Protein AF-A0A2E6QNY3-F1 (afdb_monomer_lite)

Structure (mmCIF, N/CA/C/O backbone):
data_AF-A0A2E6QNY3-F1
#
_entry.id   AF-A0A2E6QNY3-F1
#
loop_
_atom_site.group_PDB
_atom_site.id
_atom_site.type_symbol
_atom_site.label_atom_id
_atom_site.label_alt_id
_atom_site.label_comp_id
_atom_site.label_asym_id
_atom_site.label_entity_id
_atom_site.label_seq_id
_atom_site.pdbx_PDB_ins_code
_atom_site.Cartn_x
_atom_site.Cartn_y
_atom_site.Cartn_z
_atom_site.occupancy
_atom_site.B_iso_or_equiv
_atom_site.auth_seq_id
_atom_site.auth_comp_id
_atom_site.auth_asym_id
_atom_site.auth_atom_id
_atom_site.pdbx_PDB_model_num
ATOM 1 N N . MET A 1 1 ? 62.617 29.113 -78.674 1.00 38.72 1 MET A N 1
ATOM 2 C CA . MET A 1 1 ? 62.368 30.038 -77.538 1.00 38.72 1 MET A CA 1
ATOM 3 C C . MET A 1 1 ? 61.365 31.097 -77.997 1.00 38.72 1 MET A C 1
ATOM 5 O O . MET A 1 1 ? 61.523 31.484 -79.147 1.00 38.72 1 MET A O 1
ATOM 9 N N . PRO A 1 2 ? 60.441 31.641 -77.170 1.00 58.00 2 PRO A N 1
ATOM 10 C CA . PRO A 1 2 ? 60.001 31.232 -75.823 1.00 58.00 2 PRO A CA 1
ATOM 11 C C . PRO A 1 2 ? 58.452 31.257 -75.578 1.00 58.00 2 PRO A C 1
ATOM 13 O O . PRO A 1 2 ? 57.717 31.861 -76.340 1.00 58.00 2 PRO A O 1
ATOM 16 N N . ARG A 1 3 ? 58.026 30.598 -74.474 1.00 46.41 3 ARG A N 1
ATOM 17 C CA . ARG A 1 3 ? 57.072 30.992 -73.385 1.00 46.41 3 ARG A CA 1
ATOM 18 C C . ARG A 1 3 ? 55.691 31.590 -73.767 1.00 46.41 3 ARG A C 1
ATOM 20 O O . ARG A 1 3 ? 55.621 32.513 -74.551 1.00 46.41 3 ARG A O 1
ATOM 27 N N . SER A 1 4 ? 54.557 31.196 -73.175 1.00 45.84 4 SER A N 1
ATOM 28 C CA . SER A 1 4 ? 54.313 30.980 -71.737 1.00 45.84 4 SER A CA 1
ATOM 29 C C . SER A 1 4 ? 53.033 30.177 -71.436 1.00 45.84 4 SER A C 1
ATOM 31 O O . SER A 1 4 ? 51.942 30.558 -71.851 1.00 45.84 4 SER A O 1
ATOM 33 N N . LEU A 1 5 ? 53.191 29.145 -70.597 1.00 50.34 5 LEU A N 1
ATOM 34 C CA . LEU A 1 5 ? 52.204 28.628 -69.639 1.00 50.34 5 LEU A CA 1
ATOM 35 C C . LEU A 1 5 ? 51.708 29.751 -68.713 1.00 50.34 5 LEU A C 1
ATOM 37 O O . LEU A 1 5 ? 52.564 30.401 -68.113 1.00 50.34 5 LEU A O 1
ATOM 41 N N . ARG A 1 6 ? 50.388 29.866 -68.491 1.00 51.72 6 ARG A N 1
ATOM 42 C CA . ARG A 1 6 ? 49.738 30.215 -67.201 1.00 51.72 6 ARG A CA 1
ATOM 43 C C . ARG A 1 6 ? 48.320 29.611 -67.203 1.00 51.72 6 ARG A C 1
ATOM 45 O O . ARG A 1 6 ? 47.483 30.025 -67.988 1.00 51.72 6 ARG A O 1
ATOM 52 N N . LEU A 1 7 ? 48.125 28.461 -66.550 1.00 50.69 7 LEU A N 1
ATOM 53 C CA . LEU A 1 7 ? 47.461 28.343 -65.238 1.00 50.69 7 LEU A CA 1
ATOM 54 C C . LEU A 1 7 ? 46.007 28.856 -65.235 1.00 50.69 7 LEU A C 1
ATOM 56 O O . LEU A 1 7 ? 45.739 29.960 -64.781 1.00 50.69 7 LEU A O 1
ATOM 60 N N . PHE A 1 8 ? 45.072 28.018 -65.687 1.00 51.41 8 PHE A N 1
ATOM 61 C CA . PHE A 1 8 ? 43.640 28.142 -65.389 1.00 51.41 8 PHE A CA 1
ATOM 62 C C . PHE A 1 8 ? 43.050 26.734 -65.244 1.00 51.41 8 PHE A C 1
ATOM 64 O O . PHE A 1 8 ? 42.546 26.178 -66.210 1.00 51.41 8 PHE A O 1
ATOM 71 N N . ALA A 1 9 ? 43.218 26.129 -64.063 1.00 52.47 9 ALA A N 1
ATOM 72 C CA . ALA A 1 9 ? 42.340 25.093 -63.496 1.00 52.47 9 ALA A CA 1
ATOM 73 C C . ALA A 1 9 ? 42.966 24.482 -62.223 1.00 52.47 9 ALA A C 1
ATOM 75 O O . ALA A 1 9 ? 43.547 23.401 -62.274 1.00 52.47 9 ALA A O 1
ATOM 76 N N . PRO A 1 10 ? 42.809 25.131 -61.058 1.00 52.25 10 PRO A N 1
ATOM 77 C CA . PRO A 1 10 ? 42.606 24.351 -59.846 1.00 52.25 10 PRO A CA 1
ATOM 78 C C . PRO A 1 10 ? 41.433 24.949 -59.065 1.00 52.25 10 PRO A C 1
ATOM 80 O O . PRO A 1 10 ? 41.621 25.569 -58.028 1.00 52.25 10 PRO A O 1
ATOM 83 N N . LEU A 1 11 ? 40.213 24.840 -59.595 1.00 51.00 11 LEU A N 1
ATOM 84 C CA . LEU A 1 11 ? 39.012 25.226 -58.835 1.00 51.00 11 LEU A CA 1
ATOM 85 C C . LEU A 1 11 ? 37.813 24.283 -59.031 1.00 51.00 11 LEU A C 1
ATOM 87 O O . LEU A 1 11 ? 36.789 24.454 -58.388 1.00 51.00 11 LEU A O 1
ATOM 91 N N . LEU A 1 12 ? 37.941 23.255 -59.876 1.00 51.75 12 LEU A N 1
ATOM 92 C CA . LEU A 1 12 ? 36.881 22.267 -60.127 1.00 51.75 12 LEU A CA 1
ATOM 93 C C . LEU A 1 12 ? 37.183 20.872 -59.554 1.00 51.75 12 LEU A C 1
ATOM 95 O O . LEU A 1 12 ? 36.311 20.013 -59.586 1.00 51.75 12 LEU A O 1
ATOM 99 N N . LEU A 1 13 ? 38.374 20.649 -58.979 1.00 49.31 13 LEU A N 1
ATOM 100 C CA . LEU A 1 13 ? 38.751 19.367 -58.356 1.00 49.31 13 LEU A CA 1
ATOM 101 C C . LEU A 1 13 ? 38.698 19.380 -56.816 1.00 49.31 13 LEU A C 1
ATOM 103 O O . LEU A 1 13 ? 38.909 18.350 -56.188 1.00 49.31 13 LEU A O 1
ATOM 107 N N . THR A 1 14 ? 38.398 20.521 -56.191 1.00 54.66 14 THR A N 1
ATOM 108 C CA . THR A 1 14 ? 38.186 20.618 -54.734 1.00 54.66 14 THR A CA 1
ATOM 109 C C . THR A 1 14 ? 36.709 20.574 -54.337 1.00 54.66 14 THR A C 1
ATOM 111 O O . THR A 1 14 ? 36.410 20.419 -53.159 1.00 54.66 14 THR A O 1
ATOM 114 N N . LEU A 1 15 ? 35.776 20.652 -55.296 1.00 50.16 15 LEU A N 1
ATOM 115 C CA . LEU A 1 15 ? 34.330 20.695 -55.032 1.00 50.16 15 LEU A CA 1
ATOM 116 C C . LEU A 1 15 ? 33.626 19.322 -55.070 1.00 50.16 15 LEU A C 1
ATOM 118 O O . LEU A 1 15 ? 32.415 19.261 -54.900 1.00 50.16 15 LEU A O 1
ATOM 122 N N . ALA A 1 16 ? 34.359 18.226 -55.299 1.00 51.09 16 ALA A N 1
ATOM 123 C CA . ALA A 1 16 ? 33.794 16.877 -55.453 1.00 51.09 16 ALA A CA 1
ATOM 124 C C . ALA A 1 16 ? 34.062 15.930 -54.262 1.00 51.09 16 ALA A C 1
ATOM 126 O O . ALA A 1 16 ? 33.774 14.741 -54.357 1.00 51.09 16 ALA A O 1
ATOM 127 N N . LEU A 1 17 ? 34.606 16.432 -53.145 1.00 51.59 17 LEU A N 1
ATOM 128 C CA . LEU A 1 17 ? 34.873 15.627 -51.939 1.00 51.59 17 LEU A CA 1
ATOM 129 C C . LEU A 1 17 ? 33.959 15.943 -50.748 1.00 51.59 17 LEU A C 1
ATOM 131 O O . LEU A 1 17 ? 34.037 15.257 -49.736 1.00 51.59 17 LEU A O 1
ATOM 135 N N . THR A 1 18 ? 33.031 16.894 -50.864 1.00 58.38 18 THR A N 1
ATOM 136 C CA . THR A 1 18 ? 31.942 17.056 -49.885 1.00 58.38 18 THR A CA 1
ATOM 137 C C . THR A 1 18 ? 30.775 16.128 -50.223 1.00 58.38 18 THR A C 1
ATOM 139 O O . THR A 1 18 ? 29.629 16.560 -50.317 1.00 58.38 18 THR A O 1
ATOM 142 N N . GLY A 1 19 ? 31.058 14.844 -50.457 1.00 55.34 19 GLY A N 1
ATOM 143 C CA . GLY A 1 19 ? 30.026 13.833 -50.267 1.00 55.34 19 GLY A CA 1
ATOM 144 C C . GLY A 1 19 ? 29.684 13.840 -48.782 1.00 55.34 19 GLY A C 1
ATOM 145 O O . GLY A 1 19 ? 30.593 13.732 -47.960 1.00 55.34 19 GLY A O 1
ATOM 146 N N . CYS A 1 20 ? 28.413 14.035 -48.427 1.00 60.41 20 CYS A N 1
ATOM 147 C CA . CYS A 1 20 ? 27.937 13.841 -47.060 1.00 60.41 20 CYS A CA 1
ATOM 148 C C . CYS A 1 20 ? 28.188 12.378 -46.669 1.00 60.41 20 CYS A C 1
ATOM 150 O O . CYS A 1 20 ? 27.346 11.516 -46.907 1.00 60.41 20 CYS A O 1
ATOM 152 N N . PHE A 1 21 ? 29.370 12.073 -46.136 1.00 67.06 21 PHE A N 1
ATOM 153 C CA . PHE A 1 21 ? 29.623 10.798 -45.485 1.00 67.06 21 PHE A CA 1
ATOM 154 C C . PHE A 1 21 ? 28.926 10.852 -44.136 1.00 67.06 21 PHE A C 1
ATOM 156 O O . PHE A 1 21 ? 29.470 11.378 -43.170 1.00 67.06 21 PHE A O 1
ATOM 163 N N . GLU A 1 22 ? 27.692 10.358 -44.112 1.00 80.81 22 GLU A N 1
ATOM 164 C CA . GLU A 1 22 ? 26.923 10.221 -42.885 1.00 80.81 22 GLU A CA 1
ATOM 165 C C . GLU A 1 22 ? 27.635 9.222 -41.965 1.00 80.81 22 GLU A C 1
ATOM 167 O O . GLU A 1 22 ? 27.866 8.059 -42.318 1.00 80.81 22 GLU A O 1
ATOM 172 N N . SER A 1 23 ? 28.032 9.690 -40.787 1.00 91.25 23 SER A N 1
ATOM 173 C CA . SER A 1 23 ? 28.687 8.849 -39.787 1.00 91.25 23 SER A CA 1
ATOM 174 C C . SER A 1 23 ? 27.724 7.791 -39.231 1.00 91.25 23 SER A C 1
ATOM 176 O O . SER A 1 23 ? 26.501 7.936 -39.284 1.00 91.25 23 SER A O 1
ATOM 178 N N . LYS A 1 24 ? 28.259 6.711 -38.639 1.00 93.50 24 LYS A N 1
ATOM 179 C CA . LYS A 1 24 ? 27.432 5.704 -37.942 1.00 93.50 24 LYS A CA 1
ATOM 180 C C . LYS A 1 24 ? 26.577 6.354 -36.839 1.00 93.50 24 LYS A C 1
ATOM 182 O O . LYS A 1 24 ? 25.432 5.957 -36.643 1.00 93.50 24 LYS A O 1
ATOM 187 N N . GLU A 1 25 ? 27.109 7.379 -36.170 1.00 94.81 25 GLU A N 1
ATOM 188 C CA . GLU A 1 25 ? 26.388 8.162 -35.160 1.00 94.81 25 GLU A CA 1
ATOM 189 C C . GLU A 1 25 ? 25.221 8.961 -35.746 1.00 94.81 25 GLU A C 1
ATOM 191 O O . GLU A 1 25 ? 24.119 8.920 -35.200 1.00 94.81 25 GLU A O 1
ATOM 196 N N . GLU A 1 26 ? 25.434 9.664 -36.859 1.00 94.69 26 GLU A N 1
ATOM 197 C CA . GLU A 1 26 ? 24.375 10.414 -37.543 1.00 94.69 26 GLU A CA 1
ATOM 198 C C . GLU A 1 26 ? 23.261 9.488 -38.027 1.00 94.69 26 GLU A C 1
ATOM 200 O O . GLU A 1 26 ? 22.095 9.773 -37.757 1.00 94.69 26 GLU A O 1
ATOM 205 N N . ARG A 1 27 ? 23.618 8.327 -38.592 1.00 96.12 27 ARG A N 1
ATOM 206 C CA . ARG A 1 27 ? 22.656 7.295 -39.006 1.00 96.12 27 ARG A CA 1
ATOM 207 C C . ARG A 1 27 ? 21.838 6.764 -37.834 1.00 96.12 27 ARG A C 1
ATOM 209 O O . ARG A 1 27 ? 20.622 6.635 -37.941 1.00 96.12 27 ARG A O 1
ATOM 216 N N . ALA A 1 28 ? 22.485 6.472 -36.704 1.00 95.88 28 ALA A N 1
ATOM 217 C CA . ALA A 1 28 ? 21.798 5.991 -35.504 1.00 95.88 28 ALA A CA 1
ATOM 218 C C . ALA A 1 28 ? 20.821 7.043 -34.954 1.00 95.88 28 ALA A C 1
ATOM 220 O O . ALA A 1 28 ? 19.687 6.726 -34.590 1.00 95.88 28 ALA A O 1
ATOM 221 N N . LEU A 1 29 ? 21.236 8.313 -34.936 1.00 95.06 29 LEU A N 1
ATOM 222 C CA . LEU A 1 29 ? 20.393 9.434 -34.524 1.00 95.06 29 LEU A CA 1
ATOM 223 C C . LEU A 1 29 ? 19.248 9.711 -35.502 1.00 95.06 29 LEU A C 1
ATOM 225 O O . LEU A 1 29 ? 18.170 10.105 -35.056 1.00 95.06 29 LEU A O 1
ATOM 229 N N . GLY A 1 30 ? 19.492 9.570 -36.805 1.00 96.00 30 GLY A N 1
ATOM 230 C CA . GLY A 1 30 ? 18.484 9.680 -37.856 1.00 96.00 30 GLY A CA 1
ATOM 231 C C . GLY A 1 30 ? 17.415 8.612 -37.675 1.00 96.00 30 GLY A C 1
ATOM 232 O O . GLY A 1 30 ? 16.257 8.948 -37.444 1.00 96.00 30 GLY A O 1
ATOM 233 N N . ALA A 1 31 ? 17.829 7.344 -37.597 1.00 95.94 31 ALA A N 1
ATOM 234 C CA . ALA A 1 31 ? 16.936 6.217 -37.336 1.00 95.94 31 ALA A CA 1
ATOM 235 C C . ALA A 1 31 ? 16.102 6.416 -36.056 1.00 95.94 31 ALA A C 1
ATOM 237 O O . ALA A 1 31 ? 14.890 6.208 -36.064 1.00 95.94 31 ALA A O 1
ATOM 238 N N . TYR A 1 32 ? 16.709 6.908 -34.966 1.00 94.38 32 TYR A N 1
ATOM 239 C CA . TYR A 1 32 ? 15.975 7.189 -33.728 1.00 94.38 32 TYR A CA 1
ATOM 240 C C . TYR A 1 32 ? 14.906 8.279 -33.909 1.00 94.38 32 TYR A C 1
ATOM 242 O O . TYR A 1 32 ? 13.788 8.145 -33.405 1.00 94.38 32 TYR A O 1
ATOM 250 N N . ARG A 1 33 ? 15.232 9.371 -34.617 1.00 94.75 33 ARG A N 1
ATOM 251 C CA . ARG A 1 33 ? 14.296 10.477 -34.896 1.00 94.75 33 ARG A CA 1
ATOM 252 C C . ARG A 1 33 ? 13.152 10.043 -35.805 1.00 94.75 33 ARG A C 1
ATOM 254 O O . ARG A 1 33 ? 12.007 10.418 -35.553 1.00 94.75 33 ARG A O 1
ATOM 261 N N . ASP A 1 34 ? 13.462 9.204 -36.783 1.00 96.06 34 ASP A N 1
ATOM 262 C CA . ASP A 1 34 ? 12.508 8.660 -37.747 1.00 96.06 34 ASP A CA 1
ATOM 263 C C . ASP A 1 34 ? 11.685 7.496 -37.168 1.00 96.06 34 ASP A C 1
ATOM 265 O O . ASP A 1 34 ? 10.814 6.949 -37.841 1.00 96.06 34 ASP A O 1
ATOM 269 N N . ARG A 1 35 ? 11.904 7.163 -35.885 1.00 94.12 35 ARG A N 1
ATOM 270 C CA . ARG A 1 35 ? 11.259 6.066 -35.145 1.00 94.12 35 ARG A CA 1
ATOM 271 C C . ARG A 1 35 ? 11.558 4.674 -35.705 1.00 94.12 35 ARG A C 1
ATOM 273 O O . ARG A 1 35 ? 10.865 3.718 -35.359 1.00 94.12 35 ARG A O 1
ATOM 280 N N . ASP A 1 36 ? 12.614 4.541 -36.503 1.00 96.69 36 ASP A N 1
ATOM 281 C CA . ASP A 1 36 ? 13.201 3.254 -36.869 1.00 96.69 36 ASP A CA 1
ATOM 282 C C . ASP A 1 36 ? 14.082 2.759 -35.714 1.00 96.69 36 ASP A C 1
ATOM 284 O O . ASP A 1 36 ? 15.317 2.802 -35.724 1.00 96.69 36 ASP A O 1
ATOM 288 N N . TYR A 1 37 ? 13.407 2.363 -34.639 1.00 95.56 37 TYR A N 1
ATOM 289 C CA . TYR A 1 37 ? 14.063 2.017 -33.391 1.00 95.56 37 TYR A CA 1
ATOM 290 C C . TYR A 1 37 ? 14.874 0.725 -33.466 1.00 95.56 37 TYR A C 1
ATOM 292 O O . TYR A 1 37 ? 15.846 0.589 -32.726 1.00 95.56 37 TYR A O 1
ATOM 300 N N . GLU A 1 38 ? 14.512 -0.207 -34.350 1.00 95.94 38 GLU A N 1
ATOM 301 C CA . GLU A 1 38 ? 15.287 -1.431 -34.556 1.00 95.94 38 GLU A CA 1
ATOM 302 C C . GLU A 1 38 ? 16.664 -1.093 -35.124 1.00 95.94 38 GLU A C 1
ATOM 304 O O . GLU A 1 38 ? 17.682 -1.472 -34.535 1.00 95.94 38 GLU A O 1
ATOM 309 N N . THR A 1 39 ? 16.705 -0.291 -36.193 1.00 96.56 39 THR A N 1
ATOM 310 C CA . THR A 1 39 ? 17.965 0.181 -36.774 1.00 96.56 39 THR A CA 1
ATOM 311 C C . THR A 1 39 ? 18.734 1.060 -35.789 1.00 96.56 39 THR A C 1
ATOM 313 O O . THR A 1 39 ? 19.944 0.886 -35.620 1.00 96.56 39 THR A O 1
ATOM 316 N N . ALA A 1 40 ? 18.054 1.971 -35.085 1.00 96.75 40 ALA A N 1
ATOM 317 C CA . ALA A 1 40 ? 18.695 2.851 -34.111 1.00 96.75 40 ALA A CA 1
ATOM 318 C C . ALA A 1 40 ? 19.366 2.065 -32.976 1.00 96.75 40 ALA A C 1
ATOM 320 O O . ALA A 1 40 ? 20.508 2.354 -32.624 1.00 96.75 40 ALA A O 1
ATOM 321 N N . ILE A 1 41 ? 18.686 1.055 -32.421 1.00 97.00 41 ILE A N 1
ATOM 322 C CA . ILE A 1 41 ? 19.225 0.218 -31.342 1.00 97.00 41 ILE A CA 1
ATOM 323 C C . ILE A 1 41 ? 20.367 -0.659 -31.853 1.00 97.00 41 ILE A C 1
ATOM 325 O O . ILE A 1 41 ? 21.366 -0.803 -31.149 1.00 97.00 41 ILE A O 1
ATOM 329 N N . ALA A 1 42 ? 20.255 -1.231 -33.055 1.00 97.25 42 ALA A N 1
ATOM 330 C CA . ALA A 1 42 ? 21.329 -2.027 -33.644 1.00 97.25 42 ALA A CA 1
ATOM 331 C C . ALA A 1 42 ? 22.611 -1.193 -33.808 1.00 97.25 42 ALA A C 1
ATOM 333 O O . ALA A 1 42 ? 23.660 -1.566 -33.284 1.00 97.25 42 ALA A O 1
ATOM 334 N N . LEU A 1 43 ? 22.505 -0.011 -34.421 1.00 97.62 43 LEU A N 1
ATOM 335 C CA . LEU A 1 43 ? 23.640 0.898 -34.591 1.00 97.62 43 LEU A CA 1
ATOM 336 C C . LEU A 1 43 ? 24.163 1.431 -33.252 1.00 97.62 43 LEU A C 1
ATOM 338 O O . LEU A 1 43 ? 25.372 1.556 -33.074 1.00 97.62 43 LEU A O 1
ATOM 342 N N . ALA A 1 44 ? 23.281 1.716 -32.289 1.00 97.25 44 ALA A N 1
ATOM 343 C CA . ALA A 1 44 ? 23.682 2.147 -30.952 1.00 97.25 44 ALA A CA 1
ATOM 344 C C . ALA A 1 44 ? 24.478 1.070 -30.202 1.00 97.25 44 ALA A C 1
ATOM 346 O O . ALA A 1 44 ? 25.413 1.413 -29.482 1.00 97.25 44 ALA A O 1
ATOM 347 N N . ARG A 1 45 ? 24.146 -0.219 -30.383 1.00 97.69 45 ARG A N 1
ATOM 348 C CA . ARG A 1 45 ? 24.930 -1.337 -29.829 1.00 97.69 45 ARG A CA 1
ATOM 349 C C . ARG A 1 45 ? 26.327 -1.383 -30.430 1.00 97.69 45 ARG A C 1
ATOM 351 O O . ARG A 1 45 ? 27.282 -1.413 -29.666 1.00 97.69 45 ARG A O 1
ATOM 358 N N . GLU A 1 46 ? 26.449 -1.297 -31.752 1.00 97.69 46 GLU A N 1
ATOM 359 C CA . GLU A 1 46 ? 27.764 -1.251 -32.406 1.00 97.69 46 GLU A CA 1
ATOM 360 C C . GLU A 1 46 ? 28.596 -0.050 -31.931 1.00 97.69 46 GLU A C 1
ATOM 362 O O . GLU A 1 46 ? 29.766 -0.184 -31.596 1.00 97.69 46 GLU A O 1
ATOM 367 N N . LEU A 1 47 ? 27.985 1.136 -31.848 1.00 97.62 47 LEU A N 1
ATOM 368 C CA . LEU A 1 47 ? 28.651 2.336 -31.335 1.00 97.62 47 LEU A CA 1
ATOM 369 C C . LEU A 1 47 ? 29.101 2.165 -29.878 1.00 97.62 47 LEU A C 1
ATOM 371 O O . LEU A 1 47 ? 30.180 2.617 -29.503 1.00 97.62 47 LEU A O 1
ATOM 375 N N . ALA A 1 48 ? 28.278 1.526 -29.047 1.00 97.06 48 ALA A N 1
ATOM 376 C CA . ALA A 1 48 ? 28.607 1.243 -27.657 1.00 97.06 48 ALA A CA 1
ATOM 377 C C . ALA A 1 48 ? 29.743 0.212 -27.522 1.00 97.06 48 ALA A C 1
ATOM 379 O O . ALA A 1 48 ? 30.545 0.327 -26.597 1.00 97.06 48 ALA A O 1
ATOM 380 N N . GLU A 1 49 ? 29.836 -0.765 -28.429 1.00 97.06 49 GLU A N 1
ATOM 381 C CA . GLU A 1 49 ? 30.971 -1.699 -28.517 1.00 97.06 49 GLU A CA 1
ATOM 382 C C . GLU A 1 49 ? 32.275 -0.968 -28.861 1.00 97.06 49 GLU A C 1
ATOM 384 O O . GLU A 1 49 ? 33.311 -1.255 -28.261 1.00 97.06 49 GLU A O 1
ATOM 389 N N . ASP A 1 50 ? 32.197 0.049 -29.723 1.00 95.00 50 ASP A N 1
ATOM 390 C CA . ASP A 1 50 ? 33.308 0.952 -30.052 1.00 95.00 50 ASP A CA 1
ATOM 391 C C . ASP A 1 50 ? 33.612 1.977 -28.929 1.00 95.00 50 ASP A C 1
ATOM 393 O O . ASP A 1 50 ? 34.529 2.791 -29.045 1.00 95.00 50 ASP A O 1
ATOM 397 N N . GLY A 1 51 ? 32.851 1.967 -27.827 1.00 95.25 51 GLY A N 1
ATOM 398 C CA . GLY A 1 51 ? 33.019 2.882 -26.694 1.00 95.25 51 GLY A CA 1
ATOM 399 C C . GLY A 1 51 ? 32.479 4.299 -26.918 1.00 95.25 51 GLY A C 1
ATOM 400 O O . GLY A 1 51 ? 32.776 5.187 -26.117 1.00 95.25 51 GLY A O 1
ATOM 401 N N . SER A 1 52 ? 31.681 4.531 -27.967 1.00 97.31 52 SER A N 1
ATOM 402 C CA . SER A 1 52 ? 31.083 5.842 -28.247 1.00 97.31 52 SER A CA 1
ATOM 403 C C . SER A 1 52 ? 30.080 6.241 -27.160 1.00 97.31 52 SER A C 1
ATOM 405 O O . SER A 1 52 ? 29.101 5.537 -26.881 1.00 97.31 52 SER A O 1
ATOM 407 N N . ALA A 1 53 ? 30.278 7.441 -26.603 1.00 97.44 53 ALA A N 1
ATOM 408 C CA . ALA A 1 53 ? 29.352 8.063 -25.661 1.00 97.44 53 ALA A CA 1
ATOM 409 C C . ALA A 1 53 ? 27.939 8.213 -26.252 1.00 97.44 53 ALA A C 1
ATOM 411 O O . ALA A 1 53 ? 26.946 8.046 -25.540 1.00 97.44 53 ALA A O 1
ATOM 412 N N . ARG A 1 54 ? 27.832 8.441 -27.570 1.00 96.50 54 ARG A N 1
ATOM 413 C CA . ARG A 1 54 ? 26.546 8.552 -28.263 1.00 96.50 54 ARG A CA 1
ATOM 414 C C . ARG A 1 54 ? 25.817 7.214 -28.354 1.00 96.50 54 ARG A C 1
ATOM 416 O O . ARG A 1 54 ? 24.602 7.175 -28.163 1.00 96.50 54 ARG A O 1
ATOM 423 N N . GLY A 1 55 ? 26.543 6.123 -28.601 1.00 97.75 55 GLY A N 1
ATOM 424 C CA . GLY A 1 55 ? 25.976 4.772 -28.554 1.00 97.75 55 GLY A CA 1
ATOM 425 C C . GLY A 1 55 ? 25.382 4.463 -27.180 1.00 97.75 55 GLY A C 1
ATOM 426 O O . GLY A 1 55 ? 24.226 4.053 -27.070 1.00 97.75 55 GLY A O 1
ATOM 427 N N . TYR A 1 56 ? 26.136 4.760 -26.116 1.00 98.44 56 TYR A N 1
ATOM 428 C CA . TYR A 1 56 ? 25.656 4.612 -24.742 1.00 98.44 56 TYR A CA 1
ATOM 429 C C . TYR A 1 56 ? 24.422 5.479 -24.435 1.00 98.44 56 TYR A C 1
ATOM 431 O O . TYR A 1 56 ? 23.472 4.978 -23.834 1.00 98.44 56 TYR A O 1
ATOM 439 N N . GLU A 1 57 ? 24.385 6.745 -24.868 1.00 98.00 57 GLU A N 1
ATOM 440 C CA . GLU A 1 57 ? 23.211 7.615 -24.690 1.00 98.00 57 GLU A CA 1
ATOM 441 C C . GLU A 1 57 ? 21.956 7.034 -25.362 1.00 98.00 57 GLU A C 1
ATOM 443 O O . GLU A 1 57 ? 20.893 6.975 -24.741 1.00 98.00 57 GLU A O 1
ATOM 448 N N . LEU A 1 58 ? 22.062 6.565 -26.608 1.00 97.25 58 LEU A N 1
ATOM 449 C CA . LEU A 1 58 ? 20.925 6.003 -27.343 1.00 97.25 58 LEU A CA 1
ATOM 450 C C . LEU A 1 58 ? 20.365 4.744 -26.669 1.00 97.25 58 LEU A C 1
ATOM 452 O O . LEU A 1 58 ? 19.147 4.595 -26.556 1.00 97.25 58 LEU A O 1
ATOM 456 N N . LEU A 1 59 ? 21.235 3.870 -26.156 1.00 98.00 59 LEU A N 1
ATOM 457 C CA . LEU A 1 59 ? 20.811 2.703 -25.378 1.00 98.00 59 LEU A CA 1
ATOM 458 C C . LEU A 1 59 ? 20.154 3.101 -24.052 1.00 98.00 59 LEU A C 1
ATOM 460 O O . LEU A 1 59 ? 19.190 2.456 -23.626 1.00 98.00 59 LEU A O 1
ATOM 464 N N . ALA A 1 60 ? 20.638 4.170 -23.412 1.00 97.94 60 ALA A N 1
ATOM 465 C CA . ALA A 1 60 ? 20.023 4.706 -22.205 1.00 97.94 60 ALA A CA 1
ATOM 466 C C . ALA A 1 60 ? 18.596 5.201 -22.473 1.00 97.94 60 ALA A C 1
ATOM 468 O O . ALA A 1 60 ? 17.668 4.835 -21.751 1.00 97.94 60 ALA A O 1
ATOM 469 N N . LEU A 1 61 ? 18.410 5.984 -23.540 1.00 96.56 61 LEU A N 1
ATOM 470 C CA . LEU A 1 61 ? 17.105 6.506 -23.946 1.00 96.56 61 LEU A CA 1
ATOM 471 C C . LEU A 1 61 ? 16.137 5.387 -24.333 1.00 96.56 61 LEU A C 1
ATOM 473 O O . LEU A 1 61 ? 15.003 5.378 -23.852 1.00 96.56 61 LEU A O 1
ATOM 477 N N . ALA A 1 62 ? 16.592 4.418 -25.132 1.00 96.38 62 ALA A N 1
ATOM 478 C CA . ALA A 1 62 ? 15.776 3.271 -25.516 1.00 96.38 62 ALA A CA 1
ATOM 479 C C . ALA A 1 62 ? 15.294 2.486 -24.285 1.00 96.38 62 ALA A C 1
ATOM 481 O O . ALA A 1 62 ? 14.103 2.203 -24.158 1.00 96.38 62 ALA A O 1
ATOM 482 N N . SER A 1 63 ? 16.192 2.227 -23.327 1.00 97.31 63 SER A N 1
ATOM 483 C CA . SER A 1 63 ? 15.858 1.517 -22.083 1.00 97.31 63 SER A CA 1
ATOM 484 C C . SER A 1 63 ? 14.863 2.303 -21.219 1.00 97.31 63 SER A C 1
ATOM 486 O O . SER A 1 63 ? 13.904 1.734 -20.704 1.00 97.31 63 SER A O 1
ATOM 488 N N . ALA A 1 64 ? 15.041 3.622 -21.087 1.00 96.69 64 ALA A N 1
ATOM 489 C CA . ALA A 1 64 ? 14.149 4.475 -20.297 1.00 96.69 64 ALA A CA 1
ATOM 490 C C . ALA A 1 64 ? 12.738 4.577 -20.893 1.00 96.69 64 ALA A C 1
ATOM 492 O O . ALA A 1 64 ? 11.752 4.663 -20.164 1.00 96.69 64 ALA A O 1
ATOM 493 N N . GLN A 1 65 ? 12.639 4.571 -22.223 1.00 93.56 65 GLN A N 1
ATOM 494 C CA . GLN A 1 65 ? 11.371 4.693 -22.939 1.00 93.56 65 GLN A CA 1
ATOM 495 C C . GLN A 1 65 ? 10.665 3.344 -23.140 1.00 93.56 65 GLN A C 1
ATOM 497 O O . GLN A 1 65 ? 9.476 3.338 -23.459 1.00 93.56 65 GLN A O 1
ATOM 502 N N . GLY A 1 66 ? 11.350 2.221 -22.896 1.00 94.12 66 GLY A N 1
ATOM 503 C CA . GLY A 1 66 ? 10.822 0.882 -23.174 1.00 94.12 66 GLY A CA 1
ATOM 504 C C . GLY A 1 66 ? 10.768 0.609 -24.676 1.00 94.12 66 GLY A C 1
ATOM 505 O O . GLY A 1 66 ? 9.799 0.067 -25.195 1.00 94.12 66 GLY A O 1
ATOM 506 N N . ILE A 1 67 ? 11.780 1.074 -25.406 1.00 93.81 67 ILE A N 1
ATOM 507 C CA . ILE A 1 67 ? 11.917 0.846 -26.840 1.00 93.81 67 ILE A CA 1
ATOM 508 C C . ILE A 1 67 ? 12.759 -0.415 -27.035 1.00 93.81 67 ILE A C 1
ATOM 510 O O . ILE A 1 67 ? 13.884 -0.502 -26.545 1.00 93.81 67 ILE A O 1
ATOM 514 N N . GLY A 1 68 ? 12.215 -1.393 -27.764 1.00 84.31 68 GLY A N 1
ATOM 515 C CA . GLY A 1 68 ? 12.860 -2.695 -27.967 1.00 84.31 68 GLY A CA 1
ATOM 516 C C . GLY A 1 68 ? 12.787 -3.631 -26.751 1.00 84.31 68 GLY A C 1
ATOM 517 O O . GLY A 1 68 ? 13.529 -4.610 -26.701 1.00 84.31 68 GLY A O 1
ATOM 518 N N . GLY A 1 69 ? 11.919 -3.334 -25.777 1.00 89.62 69 GLY A N 1
ATOM 519 C CA . GLY A 1 69 ? 11.714 -4.111 -24.553 1.00 89.62 69 GLY A CA 1
ATOM 520 C C . GLY A 1 69 ? 10.791 -3.393 -23.564 1.00 89.62 69 GLY A C 1
ATOM 521 O O . GLY A 1 69 ? 10.087 -2.458 -23.931 1.00 89.62 69 GLY A O 1
ATOM 522 N N . GLU A 1 70 ? 10.796 -3.810 -22.301 1.00 91.31 70 GLU A N 1
ATOM 523 C CA . GLU A 1 70 ? 10.120 -3.077 -21.222 1.00 91.31 70 GLU A CA 1
ATOM 524 C C . GLU A 1 70 ? 10.978 -1.902 -20.728 1.00 91.31 70 GLU A C 1
ATOM 526 O O . GLU A 1 70 ? 12.188 -1.857 -20.966 1.00 91.31 70 GLU A O 1
ATOM 531 N N . ARG A 1 71 ? 10.365 -0.926 -20.041 1.00 95.31 71 ARG A N 1
ATOM 532 C CA . ARG A 1 71 ? 11.129 0.172 -19.429 1.00 95.31 71 ARG A CA 1
ATOM 533 C C . ARG A 1 71 ? 12.068 -0.383 -18.364 1.00 95.31 71 ARG A C 1
ATOM 535 O O . ARG A 1 71 ? 11.617 -1.023 -17.420 1.00 95.31 71 ARG A O 1
ATOM 542 N N . ASP A 1 72 ? 13.345 -0.042 -18.463 1.00 97.44 72 ASP A N 1
ATOM 543 C CA . ASP A 1 72 ? 14.356 -0.400 -17.473 1.00 97.44 72 ASP A CA 1
ATOM 544 C C . ASP A 1 72 ? 15.217 0.823 -17.146 1.00 97.44 72 ASP A C 1
ATOM 546 O O . ASP A 1 72 ? 16.205 1.134 -17.818 1.00 97.44 72 ASP A O 1
ATOM 550 N N . TYR A 1 73 ? 14.835 1.540 -16.086 1.00 98.12 73 TYR A N 1
ATOM 551 C CA . TYR A 1 73 ? 15.589 2.709 -15.638 1.00 98.12 73 TYR A CA 1
ATOM 552 C C . TYR A 1 73 ? 16.938 2.339 -15.011 1.00 98.12 73 TYR A C 1
ATOM 554 O O . TYR A 1 73 ? 17.851 3.164 -15.021 1.00 98.12 73 TYR A O 1
ATOM 562 N N . THR A 1 74 ? 17.107 1.110 -14.510 1.00 98.00 74 THR A N 1
ATOM 563 C CA . THR A 1 74 ? 18.399 0.633 -13.996 1.00 98.00 74 THR A CA 1
ATOM 564 C C . THR A 1 74 ? 19.384 0.481 -15.147 1.00 98.00 74 THR A C 1
ATOM 566 O O . THR A 1 74 ? 20.499 1.005 -15.086 1.00 98.00 74 THR A O 1
ATOM 569 N N . ALA A 1 75 ? 18.964 -0.172 -16.234 1.00 97.62 75 ALA A N 1
ATOM 570 C CA . ALA A 1 75 ? 19.749 -0.247 -17.458 1.00 97.62 75 ALA A CA 1
ATOM 571 C C . ALA A 1 75 ? 19.980 1.143 -18.060 1.00 97.62 75 ALA A C 1
ATOM 573 O O . ALA A 1 75 ? 21.111 1.449 -18.438 1.00 97.62 75 ALA A O 1
ATOM 574 N N . ALA A 1 76 ? 18.955 2.001 -18.092 1.00 98.25 76 ALA A N 1
ATOM 575 C CA . ALA A 1 76 ? 19.073 3.355 -18.622 1.00 98.25 76 ALA A CA 1
ATOM 576 C C . ALA A 1 76 ? 20.133 4.183 -17.880 1.00 98.25 76 ALA A C 1
ATOM 578 O O . ALA A 1 76 ? 21.026 4.753 -18.506 1.00 98.25 76 ALA A O 1
ATOM 579 N N . MET A 1 77 ? 20.080 4.198 -16.543 1.00 98.44 77 MET A N 1
ATOM 580 C CA . MET A 1 77 ? 21.060 4.909 -15.721 1.00 98.44 77 MET A CA 1
ATOM 581 C C . MET A 1 77 ? 22.464 4.317 -15.876 1.00 98.44 77 MET A C 1
ATOM 583 O O . MET A 1 77 ? 23.430 5.060 -16.022 1.00 98.44 77 MET A O 1
ATOM 587 N N . ARG A 1 78 ? 22.586 2.987 -15.957 1.00 98.38 78 ARG A N 1
ATOM 588 C CA . ARG A 1 78 ? 23.875 2.329 -16.210 1.00 98.38 78 ARG A CA 1
ATOM 589 C C . ARG A 1 78 ? 24.480 2.741 -17.554 1.00 98.38 78 ARG A C 1
ATOM 591 O O . ARG A 1 78 ? 25.689 2.944 -17.641 1.00 98.38 78 ARG A O 1
ATOM 598 N N . TRP A 1 79 ? 23.670 2.833 -18.606 1.00 98.38 79 TRP A N 1
ATOM 599 C CA . TRP A 1 79 ? 24.142 3.253 -19.923 1.00 98.38 79 TRP A CA 1
ATOM 600 C C . TRP A 1 79 ? 24.519 4.733 -19.947 1.00 98.38 79 TRP A C 1
ATOM 602 O O . TRP A 1 79 ? 25.591 5.064 -20.447 1.00 98.38 79 TRP A O 1
ATOM 612 N N . ILE A 1 80 ? 23.719 5.620 -19.347 1.00 98.44 80 ILE A N 1
ATOM 613 C CA . ILE A 1 80 ? 24.058 7.048 -19.343 1.00 98.44 80 ILE A CA 1
ATOM 614 C C . ILE A 1 80 ? 25.290 7.350 -18.481 1.00 98.44 80 ILE A C 1
ATOM 616 O O . ILE A 1 80 ? 26.076 8.223 -18.832 1.00 98.44 80 ILE A O 1
ATOM 620 N N . ASP A 1 81 ? 25.511 6.600 -17.396 1.00 98.44 81 ASP A N 1
ATOM 621 C CA . ASP A 1 81 ? 26.730 6.719 -16.591 1.00 98.44 81 ASP A CA 1
ATOM 622 C C . ASP A 1 81 ? 27.975 6.323 -17.411 1.00 98.44 81 ASP A C 1
ATOM 624 O O . ASP A 1 81 ? 29.013 6.977 -17.308 1.00 98.44 81 ASP A O 1
ATOM 628 N N . LYS A 1 82 ? 27.871 5.312 -18.290 1.00 98.50 82 LYS A N 1
ATOM 629 C CA . LYS A 1 82 ? 28.942 4.983 -19.251 1.00 98.50 82 LYS A CA 1
ATOM 630 C C . LYS A 1 82 ? 29.157 6.088 -20.286 1.00 98.50 82 LYS A C 1
ATOM 632 O O . LYS A 1 82 ? 30.305 6.368 -20.619 1.00 98.50 82 LYS A O 1
ATOM 637 N N . ALA A 1 83 ? 28.086 6.722 -20.769 1.00 98.44 83 ALA A N 1
ATOM 638 C CA . ALA A 1 83 ? 28.191 7.859 -21.685 1.00 98.44 83 ALA A CA 1
ATOM 639 C C . ALA A 1 83 ? 28.977 9.015 -21.047 1.00 98.44 83 ALA A C 1
ATOM 641 O O . ALA A 1 83 ? 29.926 9.503 -21.649 1.00 98.44 83 ALA A O 1
ATOM 642 N N . VAL A 1 84 ? 28.647 9.381 -19.802 1.00 98.50 84 VAL A N 1
ATOM 643 C CA . VAL A 1 84 ? 29.352 10.430 -19.040 1.00 98.50 84 VAL A CA 1
ATOM 644 C C . VAL A 1 84 ? 30.817 10.072 -18.782 1.00 98.50 84 VAL A C 1
ATOM 646 O O . VAL A 1 84 ? 31.681 10.943 -18.834 1.00 98.50 84 VAL A O 1
ATOM 649 N N . ALA A 1 85 ? 31.113 8.797 -18.514 1.00 98.25 85 ALA A N 1
ATOM 650 C CA . ALA A 1 85 ? 32.487 8.339 -18.322 1.00 98.25 85 ALA A CA 1
ATOM 651 C C . ALA A 1 85 ? 33.332 8.430 -19.607 1.00 98.25 85 ALA A C 1
ATOM 653 O O . ALA A 1 85 ? 34.535 8.670 -19.520 1.00 98.25 85 ALA A O 1
ATOM 654 N N . ALA A 1 86 ? 32.717 8.235 -20.777 1.00 97.44 86 ALA A N 1
ATOM 655 C CA . ALA A 1 86 ? 33.373 8.375 -22.077 1.00 97.44 86 ALA A CA 1
ATOM 656 C C . ALA A 1 86 ? 33.501 9.847 -22.511 1.00 97.44 86 ALA A C 1
ATOM 658 O O . ALA A 1 86 ? 34.528 10.236 -23.063 1.00 97.44 86 ALA A O 1
ATOM 659 N N . ASP A 1 87 ? 32.483 10.665 -22.235 1.00 97.38 87 ASP A N 1
ATOM 660 C CA . ASP A 1 87 ? 32.469 12.101 -22.507 1.00 97.38 87 ASP A CA 1
ATOM 661 C C . ASP A 1 87 ? 31.628 12.853 -21.446 1.00 97.38 87 ASP A C 1
ATOM 663 O O . ASP A 1 87 ? 30.395 12.732 -21.420 1.00 97.38 87 ASP A O 1
ATOM 667 N N . PRO A 1 88 ? 32.257 13.689 -20.593 1.00 96.25 88 PRO A N 1
ATOM 668 C CA . PRO A 1 88 ? 31.560 14.493 -19.586 1.00 96.25 88 PRO A CA 1
ATOM 669 C C . PRO A 1 88 ? 30.470 15.427 -20.141 1.00 96.25 88 PRO A C 1
ATOM 671 O O . PRO A 1 88 ? 29.590 15.854 -19.388 1.00 96.25 88 PRO A O 1
ATOM 674 N N . GLY A 1 89 ? 30.473 15.730 -21.446 1.00 96.69 89 GLY A N 1
ATOM 675 C CA . GLY A 1 89 ? 29.423 16.506 -22.113 1.00 96.69 89 GLY A CA 1
ATOM 676 C C . GLY A 1 89 ? 28.018 15.899 -21.982 1.00 96.69 89 GLY A C 1
ATOM 677 O O . GLY A 1 89 ? 27.017 16.621 -22.045 1.00 96.69 89 GLY A O 1
ATOM 678 N N . PHE A 1 90 ? 27.918 14.595 -21.708 1.00 97.81 90 PHE A N 1
ATOM 679 C CA . PHE A 1 90 ? 26.648 13.883 -21.545 1.00 97.81 90 PHE A CA 1
ATOM 680 C C . PHE A 1 90 ? 26.018 14.023 -20.146 1.00 97.81 90 PHE A C 1
ATOM 682 O O . PHE A 1 90 ? 24.927 13.496 -19.914 1.00 97.81 90 PHE A O 1
ATOM 689 N N . GLU A 1 91 ? 26.604 14.793 -19.218 1.00 97.94 91 GLU A N 1
ATOM 690 C CA . GLU A 1 91 ? 25.989 15.015 -17.894 1.00 97.94 91 GLU A CA 1
ATOM 691 C C . GLU A 1 91 ? 24.623 15.724 -18.005 1.00 97.94 91 GLU A C 1
ATOM 693 O O . GLU A 1 91 ? 23.701 15.479 -17.219 1.00 97.94 91 GLU A O 1
ATOM 698 N N . THR A 1 92 ? 24.434 16.545 -19.045 1.00 96.88 92 THR A N 1
ATOM 699 C CA . THR A 1 92 ? 23.125 17.150 -19.343 1.00 96.88 92 THR A CA 1
ATOM 700 C C . THR A 1 92 ? 22.093 16.083 -19.724 1.00 96.88 92 THR A C 1
ATOM 702 O O . THR A 1 92 ? 20.945 16.151 -19.283 1.00 96.88 92 THR A O 1
ATOM 705 N N . ALA A 1 93 ? 22.482 15.070 -20.505 1.00 96.44 93 ALA A N 1
ATOM 706 C CA . ALA A 1 93 ? 21.603 13.963 -20.884 1.00 96.44 93 ALA A CA 1
ATOM 707 C C . ALA A 1 93 ? 21.244 13.096 -19.667 1.00 96.44 93 ALA A C 1
ATOM 709 O O . ALA A 1 93 ? 20.076 12.766 -19.461 1.00 96.44 93 ALA A O 1
ATOM 710 N N . ARG A 1 94 ? 22.214 12.833 -18.787 1.00 98.25 94 ARG A N 1
ATOM 711 C CA . ARG A 1 94 ? 21.988 12.166 -17.498 1.00 98.25 94 ARG A CA 1
ATOM 712 C C . ARG A 1 94 ? 21.025 12.925 -16.593 1.00 98.25 94 ARG A C 1
ATOM 714 O O . ARG A 1 94 ? 20.116 12.329 -16.014 1.00 98.25 94 ARG A O 1
ATOM 721 N N . THR A 1 95 ? 21.181 14.243 -16.497 1.00 98.31 95 THR A N 1
ATOM 722 C CA . THR A 1 95 ? 20.267 15.105 -15.735 1.00 98.31 95 THR A CA 1
ATOM 723 C C . THR A 1 95 ? 18.851 15.053 -16.308 1.00 98.31 95 THR A C 1
ATOM 725 O O . THR A 1 95 ? 17.886 14.913 -15.556 1.00 98.31 95 THR A O 1
ATOM 728 N N . ARG A 1 96 ? 18.712 15.082 -17.639 1.00 97.56 96 ARG A N 1
ATOM 729 C CA . ARG A 1 96 ? 17.414 14.929 -18.314 1.00 97.56 96 ARG A CA 1
ATOM 730 C C . ARG A 1 96 ? 16.780 13.565 -18.056 1.00 97.56 96 ARG A C 1
ATOM 732 O O . ARG A 1 96 ? 15.587 13.514 -17.781 1.00 97.56 96 ARG A O 1
ATOM 739 N N . LEU A 1 97 ? 17.555 12.480 -18.082 1.00 97.69 97 LEU A N 1
ATOM 740 C CA . LEU A 1 97 ? 17.041 11.143 -17.780 1.00 97.69 97 LEU A CA 1
ATOM 741 C C . LEU A 1 97 ? 16.511 11.054 -16.342 1.00 97.69 97 LEU A C 1
ATOM 743 O O . LEU A 1 97 ? 15.424 10.531 -16.116 1.00 97.69 97 LEU A O 1
ATOM 747 N N . ARG A 1 98 ? 17.223 11.632 -15.367 1.00 97.25 98 ARG A N 1
ATOM 748 C CA . ARG A 1 98 ? 16.720 11.719 -13.987 1.00 97.25 98 ARG A CA 1
ATOM 749 C C . ARG A 1 98 ? 15.421 12.511 -13.888 1.00 97.25 98 ARG A C 1
ATOM 751 O O . ARG A 1 98 ? 14.500 12.073 -13.205 1.00 97.25 98 ARG A O 1
ATOM 758 N N . ALA A 1 99 ? 15.337 13.649 -14.575 1.00 96.94 99 ALA A N 1
ATOM 759 C CA . ALA A 1 99 ? 14.113 14.443 -14.616 1.00 96.94 99 ALA A CA 1
ATOM 760 C C . ALA A 1 99 ? 12.945 13.656 -15.237 1.00 96.94 99 ALA A C 1
ATOM 762 O O . ALA A 1 99 ? 11.834 13.715 -14.716 1.00 96.94 99 ALA A O 1
ATOM 763 N N . GLN A 1 100 ? 13.205 12.865 -16.285 1.00 96.19 100 GLN A N 1
ATOM 764 C CA . GLN A 1 100 ? 12.209 11.979 -16.890 1.00 96.19 100 GLN A CA 1
ATOM 765 C C . GLN A 1 100 ? 11.703 10.927 -15.896 1.00 96.19 100 GLN A C 1
ATOM 767 O O . GLN A 1 100 ? 10.497 10.753 -15.775 1.00 96.19 100 GLN A O 1
ATOM 772 N N . ILE A 1 101 ? 12.594 10.274 -15.139 1.00 97.06 101 ILE A N 1
ATOM 773 C CA . ILE A 1 101 ? 12.210 9.285 -14.114 1.00 97.06 101 ILE A CA 1
ATOM 774 C C . ILE A 1 101 ? 11.272 9.912 -13.070 1.00 97.06 101 ILE A C 1
ATOM 776 O O . ILE A 1 101 ? 10.268 9.309 -12.686 1.00 97.06 101 ILE A O 1
ATOM 780 N N . THR A 1 102 ? 11.568 11.136 -12.623 1.00 96.38 102 THR A N 1
ATOM 781 C CA . THR A 1 102 ? 10.698 11.875 -11.695 1.00 96.38 102 THR A CA 1
ATOM 782 C C . THR A 1 102 ? 9.345 12.206 -12.332 1.00 96.38 102 THR A C 1
ATOM 784 O O . THR A 1 102 ? 8.303 11.965 -11.720 1.00 96.38 102 THR A O 1
ATOM 787 N N . ALA A 1 103 ? 9.338 12.691 -13.575 1.00 96.81 103 ALA A N 1
ATOM 788 C CA . ALA A 1 103 ? 8.114 13.010 -14.311 1.00 96.81 103 ALA A CA 1
ATOM 789 C C . ALA A 1 103 ? 7.240 11.770 -14.580 1.00 96.81 103 ALA A C 1
ATOM 791 O O . ALA A 1 103 ? 6.009 11.841 -14.522 1.00 96.81 103 ALA A O 1
ATOM 792 N N . ASP A 1 104 ? 7.854 10.613 -14.826 1.00 96.69 104 ASP A N 1
ATOM 793 C CA . ASP A 1 104 ? 7.149 9.343 -14.995 1.00 96.69 104 ASP A CA 1
ATOM 794 C C . ASP A 1 104 ? 6.482 8.908 -13.683 1.00 96.69 104 ASP A C 1
ATOM 796 O O . ASP A 1 104 ? 5.342 8.439 -13.700 1.00 96.69 104 ASP A O 1
ATOM 800 N N . ALA A 1 105 ? 7.123 9.146 -12.532 1.00 96.38 105 ALA A N 1
ATOM 801 C CA . ALA A 1 105 ? 6.522 8.885 -11.223 1.00 96.38 105 ALA A CA 1
ATOM 802 C C . ALA A 1 105 ? 5.306 9.782 -10.945 1.00 96.38 105 ALA A C 1
ATOM 804 O O . ALA A 1 105 ? 4.280 9.306 -10.452 1.00 96.38 105 ALA A O 1
ATOM 805 N N . GLU A 1 106 ? 5.376 11.063 -11.312 1.00 97.38 106 GLU A N 1
ATOM 806 C CA . GLU A 1 106 ? 4.221 11.964 -11.250 1.00 97.38 106 GLU A CA 1
ATOM 807 C C . GLU A 1 106 ? 3.108 11.538 -12.209 1.00 97.38 106 GLU A C 1
ATOM 809 O O . GLU A 1 106 ? 1.926 11.619 -11.876 1.00 97.38 106 GLU A O 1
ATOM 814 N N . THR A 1 107 ? 3.464 11.057 -13.398 1.00 98.00 107 THR A N 1
ATOM 815 C CA . THR A 1 107 ? 2.497 10.546 -14.375 1.00 98.00 107 THR A CA 1
ATOM 816 C C . THR A 1 107 ? 1.792 9.298 -13.847 1.00 98.00 107 THR A C 1
ATOM 818 O O . THR A 1 107 ? 0.572 9.185 -13.980 1.00 98.00 107 THR A O 1
ATOM 821 N N . ALA A 1 108 ? 2.528 8.398 -13.190 1.00 97.75 108 ALA A N 1
ATOM 822 C CA . ALA A 1 108 ? 1.971 7.229 -12.517 1.00 97.75 108 ALA A CA 1
ATOM 823 C C . ALA A 1 108 ? 0.993 7.640 -11.403 1.00 97.75 108 ALA A C 1
ATOM 825 O O . ALA A 1 108 ? -0.117 7.115 -11.325 1.00 97.75 108 ALA A O 1
ATOM 826 N N . ARG A 1 109 ? 1.368 8.634 -10.583 1.00 97.44 109 ARG A N 1
ATOM 827 C CA . ARG A 1 109 ? 0.497 9.201 -9.541 1.00 97.44 109 ARG A CA 1
ATOM 828 C C . ARG A 1 109 ? -0.782 9.791 -10.137 1.00 97.44 109 ARG A C 1
ATOM 830 O O . ARG A 1 109 ? -1.866 9.439 -9.697 1.00 97.44 109 ARG A O 1
ATOM 837 N N . LYS A 1 110 ? -0.677 10.609 -11.186 1.00 98.00 110 LYS A N 1
ATOM 838 C CA . LYS A 1 110 ? -1.844 11.198 -11.863 1.00 98.00 110 LYS A CA 1
ATOM 839 C C . LYS A 1 110 ? -2.777 10.140 -12.455 1.00 98.00 110 LYS A C 1
ATOM 841 O O . LYS A 1 110 ? -3.984 10.358 -12.479 1.00 98.00 110 LYS A O 1
ATOM 846 N N . ALA A 1 111 ? -2.242 9.026 -12.960 1.00 97.94 111 ALA A N 1
ATOM 847 C CA . ALA A 1 111 ? -3.062 7.904 -13.420 1.00 97.94 111 ALA A CA 1
ATOM 848 C C . ALA A 1 111 ? -3.831 7.269 -12.251 1.00 97.94 111 ALA A C 1
ATOM 850 O O . ALA A 1 111 ? -5.041 7.082 -12.348 1.00 97.94 111 ALA A O 1
ATOM 851 N N . PHE A 1 112 ? -3.156 7.047 -11.119 1.00 96.12 112 PHE A N 1
ATOM 852 C CA . PHE A 1 112 ? -3.781 6.538 -9.897 1.00 96.12 112 PHE A CA 1
ATOM 853 C C . PHE A 1 112 ? -4.894 7.456 -9.384 1.00 96.12 112 PHE A C 1
ATOM 855 O O . PHE A 1 112 ? -5.993 6.984 -9.110 1.00 96.12 112 PHE A O 1
ATOM 862 N N . ASP A 1 113 ? -4.642 8.764 -9.306 1.00 95.06 113 ASP A N 1
ATOM 863 C CA . ASP A 1 113 ? -5.616 9.742 -8.803 1.00 95.06 113 ASP A CA 1
ATOM 864 C C . ASP A 1 113 ? -6.867 9.827 -9.696 1.00 95.06 113 ASP A C 1
ATOM 866 O O . ASP A 1 113 ? -7.958 10.137 -9.222 1.00 95.06 113 ASP A O 1
ATOM 870 N N . LYS A 1 114 ? -6.727 9.509 -10.989 1.00 96.25 114 LYS A N 1
ATOM 871 C CA . LYS A 1 114 ? -7.837 9.406 -11.950 1.00 96.25 114 LYS A CA 1
ATOM 872 C C . LYS A 1 114 ? -8.572 8.061 -11.907 1.00 96.25 114 LYS A C 1
ATOM 874 O O . LYS A 1 114 ? -9.546 7.898 -12.634 1.00 96.25 114 LYS A O 1
ATOM 879 N N . GLY A 1 115 ? -8.108 7.105 -11.104 1.00 91.88 115 GLY A N 1
ATOM 880 C CA . GLY A 1 115 ? -8.647 5.745 -11.048 1.00 91.88 115 GLY A CA 1
ATOM 881 C C . GLY A 1 115 ? -8.177 4.819 -12.177 1.00 91.88 115 GLY A C 1
ATOM 882 O O . GLY A 1 115 ? -8.675 3.703 -12.281 1.00 91.88 115 GLY A O 1
ATOM 883 N N . ASP A 1 116 ? -7.214 5.240 -13.005 1.00 95.00 116 ASP A N 1
ATOM 884 C CA . ASP A 1 116 ? -6.598 4.396 -14.040 1.00 95.00 116 ASP A CA 1
ATOM 885 C C . ASP A 1 116 ? -5.475 3.551 -13.414 1.00 95.00 116 ASP A C 1
ATOM 887 O O . ASP A 1 116 ? -4.275 3.820 -13.558 1.00 95.00 116 ASP A O 1
ATOM 891 N N . PHE A 1 117 ? -5.888 2.566 -12.613 1.00 93.88 117 PHE A N 1
ATOM 892 C CA . PHE A 1 117 ? -4.992 1.782 -11.766 1.00 93.88 117 PHE A CA 1
ATOM 893 C C . PHE A 1 117 ? -4.062 0.859 -12.559 1.00 93.88 117 PHE A C 1
ATOM 895 O O . PHE A 1 117 ? -2.896 0.729 -12.187 1.00 93.88 117 PHE A O 1
ATOM 902 N N . ASP A 1 118 ? -4.517 0.289 -13.678 1.00 92.12 118 ASP A N 1
ATOM 903 C CA . ASP A 1 118 ? -3.674 -0.553 -14.538 1.00 92.12 118 ASP A CA 1
ATOM 904 C C . ASP A 1 118 ? -2.561 0.261 -15.199 1.00 92.12 118 ASP A C 1
ATOM 906 O O . ASP A 1 118 ? -1.398 -0.154 -15.231 1.00 92.12 118 ASP A O 1
ATOM 910 N N . ARG A 1 119 ? -2.881 1.464 -15.698 1.00 95.38 119 ARG A N 1
ATOM 911 C CA . ARG A 1 119 ? -1.862 2.380 -16.217 1.00 95.38 119 ARG A CA 1
ATOM 912 C C . ARG A 1 119 ? -0.912 2.825 -15.114 1.00 95.38 119 ARG A C 1
ATOM 914 O O . ARG A 1 119 ? 0.294 2.905 -15.357 1.00 95.38 119 ARG A O 1
ATOM 921 N N . ALA A 1 120 ? -1.434 3.120 -13.924 1.00 97.31 120 ALA A N 1
ATOM 922 C CA . ALA A 1 120 ? -0.616 3.491 -12.778 1.00 97.31 120 ALA A CA 1
ATOM 923 C C . ALA A 1 120 ? 0.368 2.373 -12.407 1.00 97.31 120 ALA A C 1
ATOM 925 O O . ALA A 1 120 ? 1.547 2.666 -12.224 1.00 97.31 120 ALA A O 1
ATOM 926 N N . ALA A 1 121 ? -0.074 1.110 -12.376 1.00 95.19 121 ALA A N 1
ATOM 927 C CA . ALA A 1 121 ? 0.781 -0.048 -12.113 1.00 95.19 121 ALA A CA 1
ATOM 928 C C . ALA A 1 121 ? 1.872 -0.210 -13.176 1.00 95.19 121 ALA A C 1
ATOM 930 O O . ALA A 1 121 ? 3.050 -0.215 -12.827 1.00 95.19 121 ALA A O 1
ATOM 931 N N . LYS A 1 122 ? 1.513 -0.197 -14.468 1.00 94.44 122 LYS A N 1
ATOM 932 C CA . LYS A 1 122 ? 2.481 -0.294 -15.582 1.00 94.44 122 LYS A CA 1
ATOM 933 C C . LYS A 1 122 ? 3.568 0.785 -15.550 1.00 94.44 122 LYS A C 1
ATOM 935 O O . LYS A 1 122 ? 4.668 0.583 -16.058 1.00 94.44 122 LYS A O 1
ATOM 940 N N . LEU A 1 123 ? 3.259 1.968 -15.015 1.00 96.19 123 LEU A N 1
ATOM 941 C CA . LEU A 1 123 ? 4.238 3.041 -14.822 1.00 96.19 123 LEU A CA 1
ATOM 942 C C . LEU A 1 123 ? 5.029 2.865 -13.516 1.00 96.19 123 LEU A C 1
ATOM 944 O O . LEU A 1 123 ? 6.232 3.113 -13.495 1.00 96.19 123 LEU A O 1
ATOM 948 N N . ALA A 1 124 ? 4.373 2.437 -12.436 1.00 96.88 124 ALA A N 1
ATOM 949 C CA . ALA A 1 124 ? 4.967 2.283 -11.111 1.00 96.88 124 ALA A CA 1
ATOM 950 C C . ALA A 1 124 ? 5.932 1.093 -11.002 1.00 96.88 124 ALA A C 1
ATOM 952 O O . ALA A 1 124 ? 6.922 1.199 -10.282 1.00 96.88 124 ALA A O 1
ATOM 953 N N . GLU A 1 125 ? 5.686 -0.008 -11.713 1.00 95.19 125 GLU A N 1
ATOM 954 C CA . GLU A 1 125 ? 6.515 -1.223 -11.693 1.00 95.19 125 GLU A CA 1
ATOM 955 C C . GLU A 1 125 ? 7.992 -0.970 -12.043 1.00 95.19 125 GLU A C 1
ATOM 957 O O . GLU A 1 125 ? 8.848 -1.225 -11.187 1.00 95.19 125 GLU A O 1
ATOM 962 N N . PRO A 1 126 ? 8.341 -0.401 -13.216 1.00 97.06 126 PRO A N 1
ATOM 963 C CA . PRO A 1 126 ? 9.740 -0.137 -13.554 1.00 97.06 126 PRO A CA 1
ATOM 964 C C . PRO A 1 126 ? 10.378 0.906 -12.624 1.00 97.06 126 PRO A C 1
ATOM 966 O O . PRO A 1 126 ? 11.565 0.818 -12.304 1.00 97.06 126 PRO A O 1
ATOM 969 N N . LEU A 1 127 ? 9.598 1.871 -12.122 1.00 97.69 127 LEU A N 1
ATOM 970 C CA . LEU A 1 127 ? 10.065 2.845 -11.131 1.00 97.69 127 LEU A CA 1
ATOM 971 C C . LEU A 1 127 ? 10.413 2.169 -9.798 1.00 97.69 127 LEU A C 1
ATOM 973 O O . LEU A 1 127 ? 11.441 2.479 -9.192 1.00 97.69 127 LEU A O 1
ATOM 977 N N . ALA A 1 128 ? 9.568 1.246 -9.335 1.00 95.56 128 ALA A N 1
ATOM 978 C CA . ALA A 1 128 ? 9.778 0.499 -8.104 1.00 95.56 128 ALA A CA 1
ATOM 979 C C . ALA A 1 128 ? 10.987 -0.441 -8.211 1.00 95.56 128 ALA A C 1
ATOM 981 O O . ALA A 1 128 ? 11.792 -0.497 -7.272 1.00 95.56 128 ALA A O 1
ATOM 982 N N . ALA A 1 129 ? 11.142 -1.105 -9.364 1.00 95.88 129 ALA A N 1
ATOM 983 C CA . ALA A 1 129 ? 12.277 -1.966 -9.692 1.00 95.88 129 ALA A CA 1
ATOM 984 C C . ALA A 1 129 ? 13.605 -1.190 -9.707 1.00 95.88 129 ALA A C 1
ATOM 986 O O . ALA A 1 129 ? 14.587 -1.645 -9.125 1.00 95.88 129 ALA A O 1
ATOM 987 N N . TYR A 1 130 ? 13.613 0.018 -10.279 1.00 95.88 130 TYR A N 1
ATOM 988 C CA . TYR A 1 130 ? 14.753 0.942 -10.214 1.00 95.88 130 TYR A CA 1
ATOM 989 C C . TYR A 1 130 ? 15.062 1.431 -8.793 1.00 95.88 130 TYR A C 1
ATOM 991 O O . TYR A 1 130 ? 16.201 1.746 -8.454 1.00 95.88 130 TYR A O 1
ATOM 999 N N . GLY A 1 131 ? 14.045 1.472 -7.933 1.00 95.00 131 GLY A N 1
ATOM 1000 C CA . GLY A 1 131 ? 14.169 1.888 -6.543 1.00 95.00 131 GLY A CA 1
ATOM 1001 C C . GLY A 1 131 ? 13.692 3.303 -6.246 1.00 95.00 131 GLY A C 1
ATOM 1002 O O . GLY A 1 131 ? 13.995 3.827 -5.176 1.00 95.00 131 GLY A O 1
ATOM 1003 N N . SER A 1 132 ? 12.906 3.899 -7.146 1.00 95.06 132 SER A N 1
ATOM 1004 C CA . SER A 1 132 ? 12.211 5.162 -6.893 1.00 95.06 132 SER A CA 1
ATOM 1005 C C . SER A 1 132 ? 11.280 5.024 -5.678 1.00 95.06 132 SER A C 1
ATOM 1007 O O . SER A 1 132 ? 10.380 4.177 -5.713 1.00 95.06 132 SER A O 1
ATOM 1009 N N . PRO A 1 133 ? 11.430 5.855 -4.623 1.00 93.44 133 PRO A N 1
ATOM 1010 C CA . PRO A 1 133 ? 10.521 5.840 -3.476 1.00 93.44 133 PRO A CA 1
ATOM 1011 C C . PRO A 1 133 ? 9.065 6.055 -3.897 1.00 93.44 133 PRO A C 1
ATOM 1013 O O . PRO A 1 133 ? 8.186 5.303 -3.495 1.00 93.44 133 PRO A O 1
ATOM 1016 N N . ALA A 1 134 ? 8.822 7.008 -4.802 1.00 92.81 134 ALA A N 1
ATOM 1017 C CA . ALA A 1 134 ? 7.483 7.307 -5.299 1.00 92.81 134 ALA A CA 1
ATOM 1018 C C . ALA A 1 134 ? 6.856 6.135 -6.074 1.00 92.81 134 ALA A C 1
ATOM 1020 O O . ALA A 1 134 ? 5.647 5.924 -5.962 1.00 92.81 134 ALA A O 1
ATOM 1021 N N . GLY A 1 135 ? 7.668 5.391 -6.838 1.00 95.31 135 GLY A N 1
ATOM 1022 C CA . GLY A 1 135 ? 7.241 4.188 -7.556 1.00 95.31 135 GLY A CA 1
ATOM 1023 C C . GLY A 1 135 ? 6.900 3.044 -6.606 1.00 95.31 135 GLY A C 1
ATOM 1024 O O . GLY A 1 135 ? 5.817 2.476 -6.706 1.00 95.31 135 GLY A O 1
ATOM 1025 N N . ARG A 1 136 ? 7.782 2.762 -5.636 1.00 92.94 136 ARG A N 1
ATOM 1026 C CA . ARG A 1 136 ? 7.552 1.738 -4.601 1.00 92.94 136 ARG A CA 1
ATOM 1027 C C . ARG A 1 136 ? 6.300 2.033 -3.782 1.00 92.94 136 ARG A C 1
ATOM 1029 O O . ARG A 1 136 ? 5.438 1.173 -3.673 1.00 92.94 136 ARG A O 1
ATOM 1036 N N . ASP A 1 137 ? 6.164 3.260 -3.286 1.00 91.50 137 ASP A N 1
ATOM 1037 C CA . ASP A 1 137 ? 5.004 3.668 -2.491 1.00 91.50 137 ASP A CA 1
ATOM 1038 C C . ASP A 1 137 ? 3.701 3.567 -3.292 1.00 91.50 137 ASP A C 1
ATOM 1040 O O . ASP A 1 137 ? 2.664 3.195 -2.747 1.00 91.50 137 ASP A O 1
ATOM 1044 N N . LEU A 1 138 ? 3.730 3.905 -4.587 1.00 94.75 138 LEU A N 1
ATOM 1045 C CA . LEU A 1 138 ? 2.554 3.774 -5.445 1.00 94.75 138 LEU A CA 1
ATOM 1046 C C . LEU A 1 138 ? 2.173 2.312 -5.667 1.00 94.75 138 LEU A C 1
ATOM 1048 O O . LEU A 1 138 ? 0.996 1.969 -5.583 1.00 94.75 138 LEU A O 1
ATOM 1052 N N . LEU A 1 139 ? 3.164 1.465 -5.940 1.00 92.31 139 LEU A N 1
ATOM 1053 C CA . LEU A 1 139 ? 2.953 0.045 -6.176 1.00 92.31 139 LEU A CA 1
ATOM 1054 C C . LEU A 1 139 ? 2.410 -0.649 -4.917 1.00 92.31 139 LEU A C 1
ATOM 1056 O O . LEU A 1 139 ? 1.433 -1.391 -5.003 1.00 92.31 139 LEU A O 1
ATOM 1060 N N . ASP A 1 140 ? 2.953 -0.313 -3.741 1.00 89.62 140 ASP A N 1
ATOM 1061 C CA . ASP A 1 140 ? 2.439 -0.769 -2.445 1.00 89.62 140 ASP A CA 1
ATOM 1062 C C . ASP A 1 140 ? 0.968 -0.359 -2.254 1.00 89.62 140 ASP A C 1
ATOM 1064 O O . ASP A 1 140 ? 0.151 -1.183 -1.847 1.00 89.62 140 ASP A O 1
ATOM 1068 N N . ARG A 1 141 ? 0.587 0.886 -2.589 1.00 90.00 141 ARG A N 1
ATOM 1069 C CA . ARG A 1 141 ? -0.817 1.350 -2.510 1.00 90.00 141 ARG A CA 1
ATOM 1070 C C . ARG A 1 141 ? -1.739 0.589 -3.456 1.00 90.00 141 ARG A C 1
ATOM 1072 O O . ARG A 1 141 ? -2.849 0.237 -3.059 1.00 90.00 141 ARG A O 1
ATOM 1079 N N . LEU A 1 142 ? -1.298 0.367 -4.693 1.00 91.94 142 LEU A N 1
ATOM 1080 C CA . LEU A 1 142 ? -2.063 -0.337 -5.723 1.00 91.94 142 LEU A CA 1
ATOM 1081 C C . LEU A 1 142 ? -2.391 -1.767 -5.286 1.00 91.94 142 LEU A C 1
ATOM 1083 O O . LEU A 1 142 ? -3.557 -2.163 -5.326 1.00 91.94 142 LEU A O 1
ATOM 1087 N N . TYR A 1 143 ? -1.392 -2.510 -4.805 1.00 87.38 143 TYR A N 1
ATOM 1088 C CA . TYR A 1 143 ? -1.578 -3.899 -4.390 1.00 87.38 143 TYR A CA 1
ATOM 1089 C C . TYR A 1 143 ? -2.241 -4.036 -3.014 1.00 87.38 143 TYR A C 1
ATOM 1091 O O . TYR A 1 143 ? -3.185 -4.812 -2.890 1.00 87.38 143 TYR A O 1
ATOM 1099 N N . ALA A 1 144 ? -1.848 -3.249 -2.004 1.00 83.56 144 ALA A N 1
ATOM 1100 C CA . ALA A 1 144 ? -2.477 -3.300 -0.675 1.00 83.56 144 ALA A CA 1
ATOM 1101 C C . ALA A 1 144 ? -3.939 -2.819 -0.692 1.00 83.56 144 ALA A C 1
ATOM 1103 O O . ALA A 1 144 ? -4.763 -3.248 0.112 1.00 83.56 144 ALA A O 1
ATOM 1104 N N . GLY A 1 145 ? -4.282 -1.918 -1.616 1.00 85.38 145 GLY A N 1
ATOM 1105 C CA . GLY A 1 145 ? -5.663 -1.512 -1.867 1.00 85.38 145 GLY A CA 1
ATOM 1106 C C . GLY A 1 145 ? -6.441 -2.468 -2.774 1.00 85.38 145 GLY A C 1
ATOM 1107 O O . GLY A 1 145 ? -7.637 -2.254 -2.981 1.00 85.38 145 GLY A O 1
ATOM 1108 N N . HIS A 1 146 ? -5.778 -3.500 -3.308 1.00 88.81 146 HIS A N 1
ATOM 1109 C CA . HIS A 1 146 ? -6.297 -4.427 -4.310 1.00 88.81 146 HIS A CA 1
ATOM 1110 C C . HIS A 1 146 ? -6.891 -3.749 -5.547 1.00 88.81 146 HIS A C 1
ATOM 1112 O O . HIS A 1 146 ? -7.878 -4.227 -6.102 1.00 88.81 146 HIS A O 1
ATOM 1118 N N . PHE A 1 147 ? -6.322 -2.620 -5.964 1.00 91.44 147 PHE A N 1
ATOM 1119 C CA . PHE A 1 147 ? -6.805 -1.857 -7.111 1.00 91.44 147 PHE A CA 1
ATOM 1120 C C . PHE A 1 147 ? -6.523 -2.561 -8.441 1.00 91.44 147 PHE A C 1
ATOM 1122 O O . PHE A 1 147 ? -7.316 -2.440 -9.368 1.00 91.44 147 PHE A O 1
ATOM 1129 N N . VAL A 1 148 ? -5.441 -3.339 -8.503 1.00 92.75 148 VAL A N 1
ATOM 1130 C CA . VAL A 1 148 ? -5.017 -4.106 -9.682 1.00 92.75 148 VAL A CA 1
ATOM 1131 C C . VAL A 1 148 ? -5.047 -5.604 -9.410 1.00 92.75 148 VAL A C 1
ATOM 1133 O O . VAL A 1 148 ? -4.956 -6.048 -8.260 1.00 92.75 148 VAL A O 1
ATOM 1136 N N . ALA A 1 149 ? -5.232 -6.389 -10.469 1.00 92.25 149 ALA A N 1
ATOM 1137 C CA . ALA A 1 149 ? -5.254 -7.841 -10.380 1.00 92.25 149 ALA A CA 1
ATOM 1138 C C . ALA A 1 149 ? -3.852 -8.376 -10.054 1.00 92.25 149 ALA A C 1
ATOM 1140 O O . ALA A 1 149 ? -2.856 -7.931 -10.623 1.00 92.25 149 ALA A O 1
ATOM 1141 N N . LEU A 1 150 ? -3.769 -9.344 -9.139 1.00 90.94 150 LEU A N 1
ATOM 1142 C CA . LEU A 1 150 ? -2.520 -10.072 -8.916 1.00 90.94 150 LEU A CA 1
ATOM 1143 C C . LEU A 1 150 ? -2.234 -11.007 -10.101 1.00 90.94 150 LEU A 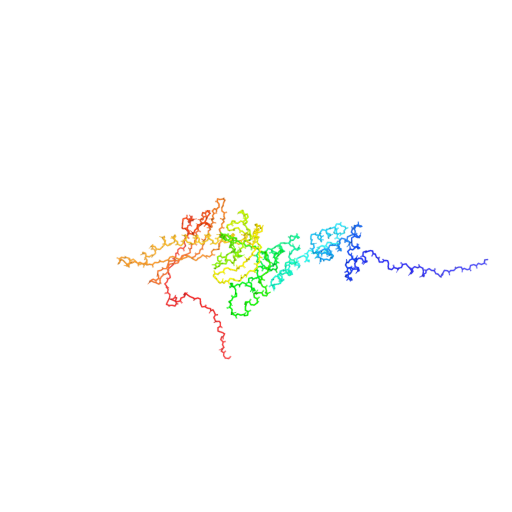C 1
ATOM 1145 O O . LEU A 1 150 ? -3.176 -11.440 -10.774 1.00 90.94 150 LEU A O 1
ATOM 1149 N N . PRO A 1 151 ? -0.964 -11.383 -10.338 1.00 88.88 151 PRO A N 1
ATOM 1150 C CA . PRO A 1 151 ? -0.618 -12.352 -11.370 1.00 88.88 151 PRO A CA 1
ATOM 1151 C C . PRO A 1 151 ? -1.458 -13.634 -11.275 1.00 88.88 151 PRO A C 1
ATOM 1153 O O . PRO A 1 151 ? -1.542 -14.266 -10.221 1.00 88.88 151 PRO A O 1
ATOM 1156 N N . GLY A 1 152 ? -2.082 -14.018 -12.390 1.00 90.88 152 GLY A N 1
ATOM 1157 C CA . GLY A 1 152 ? -2.955 -15.194 -12.472 1.00 90.88 152 GLY A CA 1
ATOM 1158 C C . GLY A 1 152 ? -4.395 -14.982 -11.987 1.00 90.88 152 GLY A C 1
ATOM 1159 O O . GLY A 1 152 ? -5.168 -15.939 -12.016 1.00 90.88 152 GLY A O 1
ATOM 1160 N N . SER A 1 153 ? -4.756 -13.767 -11.566 1.00 94.81 153 SER A N 1
ATOM 1161 C CA . SER A 1 153 ? -6.134 -13.365 -11.270 1.00 94.81 153 SER A CA 1
ATOM 1162 C C . SER A 1 153 ? -6.789 -12.734 -12.498 1.00 94.81 153 SER A C 1
ATOM 1164 O O . SER A 1 153 ? -6.188 -11.872 -13.134 1.00 94.81 153 SER A O 1
ATOM 1166 N N . GLU A 1 154 ? -8.032 -13.103 -12.806 1.00 95.00 154 GLU A N 1
ATOM 1167 C CA . GLU A 1 154 ? -8.819 -12.460 -13.871 1.00 95.00 154 GLU A CA 1
ATOM 1168 C C . GLU A 1 154 ? -9.363 -11.081 -13.468 1.00 95.00 154 GLU A C 1
ATOM 1170 O O . GLU A 1 154 ? -9.745 -10.298 -14.331 1.00 95.00 154 GLU A O 1
ATOM 1175 N N . MET A 1 155 ? -9.404 -10.774 -12.168 1.00 92.50 155 MET A N 1
ATOM 1176 C CA . MET A 1 155 ? -9.885 -9.489 -11.649 1.00 92.50 155 MET A CA 1
ATOM 1177 C C . MET A 1 155 ? -9.237 -9.124 -10.313 1.00 92.50 155 MET A C 1
ATOM 1179 O O . MET A 1 155 ? -8.762 -9.986 -9.562 1.00 92.50 155 MET A O 1
ATOM 1183 N N . SER A 1 156 ? -9.232 -7.834 -9.989 1.00 93.12 156 SER A N 1
ATOM 1184 C CA . SER A 1 156 ? -8.799 -7.350 -8.679 1.00 93.12 156 SER A CA 1
ATOM 1185 C C . SER A 1 156 ? -9.919 -7.490 -7.645 1.00 93.12 156 SER A C 1
ATOM 1187 O O . SER A 1 156 ? -11.103 -7.480 -7.986 1.00 93.12 156 SER A O 1
ATOM 1189 N N . TRP A 1 157 ? -9.565 -7.597 -6.360 1.00 91.62 157 TRP A N 1
ATOM 1190 C CA . TRP A 1 157 ? -10.587 -7.599 -5.308 1.00 91.62 157 TRP A CA 1
ATOM 1191 C C . TRP A 1 157 ? -11.369 -6.282 -5.300 1.00 91.62 157 TRP A C 1
ATOM 1193 O O . TRP A 1 157 ? -12.570 -6.293 -5.054 1.00 91.62 157 TRP A O 1
ATOM 1203 N N . ARG A 1 158 ? -10.735 -5.142 -5.612 1.00 89.56 158 ARG A N 1
ATOM 1204 C CA . ARG A 1 158 ? -11.447 -3.861 -5.672 1.00 89.56 158 ARG A CA 1
ATOM 1205 C C . ARG A 1 158 ? -12.488 -3.836 -6.785 1.00 89.56 158 ARG A C 1
ATOM 1207 O O . ARG A 1 158 ? -13.575 -3.310 -6.561 1.00 89.56 158 ARG A O 1
ATOM 1214 N N . GLN A 1 159 ? -12.157 -4.395 -7.946 1.00 88.81 159 GLN A N 1
ATOM 1215 C CA . GLN A 1 159 ? -13.092 -4.525 -9.055 1.00 88.81 159 GLN A CA 1
ATOM 1216 C C . GLN A 1 159 ? -14.276 -5.408 -8.652 1.00 88.81 159 GLN A C 1
ATOM 1218 O O . GLN A 1 159 ? -15.415 -4.947 -8.691 1.00 88.81 159 GLN A O 1
ATOM 1223 N N . PHE A 1 160 ? -14.006 -6.616 -8.142 1.00 90.50 160 PHE A N 1
ATOM 1224 C CA . PHE A 1 160 ? -15.047 -7.511 -7.634 1.00 90.50 160 PHE A CA 1
ATOM 1225 C C . PHE A 1 160 ? -15.918 -6.832 -6.569 1.00 90.50 160 PHE A C 1
ATOM 1227 O O . PHE A 1 160 ? -17.142 -6.899 -6.613 1.00 90.50 160 PHE A O 1
ATOM 1234 N N . TRP A 1 161 ? -15.306 -6.140 -5.611 1.00 86.81 161 TRP A N 1
ATOM 1235 C CA . TRP A 1 161 ? -16.035 -5.486 -4.531 1.00 86.81 161 TRP A CA 1
ATOM 1236 C C . TRP A 1 161 ? -16.990 -4.397 -5.039 1.00 86.81 161 TRP A C 1
ATOM 1238 O O . TRP A 1 161 ? -18.091 -4.261 -4.513 1.00 86.81 161 TRP A O 1
ATOM 1248 N N . ASN A 1 162 ? -16.596 -3.647 -6.069 1.00 83.44 162 ASN A N 1
ATOM 1249 C CA . ASN A 1 162 ? -17.433 -2.604 -6.659 1.00 83.44 162 ASN A CA 1
ATOM 1250 C C . ASN A 1 162 ? -18.545 -3.169 -7.562 1.00 83.44 162 ASN A C 1
ATOM 1252 O O . ASN A 1 162 ? -19.654 -2.641 -7.559 1.00 83.44 162 ASN A O 1
ATOM 1256 N N . GLU A 1 163 ? -18.240 -4.197 -8.356 1.00 84.12 163 GLU A N 1
ATOM 1257 C CA . GLU A 1 163 ? -19.102 -4.667 -9.454 1.00 84.12 163 GLU A CA 1
ATOM 1258 C C . GLU A 1 163 ? -19.957 -5.887 -9.069 1.00 84.12 163 GLU A C 1
ATOM 1260 O O . GLU A 1 163 ? -21.056 -6.088 -9.592 1.00 84.12 163 GLU A O 1
ATOM 1265 N N . CYS A 1 164 ? -19.472 -6.698 -8.128 1.00 84.75 164 CYS A N 1
ATOM 1266 C CA . CYS A 1 164 ? -19.981 -8.043 -7.869 1.00 84.75 164 CYS A CA 1
ATOM 1267 C C . CYS A 1 164 ? -20.431 -8.268 -6.421 1.00 84.75 164 CYS A C 1
ATOM 1269 O O . CYS A 1 164 ? -21.371 -9.026 -6.200 1.00 84.75 164 CYS A O 1
ATOM 1271 N N . SER A 1 165 ? -19.766 -7.658 -5.434 1.00 83.62 165 SER A N 1
ATOM 1272 C CA . SER A 1 165 ? -20.021 -7.967 -4.019 1.00 83.62 165 SER A CA 1
ATOM 1273 C C . SER A 1 165 ? -21.425 -7.554 -3.577 1.00 83.62 165 SER A C 1
ATOM 1275 O O . SER A 1 165 ? -21.847 -6.401 -3.735 1.00 83.62 165 SER A O 1
ATOM 1277 N N . GLY A 1 166 ? -22.119 -8.479 -2.912 1.00 73.69 166 GLY A N 1
ATOM 1278 C CA . GLY A 1 166 ? -23.450 -8.225 -2.350 1.00 73.69 166 GLY A CA 1
ATOM 1279 C C . GLY A 1 166 ? -23.432 -7.326 -1.108 1.00 73.69 166 GLY A C 1
ATOM 1280 O O . GLY A 1 166 ? -24.468 -6.877 -0.627 1.00 73.69 166 GLY A O 1
ATOM 1281 N N . THR A 1 167 ? -22.245 -6.988 -0.594 1.00 69.00 167 THR A N 1
ATOM 1282 C CA . THR A 1 167 ? -22.103 -5.967 0.458 1.00 69.00 167 THR A CA 1
ATOM 1283 C C . THR A 1 167 ? -22.329 -4.544 -0.063 1.00 69.00 167 THR A C 1
ATOM 1285 O O . THR A 1 167 ? -22.670 -3.653 0.720 1.00 69.00 167 THR A O 1
ATOM 1288 N N . VAL A 1 168 ? -22.145 -4.324 -1.371 1.00 68.69 168 VAL A N 1
ATOM 1289 C CA . VAL A 1 168 ? -22.318 -3.027 -2.047 1.00 68.69 168 VAL A CA 1
ATOM 1290 C C . VAL A 1 168 ? -23.611 -2.997 -2.858 1.00 68.69 168 VAL A C 1
ATOM 1292 O O . VAL A 1 168 ? -24.311 -1.982 -2.850 1.00 68.69 168 VAL A O 1
ATOM 1295 N N . ARG A 1 169 ? -23.963 -4.103 -3.524 1.00 63.00 169 ARG A N 1
ATOM 1296 C CA . ARG A 1 169 ? -25.201 -4.204 -4.305 1.00 63.00 169 ARG A CA 1
ATOM 1297 C C . ARG A 1 169 ? -26.389 -4.480 -3.381 1.00 63.00 169 ARG A C 1
ATOM 1299 O O . ARG A 1 169 ? -26.415 -5.477 -2.672 1.00 63.00 169 ARG A O 1
ATOM 1306 N N . ARG A 1 170 ? -27.394 -3.597 -3.395 1.00 55.31 170 ARG A N 1
ATOM 1307 C CA . ARG A 1 170 ? -28.742 -3.952 -2.927 1.00 55.31 170 ARG A CA 1
ATOM 1308 C C . ARG A 1 170 ? -29.387 -4.709 -4.074 1.00 55.31 170 ARG A C 1
ATOM 1310 O O . ARG A 1 170 ? -29.661 -4.083 -5.089 1.00 55.31 170 ARG A O 1
ATOM 1317 N N . GLU A 1 171 ? -29.572 -6.015 -3.936 1.00 54.38 171 GLU A N 1
ATOM 1318 C CA . GLU A 1 171 ? -30.282 -6.810 -4.938 1.00 54.38 171 GLU A CA 1
ATOM 1319 C C . GLU A 1 171 ? -31.642 -6.155 -5.240 1.00 54.38 171 GLU A C 1
ATOM 1321 O O . GLU A 1 171 ? -32.520 -6.091 -4.378 1.00 54.38 171 GLU A O 1
ATOM 1326 N N . THR A 1 172 ? -31.808 -5.632 -6.455 1.00 46.84 172 THR A N 1
ATOM 1327 C CA . THR A 1 172 ? -33.127 -5.417 -7.050 1.00 46.84 172 THR A CA 1
ATOM 1328 C C . THR A 1 172 ? -33.371 -6.557 -8.035 1.00 46.84 172 THR A C 1
ATOM 1330 O O . THR A 1 172 ? -32.530 -6.853 -8.882 1.00 46.84 172 THR A O 1
ATOM 1333 N N . GLU A 1 173 ? -34.477 -7.284 -7.860 1.00 51.38 173 GLU A N 1
ATOM 1334 C CA . GLU A 1 173 ? -34.708 -8.582 -8.510 1.00 51.38 173 GLU A CA 1
ATOM 1335 C C . GLU A 1 173 ? -34.562 -8.547 -10.050 1.00 51.38 173 GLU A C 1
ATOM 1337 O O . GLU A 1 173 ? -35.046 -7.643 -10.733 1.00 51.38 173 GLU A O 1
ATOM 1342 N N . GLY A 1 174 ? -33.919 -9.585 -10.606 1.00 54.66 174 GLY A N 1
ATOM 1343 C CA . GLY A 1 174 ? -33.901 -9.916 -12.039 1.00 54.66 174 GLY A CA 1
ATOM 1344 C C . GLY A 1 174 ? -32.697 -9.394 -12.830 1.00 54.66 174 GLY A C 1
ATOM 1345 O O . GLY A 1 174 ? -31.923 -10.191 -13.358 1.00 54.66 174 GLY A O 1
ATOM 1346 N N . ALA A 1 175 ? -32.517 -8.075 -12.920 1.00 55.56 175 ALA A N 1
ATOM 1347 C CA . ALA A 1 175 ? -31.441 -7.480 -13.727 1.00 55.56 175 ALA A CA 1
ATOM 1348 C C . ALA A 1 175 ? -30.058 -7.627 -13.068 1.00 55.56 175 ALA A C 1
ATOM 1350 O O . ALA A 1 175 ? -29.049 -7.820 -13.749 1.00 55.56 175 ALA A O 1
ATOM 1351 N N . ASP A 1 176 ? -30.016 -7.583 -11.734 1.00 63.09 176 ASP A N 1
ATOM 1352 C CA . ASP A 1 176 ? -28.761 -7.614 -10.993 1.00 63.09 176 ASP A CA 1
ATOM 1353 C C . ASP A 1 176 ? -28.088 -8.995 -10.995 1.00 63.09 176 ASP A C 1
ATOM 1355 O O . ASP A 1 176 ? -26.859 -9.078 -11.082 1.00 63.09 176 ASP A O 1
ATOM 1359 N N . ALA A 1 177 ? -28.889 -10.064 -10.967 1.00 66.06 177 ALA A N 1
ATOM 1360 C CA . ALA A 1 177 ? -28.411 -11.444 -10.984 1.00 66.06 177 ALA A CA 1
ATOM 1361 C C . ALA A 1 177 ? -27.773 -11.817 -12.333 1.00 66.06 177 ALA A C 1
ATOM 1363 O O . ALA A 1 177 ? -26.687 -12.388 -12.355 1.00 66.06 177 ALA A O 1
ATOM 1364 N N . ALA A 1 178 ? -28.388 -11.426 -13.456 1.00 67.50 178 ALA A N 1
ATOM 1365 C CA . ALA A 1 178 ? -27.811 -11.651 -14.785 1.00 67.50 178 ALA A CA 1
ATOM 1366 C C . ALA A 1 178 ? -26.463 -10.926 -14.951 1.00 67.50 178 ALA A C 1
ATOM 1368 O O . ALA A 1 178 ? -25.498 -11.507 -15.438 1.00 67.50 178 ALA A O 1
ATOM 1369 N N . ALA A 1 179 ? -26.356 -9.688 -14.454 1.00 72.19 179 ALA A N 1
ATOM 1370 C CA . ALA A 1 179 ? -25.100 -8.941 -14.487 1.00 72.19 179 ALA A CA 1
ATOM 1371 C C . ALA A 1 179 ? -23.981 -9.599 -13.653 1.00 72.19 179 ALA A C 1
ATOM 1373 O O . ALA A 1 179 ? -22.810 -9.508 -14.027 1.00 72.19 179 ALA A O 1
ATOM 1374 N N . PHE A 1 180 ? -24.321 -10.252 -12.532 1.00 80.50 180 PHE A N 1
ATOM 1375 C CA . PHE A 1 180 ? -23.358 -11.025 -11.741 1.00 80.50 180 PHE A CA 1
ATOM 1376 C C . PHE A 1 180 ? -22.874 -12.268 -12.497 1.00 80.50 180 PHE A C 1
ATOM 1378 O O . PHE A 1 180 ? -21.668 -12.509 -12.547 1.00 80.50 180 PHE A O 1
ATOM 1385 N N . GLU A 1 181 ? -23.784 -13.026 -13.107 1.00 81.50 181 GLU A N 1
ATOM 1386 C CA . GLU A 1 181 ? -23.431 -14.216 -13.891 1.00 81.50 181 GLU A CA 1
ATOM 1387 C C . GLU A 1 181 ? -22.503 -13.870 -15.064 1.00 81.50 181 GLU A C 1
ATOM 1389 O O . GLU A 1 181 ? -21.466 -14.505 -15.242 1.00 81.50 181 GLU A O 1
ATOM 1394 N N . ASP A 1 182 ? -22.807 -12.803 -15.807 1.00 81.06 182 ASP A N 1
ATOM 1395 C CA . ASP A 1 182 ? -22.027 -12.415 -16.987 1.00 81.06 182 ASP A CA 1
ATOM 1396 C C . ASP A 1 182 ? -20.628 -11.872 -16.640 1.00 81.06 182 ASP A C 1
ATOM 1398 O O . ASP A 1 182 ? -19.653 -12.090 -17.369 1.00 81.06 182 ASP A O 1
ATOM 1402 N N . SER A 1 183 ? -20.514 -11.127 -15.536 1.00 82.19 183 SER A N 1
ATOM 1403 C CA . SER A 1 183 ? -19.298 -10.359 -15.227 1.00 82.19 183 SER A CA 1
ATOM 1404 C C . SER A 1 183 ? -18.413 -11.019 -14.170 1.00 82.19 183 SER A C 1
ATOM 1406 O O . SER A 1 183 ? -17.191 -10.853 -14.199 1.00 82.19 183 SER A O 1
ATOM 1408 N N . CYS A 1 184 ? -19.006 -11.782 -13.250 1.00 88.44 184 CYS A N 1
ATOM 1409 C CA . CYS A 1 184 ? -18.369 -12.170 -11.995 1.00 88.44 184 CYS A CA 1
ATOM 1410 C C . CYS A 1 184 ? -18.307 -13.683 -11.797 1.00 88.44 184 CYS A C 1
ATOM 1412 O O . CYS A 1 184 ? -17.249 -14.191 -11.426 1.00 88.44 184 CYS A O 1
ATOM 1414 N N . ALA A 1 185 ? -19.408 -14.403 -12.018 1.00 91.25 185 ALA A N 1
ATOM 1415 C CA . ALA A 1 185 ? -19.468 -15.839 -11.769 1.00 91.25 185 ALA A CA 1
ATOM 1416 C C . ALA A 1 185 ? -18.441 -16.610 -12.618 1.00 91.25 185 ALA A C 1
ATOM 1418 O O . ALA A 1 185 ? -18.148 -16.265 -13.762 1.00 91.25 185 ALA A O 1
ATOM 1419 N N . GLY A 1 186 ? -17.837 -17.649 -12.039 1.00 94.00 186 GLY A N 1
ATOM 1420 C CA . GLY A 1 186 ? -16.871 -18.508 -12.731 1.00 94.00 186 GLY A CA 1
ATOM 1421 C C . GLY A 1 186 ? -15.472 -17.908 -12.919 1.00 94.00 186 GLY A C 1
ATOM 1422 O O . GLY A 1 186 ? -14.565 -18.617 -13.356 1.00 94.00 186 GLY A O 1
ATOM 1423 N N . ARG A 1 187 ? -15.256 -16.641 -12.552 1.00 95.12 187 ARG A N 1
ATOM 1424 C CA . ARG A 1 187 ? -13.954 -15.974 -12.677 1.00 95.12 187 ARG A CA 1
ATOM 1425 C C . ARG A 1 187 ? -12.942 -16.567 -11.712 1.00 95.12 187 ARG A C 1
ATOM 1427 O O . ARG A 1 187 ? -13.201 -16.684 -10.511 1.00 95.12 187 ARG A O 1
ATOM 1434 N N . LYS A 1 188 ? -11.765 -16.904 -12.230 1.00 96.62 188 LYS A N 1
ATOM 1435 C CA . LYS A 1 188 ? -10.622 -17.345 -11.442 1.00 96.62 188 LYS A CA 1
ATOM 1436 C C . LYS A 1 188 ? -9.917 -16.139 -10.845 1.00 96.62 188 LYS A C 1
ATOM 1438 O O . LYS A 1 188 ? -9.444 -15.252 -11.554 1.00 96.62 188 LYS A O 1
ATOM 1443 N N . VAL A 1 189 ? -9.792 -16.137 -9.527 1.00 96.62 189 VAL A N 1
ATOM 1444 C CA . VAL A 1 189 ? -9.214 -15.021 -8.784 1.00 96.62 189 VAL A CA 1
ATOM 1445 C C . VAL A 1 189 ? -8.021 -15.464 -7.957 1.00 96.62 189 VAL A C 1
ATOM 1447 O O . VAL A 1 189 ? -7.969 -16.596 -7.475 1.00 96.62 189 VAL A O 1
ATOM 1450 N N . VAL A 1 190 ? -7.063 -14.555 -7.796 1.00 96.19 190 VAL A N 1
ATOM 1451 C CA . VAL A 1 190 ? -5.944 -14.656 -6.860 1.00 96.19 190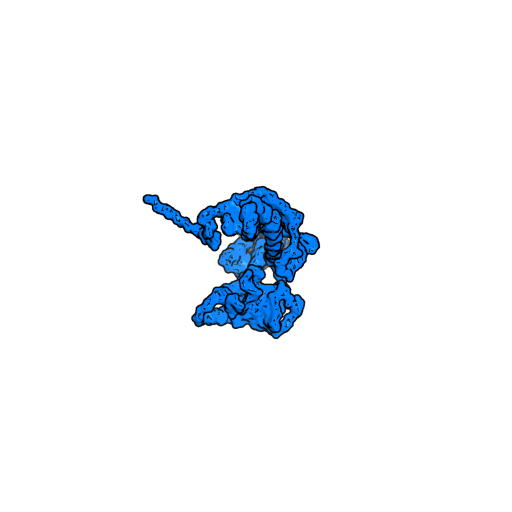 VAL A CA 1
ATOM 1452 C C . VAL A 1 190 ? -5.897 -13.359 -6.076 1.00 96.19 190 VAL A C 1
ATOM 1454 O O . VAL A 1 190 ? -5.638 -12.302 -6.649 1.00 96.19 190 VAL A O 1
ATOM 1457 N N . TRP A 1 191 ? -6.136 -13.431 -4.771 1.00 95.31 191 TRP A N 1
ATOM 1458 C CA . TRP A 1 191 ? -6.167 -12.266 -3.894 1.00 95.31 191 TRP A CA 1
ATOM 1459 C C . TRP A 1 191 ? -5.376 -12.516 -2.609 1.00 95.31 191 TRP A C 1
ATOM 1461 O O . TRP A 1 191 ? -4.948 -13.634 -2.318 1.00 95.31 191 TRP A O 1
ATOM 1471 N N . GLU A 1 192 ? -5.167 -11.453 -1.839 1.00 93.44 192 GLU A N 1
ATOM 1472 C CA . GLU A 1 192 ? -4.545 -11.519 -0.519 1.00 93.44 192 GLU A CA 1
ATOM 1473 C C . GLU A 1 192 ? -5.519 -10.998 0.534 1.00 93.44 192 GLU A C 1
ATOM 1475 O O . GLU A 1 192 ? -6.249 -10.046 0.291 1.00 93.44 192 GLU A O 1
ATOM 1480 N N . GLY A 1 193 ? -5.546 -11.623 1.702 1.00 91.81 193 GLY A N 1
ATOM 1481 C CA . GLY A 1 193 ? -6.428 -11.217 2.790 1.00 91.81 193 GLY A CA 1
ATOM 1482 C C . GLY A 1 193 ? -6.028 -11.875 4.099 1.00 91.81 193 GLY A C 1
ATOM 1483 O O . GLY A 1 193 ? -5.134 -12.714 4.140 1.00 91.81 193 GLY A O 1
ATOM 1484 N N . PHE A 1 194 ? -6.677 -11.490 5.185 1.00 90.81 194 PHE A N 1
ATOM 1485 C CA . PHE A 1 194 ? -6.400 -11.988 6.525 1.00 90.81 194 PHE A CA 1
ATOM 1486 C C . PHE A 1 194 ? -7.318 -13.161 6.834 1.00 90.81 194 PHE A C 1
ATOM 1488 O O . PHE A 1 194 ? -8.543 -13.029 6.801 1.00 90.81 194 PHE A O 1
ATOM 1495 N N . LEU A 1 195 ? -6.735 -14.314 7.144 1.00 92.19 195 LEU A N 1
ATOM 1496 C CA . LEU A 1 195 ? -7.495 -15.484 7.551 1.00 92.19 195 LEU A CA 1
ATOM 1497 C C . LEU A 1 195 ? -8.100 -15.238 8.935 1.00 92.19 195 LEU A C 1
ATOM 1499 O O . LEU A 1 195 ? -7.385 -15.116 9.921 1.00 92.19 195 LEU A O 1
ATOM 1503 N N . VAL A 1 196 ? -9.422 -15.181 9.036 1.00 90.88 196 VAL A N 1
ATOM 1504 C CA . VAL A 1 196 ? -10.125 -14.939 10.304 1.00 90.88 196 VAL A CA 1
ATOM 1505 C C . VAL A 1 196 ? -10.306 -16.243 11.070 1.00 90.88 196 VAL A C 1
ATOM 1507 O O . VAL A 1 196 ? -10.075 -16.310 12.276 1.00 90.88 196 VAL A O 1
ATOM 1510 N N . ALA A 1 197 ? -10.754 -17.282 10.369 1.00 91.44 197 ALA A N 1
ATOM 1511 C CA . ALA A 1 197 ? -10.972 -18.613 10.916 1.00 91.44 197 ALA A CA 1
ATOM 1512 C C . ALA A 1 197 ? -11.077 -19.641 9.785 1.00 91.44 197 ALA A C 1
ATOM 1514 O O . ALA A 1 197 ? -11.451 -19.305 8.663 1.00 91.44 197 ALA A O 1
ATOM 1515 N N . LYS A 1 198 ? -10.853 -20.914 10.113 1.00 92.75 198 LYS A N 1
ATOM 1516 C CA . LYS A 1 198 ? -11.193 -22.056 9.258 1.00 92.75 198 LYS A CA 1
ATOM 1517 C C . LYS A 1 198 ? -12.204 -22.941 9.981 1.00 92.75 198 LYS A C 1
ATOM 1519 O O . LYS A 1 198 ? -12.013 -23.262 11.152 1.00 92.75 198 LYS A O 1
ATOM 1524 N N . ARG A 1 199 ? -13.293 -23.317 9.307 1.00 92.50 199 ARG A N 1
ATOM 1525 C CA . ARG A 1 199 ? -14.319 -24.232 9.836 1.00 92.50 199 ARG A CA 1
ATOM 1526 C C . ARG A 1 199 ? -14.623 -25.292 8.787 1.00 92.50 199 ARG A C 1
ATOM 1528 O O . ARG A 1 199 ? -15.168 -24.973 7.734 1.00 92.50 199 ARG A O 1
ATOM 1535 N N . GLY A 1 200 ? -14.264 -26.543 9.069 1.00 92.44 200 GLY A N 1
ATOM 1536 C CA . GLY A 1 200 ? -14.320 -27.601 8.057 1.00 92.44 200 GLY A CA 1
ATOM 1537 C C . GLY A 1 200 ? -13.506 -27.200 6.814 1.00 92.44 200 GLY A C 1
ATOM 1538 O O . GLY A 1 200 ? -12.393 -26.696 6.990 1.00 92.44 200 GLY A O 1
ATOM 1539 N N . PRO A 1 201 ? -14.042 -27.352 5.589 1.00 95.06 201 PRO A N 1
ATOM 1540 C CA . PRO A 1 201 ? -13.345 -26.974 4.360 1.00 95.06 201 PRO A CA 1
ATOM 1541 C C . PRO A 1 201 ? -13.389 -25.465 4.070 1.00 95.06 201 PRO A C 1
ATOM 1543 O O . PRO A 1 201 ? -12.779 -25.019 3.107 1.00 95.06 201 PRO A O 1
ATOM 1546 N N . THR A 1 202 ? -14.105 -24.656 4.856 1.00 95.94 202 THR A N 1
ATOM 1547 C CA . THR A 1 202 ? -14.281 -23.227 4.564 1.00 95.94 202 THR A CA 1
ATOM 1548 C C . THR A 1 202 ? -13.285 -22.373 5.342 1.00 95.94 202 THR A C 1
ATOM 1550 O O . THR A 1 202 ? -13.246 -22.405 6.576 1.00 95.94 202 THR A O 1
ATOM 1553 N N . ALA A 1 203 ? -12.510 -21.565 4.621 1.00 95.75 203 ALA A N 1
ATOM 1554 C CA . ALA A 1 203 ? -11.696 -20.486 5.166 1.00 95.75 203 ALA A CA 1
ATOM 1555 C C . ALA A 1 203 ? -12.460 -19.156 5.083 1.00 95.75 203 ALA A C 1
ATOM 1557 O O . ALA A 1 203 ? -12.956 -18.779 4.023 1.00 95.75 203 ALA A O 1
ATOM 1558 N N . PHE A 1 204 ? -12.548 -18.438 6.199 1.00 94.19 204 PHE A N 1
ATOM 1559 C CA . PHE A 1 204 ? -13.157 -17.112 6.269 1.00 94.19 204 PHE A CA 1
ATOM 1560 C C . PHE A 1 204 ? -12.074 -16.047 6.202 1.00 94.19 204 PHE A C 1
ATOM 1562 O O . PHE A 1 204 ? -11.153 -16.057 7.021 1.00 94.19 204 PHE A O 1
ATOM 1569 N N . ILE A 1 205 ? -12.182 -15.139 5.237 1.00 93.19 205 ILE A N 1
ATOM 1570 C CA . ILE A 1 205 ? -11.128 -14.180 4.907 1.00 93.19 205 ILE A CA 1
ATOM 1571 C C . ILE A 1 205 ? -11.667 -12.757 5.038 1.00 93.19 205 ILE A C 1
ATOM 1573 O O . ILE A 1 205 ? -12.771 -12.446 4.592 1.00 93.19 205 ILE A O 1
ATOM 1577 N N . GLN A 1 206 ? -10.874 -11.894 5.663 1.00 89.25 206 GLN A N 1
ATOM 1578 C CA . GLN A 1 206 ? -11.091 -10.455 5.722 1.00 89.25 206 GLN A CA 1
ATOM 1579 C C . GLN A 1 206 ? -10.118 -9.762 4.765 1.00 89.25 206 GLN A C 1
ATOM 1581 O O . GLN A 1 206 ? -8.905 -9.879 4.909 1.00 89.25 206 GLN A O 1
ATOM 1586 N N . MET A 1 207 ? -10.640 -9.025 3.793 1.00 86.44 207 MET A N 1
ATOM 1587 C CA . MET A 1 207 ? -9.853 -8.414 2.719 1.00 86.44 207 MET A CA 1
ATOM 1588 C C . MET A 1 207 ? -9.253 -7.069 3.124 1.00 86.44 207 MET A C 1
ATOM 1590 O O . MET A 1 207 ? -8.186 -6.693 2.654 1.00 86.44 207 MET A O 1
ATOM 1594 N N . ASN A 1 208 ? -9.919 -6.328 4.014 1.00 74.94 208 ASN A N 1
ATOM 1595 C CA . ASN A 1 208 ? -9.408 -5.058 4.523 1.00 74.94 208 ASN A CA 1
ATOM 1596 C C . ASN A 1 208 ? -9.514 -5.008 6.057 1.00 74.94 208 ASN A C 1
ATOM 1598 O O . ASN A 1 208 ? -10.600 -4.737 6.587 1.00 74.94 208 ASN A O 1
ATOM 1602 N N . PRO A 1 209 ? -8.412 -5.244 6.790 1.00 53.34 209 PRO A N 1
ATOM 1603 C CA . PRO A 1 209 ? -8.434 -5.270 8.246 1.00 53.34 209 PRO A CA 1
ATOM 1604 C C . PRO A 1 209 ? -8.802 -3.880 8.784 1.00 53.34 209 PRO A C 1
ATOM 1606 O O . PRO A 1 209 ? -8.113 -2.889 8.541 1.00 53.34 209 PRO A O 1
ATOM 1609 N N . GLY A 1 210 ? -9.919 -3.785 9.507 1.00 47.44 210 GLY A N 1
ATOM 1610 C CA . GLY A 1 210 ? -10.373 -2.543 10.147 1.00 47.44 210 GLY A CA 1
ATOM 1611 C C . GLY A 1 210 ? -11.600 -1.873 9.525 1.00 47.44 210 GLY A C 1
ATOM 1612 O O . GLY A 1 210 ? -12.004 -0.814 10.001 1.00 47.44 210 GLY A O 1
ATOM 1613 N N . ARG A 1 211 ? -12.256 -2.471 8.519 1.00 56.88 211 ARG A N 1
ATOM 1614 C CA . ARG A 1 211 ? -13.664 -2.129 8.252 1.00 56.88 211 ARG A CA 1
ATOM 1615 C C . ARG A 1 211 ? -14.520 -2.694 9.386 1.00 56.88 211 ARG A C 1
ATOM 1617 O O . ARG A 1 211 ? -14.898 -3.858 9.369 1.00 56.88 211 ARG A O 1
ATOM 1624 N N . GLY A 1 212 ? -14.807 -1.861 10.385 1.00 47.09 212 GLY A N 1
ATOM 1625 C CA . GLY A 1 212 ? -15.405 -2.245 11.673 1.00 47.09 212 GLY A CA 1
ATOM 1626 C C . GLY A 1 212 ? -16.820 -2.841 11.656 1.00 47.09 212 GLY A C 1
ATOM 1627 O O . GLY A 1 212 ? -17.420 -2.948 12.717 1.00 47.09 212 GLY A O 1
ATOM 1628 N N . ARG A 1 213 ? -17.375 -3.219 10.496 1.00 51.91 213 ARG A N 1
ATOM 1629 C CA . ARG A 1 213 ? -18.726 -3.800 10.395 1.00 51.91 213 ARG A CA 1
ATOM 1630 C C . ARG A 1 213 ? -18.769 -5.234 9.871 1.00 51.91 213 ARG A C 1
ATOM 1632 O O . ARG A 1 213 ? -19.687 -5.955 10.239 1.00 51.91 213 ARG A O 1
ATOM 1639 N N . VAL A 1 214 ? -17.794 -5.673 9.072 1.00 59.97 214 VAL A N 1
ATOM 1640 C CA . VAL A 1 214 ? -17.823 -7.010 8.459 1.00 59.97 214 VAL A CA 1
ATOM 1641 C C . VAL A 1 214 ? -16.712 -7.863 9.061 1.00 59.97 214 VAL A C 1
ATOM 1643 O O . VAL A 1 214 ? -15.524 -7.586 8.897 1.00 59.97 214 VAL A O 1
ATOM 1646 N N . ARG A 1 215 ? -17.109 -8.896 9.814 1.00 68.62 215 ARG A N 1
ATOM 1647 C CA . ARG A 1 215 ? -16.173 -9.814 10.484 1.00 68.62 215 ARG A CA 1
ATOM 1648 C C . ARG A 1 215 ? -15.416 -10.702 9.489 1.00 68.62 215 ARG A C 1
ATOM 1650 O O . ARG A 1 215 ? -14.323 -11.151 9.808 1.00 68.62 215 ARG A O 1
ATOM 1657 N N . GLN A 1 216 ? -16.005 -10.964 8.324 1.00 81.62 216 GLN A N 1
ATOM 1658 C CA . GLN A 1 216 ? -15.464 -11.799 7.249 1.00 81.62 216 GLN A CA 1
ATOM 1659 C C . GLN A 1 216 ? -16.070 -11.342 5.916 1.00 81.62 216 GLN A C 1
ATOM 1661 O O . GLN A 1 216 ? -17.292 -11.315 5.792 1.00 81.62 216 GLN A O 1
ATOM 1666 N N . ASP A 1 217 ? -15.235 -10.953 4.956 1.00 85.50 217 ASP A N 1
ATOM 1667 C CA . ASP A 1 217 ? -15.687 -10.477 3.641 1.00 85.50 217 ASP A CA 1
ATOM 1668 C C . ASP A 1 217 ? -15.965 -11.660 2.700 1.00 85.50 217 ASP A C 1
ATOM 1670 O O . ASP A 1 217 ? -16.901 -11.624 1.905 1.00 85.50 217 ASP A O 1
ATOM 1674 N N . LEU A 1 218 ? -15.172 -12.732 2.827 1.00 92.00 218 LEU A N 1
ATOM 1675 C CA . LEU A 1 218 ? -15.204 -13.889 1.938 1.00 92.00 218 LEU A CA 1
ATOM 1676 C C . LEU A 1 218 ? -15.303 -15.212 2.703 1.00 92.00 218 LEU A C 1
ATOM 1678 O O . LEU A 1 218 ? -14.663 -15.404 3.742 1.00 92.00 218 LEU A O 1
ATOM 1682 N N . ALA A 1 219 ? -16.054 -16.150 2.133 1.00 95.12 219 ALA A N 1
ATOM 1683 C CA . ALA A 1 219 ? -16.033 -17.568 2.461 1.00 95.12 219 ALA A CA 1
ATOM 1684 C C . ALA A 1 219 ? -15.427 -18.343 1.282 1.00 95.12 219 ALA A C 1
ATOM 1686 O O . ALA A 1 219 ? -16.030 -18.459 0.216 1.00 95.12 219 ALA A O 1
ATOM 1687 N N . LEU A 1 220 ? -14.224 -18.873 1.487 1.00 97.12 220 LEU A N 1
ATOM 1688 C CA . LEU A 1 220 ? -13.477 -19.663 0.515 1.00 97.12 220 LEU A CA 1
ATOM 1689 C C . LEU A 1 220 ? -13.625 -21.152 0.850 1.00 97.12 220 LEU A C 1
ATOM 1691 O O . LEU A 1 220 ? -13.039 -21.623 1.826 1.00 97.12 220 LEU A O 1
ATOM 1695 N N . THR A 1 221 ? -14.384 -21.902 0.054 1.00 97.69 221 THR A N 1
ATOM 1696 C CA . THR A 1 221 ? -14.461 -23.364 0.179 1.00 97.69 221 THR A CA 1
ATOM 1697 C C . THR A 1 221 ? -13.223 -23.981 -0.459 1.00 97.69 221 THR A C 1
ATOM 1699 O O . THR A 1 221 ? -13.041 -23.905 -1.674 1.00 97.69 221 THR A O 1
ATOM 1702 N N . LEU A 1 222 ? -12.3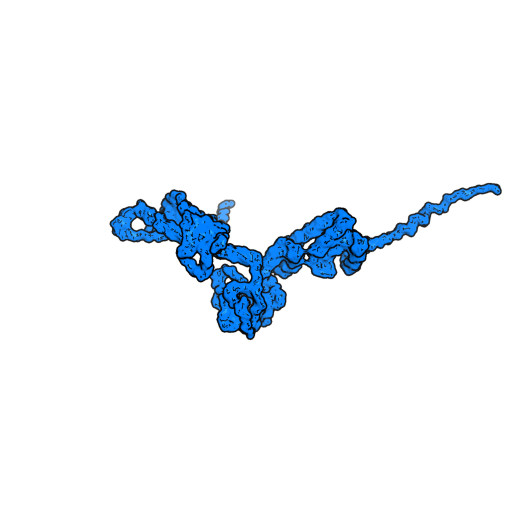63 -24.578 0.363 1.00 97.25 222 LEU A N 1
ATOM 1703 C CA . LEU A 1 222 ? -11.091 -25.154 -0.052 1.00 97.25 222 LEU A C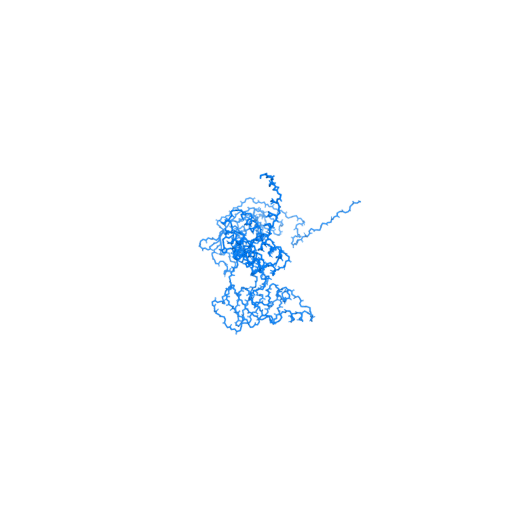A 1
ATOM 1704 C C . LEU A 1 222 ? -11.289 -26.506 -0.745 1.00 97.25 222 LEU A C 1
ATOM 1706 O O . LEU A 1 222 ? -12.049 -27.349 -0.271 1.00 97.25 222 LEU A O 1
ATOM 1710 N N . ALA A 1 223 ? -10.579 -26.714 -1.855 1.00 95.75 223 ALA A N 1
ATOM 1711 C CA . ALA A 1 223 ? -10.556 -27.993 -2.563 1.00 95.75 223 ALA A CA 1
ATOM 1712 C C . ALA A 1 223 ? -9.739 -29.059 -1.812 1.00 95.75 223 ALA A C 1
ATOM 1714 O O . ALA A 1 223 ? -10.042 -30.246 -1.897 1.00 95.75 223 ALA A O 1
ATOM 1715 N N . GLU A 1 224 ? -8.718 -28.629 -1.070 1.00 92.94 224 GLU A N 1
ATOM 1716 C CA . GLU A 1 224 ? -7.808 -29.479 -0.303 1.00 92.94 224 GLU A CA 1
ATOM 1717 C C . GLU A 1 224 ? -7.509 -28.835 1.056 1.00 92.94 224 GLU A C 1
ATOM 1719 O O . GLU A 1 224 ? -7.587 -27.612 1.214 1.00 92.94 224 GLU A O 1
ATOM 1724 N N . GLU A 1 225 ? -7.152 -29.657 2.044 1.00 92.44 225 GLU A N 1
ATOM 1725 C CA . GLU A 1 225 ? -6.696 -29.158 3.342 1.00 92.44 225 GLU A CA 1
ATOM 1726 C C . GLU A 1 225 ? -5.350 -28.422 3.185 1.00 92.44 225 GLU A C 1
ATOM 1728 O O . GLU A 1 225 ? -4.398 -28.997 2.651 1.00 92.44 225 GLU A O 1
ATOM 1733 N N . PRO A 1 226 ? -5.246 -27.153 3.621 1.00 90.94 226 PRO A N 1
ATOM 1734 C CA . PRO A 1 226 ? -4.021 -26.382 3.510 1.00 90.94 226 PRO A CA 1
ATOM 1735 C C . PRO A 1 226 ? -3.019 -26.827 4.577 1.00 90.94 226 PRO A C 1
ATOM 1737 O O . PRO A 1 226 ? -3.394 -27.346 5.630 1.00 90.94 226 PRO A O 1
ATOM 1740 N N . ASP A 1 227 ? -1.740 -26.546 4.339 1.00 88.75 227 ASP A N 1
ATOM 1741 C CA . ASP A 1 227 ? -0.715 -26.681 5.373 1.00 88.75 227 ASP A CA 1
ATOM 1742 C C . ASP A 1 227 ? -1.146 -25.890 6.632 1.00 88.75 227 ASP A C 1
ATOM 1744 O O . ASP A 1 227 ? -1.433 -24.689 6.523 1.00 88.75 227 ASP A O 1
ATOM 1748 N N . PRO A 1 228 ? -1.201 -26.519 7.824 1.00 85.56 228 PRO A N 1
ATOM 1749 C CA . PRO A 1 228 ? -1.536 -25.838 9.071 1.00 85.56 228 PRO A CA 1
ATOM 1750 C C . PRO A 1 228 ? -0.703 -24.576 9.325 1.00 85.56 228 PRO A C 1
ATOM 1752 O O . PRO A 1 228 ? -1.230 -23.599 9.856 1.00 85.56 228 PRO A O 1
ATOM 1755 N N . ALA A 1 229 ? 0.561 -24.550 8.889 1.00 85.44 229 ALA A N 1
ATOM 1756 C CA . ALA A 1 229 ? 1.433 -23.386 9.014 1.00 85.44 229 ALA A CA 1
ATOM 1757 C C . ALA A 1 229 ? 0.991 -22.196 8.140 1.00 85.44 229 ALA A C 1
ATOM 1759 O O . ALA A 1 229 ? 1.392 -21.059 8.396 1.00 85.44 229 ALA A O 1
ATOM 1760 N N . LEU A 1 230 ? 0.167 -22.415 7.112 1.00 84.12 230 LEU A N 1
ATOM 1761 C CA . LEU A 1 230 ? -0.431 -21.358 6.289 1.00 84.12 230 LEU A CA 1
ATOM 1762 C C . LEU A 1 230 ? -1.794 -20.899 6.821 1.00 84.12 230 LEU A C 1
ATOM 1764 O O . LEU A 1 230 ? -2.213 -19.783 6.527 1.00 84.12 230 LEU A O 1
ATOM 1768 N N . ALA A 1 231 ? -2.480 -21.740 7.598 1.00 81.44 231 ALA A N 1
ATOM 1769 C CA . ALA A 1 231 ? -3.870 -21.545 8.003 1.00 81.44 231 ALA A CA 1
ATOM 1770 C C . ALA A 1 231 ? -4.043 -21.043 9.451 1.00 81.44 231 ALA A C 1
ATOM 1772 O O . ALA A 1 231 ? -5.054 -21.324 10.101 1.00 81.44 231 ALA A O 1
ATOM 1773 N N . GLU A 1 232 ? -3.077 -20.278 9.962 1.00 86.00 232 GLU A N 1
ATOM 1774 C CA . GLU A 1 232 ? -3.180 -19.653 11.282 1.00 86.00 232 GLU A CA 1
ATOM 1775 C C . GLU A 1 232 ? -4.134 -18.443 11.264 1.00 86.00 232 GLU A C 1
ATOM 1777 O O . GLU A 1 232 ? -3.974 -17.543 10.433 1.00 86.00 232 GLU A O 1
ATOM 1782 N N . PRO A 1 233 ? -5.107 -18.361 12.191 1.00 87.44 233 PRO A N 1
ATOM 1783 C CA . PRO A 1 233 ? -5.941 -17.174 12.345 1.00 87.44 233 PRO A CA 1
ATOM 1784 C C . PRO A 1 233 ? -5.109 -15.901 12.560 1.00 87.44 233 PRO A C 1
ATOM 1786 O O . PRO A 1 233 ? -4.185 -15.870 13.369 1.00 87.44 233 PRO A O 1
ATOM 1789 N N . GLY A 1 234 ? -5.463 -14.838 11.846 1.00 84.25 234 GLY A N 1
ATOM 1790 C CA . GLY A 1 234 ? -4.756 -13.562 11.805 1.00 84.25 234 GLY A CA 1
ATOM 1791 C C . GLY A 1 234 ? -3.647 -13.490 10.753 1.00 84.25 234 GLY A C 1
ATOM 1792 O O . GLY A 1 234 ? -3.187 -12.390 10.456 1.00 84.25 234 GLY A O 1
ATOM 1793 N N . ALA A 1 235 ? -3.228 -14.609 10.152 1.00 88.00 235 ALA A N 1
ATOM 1794 C CA . ALA A 1 235 ? -2.215 -14.582 9.104 1.00 88.00 235 ALA A CA 1
ATOM 1795 C C . ALA A 1 235 ? -2.760 -13.932 7.825 1.00 88.00 235 ALA A C 1
ATOM 1797 O O . ALA A 1 235 ? -3.859 -14.256 7.365 1.00 88.00 235 ALA A O 1
ATOM 1798 N N . LYS A 1 236 ? -1.960 -13.052 7.210 1.00 91.50 236 LYS A N 1
ATOM 1799 C CA . LYS A 1 236 ? -2.210 -12.604 5.841 1.00 91.50 236 LYS A CA 1
ATOM 1800 C C . LYS A 1 236 ? -1.817 -13.727 4.879 1.00 91.50 236 LYS A C 1
ATOM 1802 O O . LYS A 1 236 ? -0.683 -14.209 4.887 1.00 91.50 236 LYS A O 1
ATOM 1807 N N . VAL A 1 237 ? -2.761 -14.154 4.058 1.00 93.94 237 VAL A N 1
ATOM 1808 C CA . VAL A 1 237 ? -2.623 -15.275 3.131 1.00 93.94 237 VAL A CA 1
ATOM 1809 C C . VAL A 1 237 ? -2.898 -14.818 1.712 1.00 93.94 237 VAL A C 1
ATOM 1811 O O . VAL A 1 237 ? -3.790 -14.003 1.474 1.00 93.94 237 VAL A O 1
ATOM 1814 N N . ARG A 1 238 ? -2.149 -15.376 0.763 1.00 94.75 238 ARG A N 1
ATOM 1815 C CA . ARG A 1 238 ? -2.524 -15.354 -0.645 1.00 94.75 238 ARG A CA 1
ATOM 1816 C C . ARG A 1 238 ? -3.364 -16.580 -0.929 1.00 94.75 238 ARG A C 1
ATOM 1818 O O . ARG A 1 238 ? -2.996 -17.692 -0.554 1.00 94.75 238 ARG A O 1
ATOM 1825 N N . PHE A 1 239 ? -4.478 -16.394 -1.611 1.00 95.75 239 PHE A N 1
ATOM 1826 C CA . PHE A 1 239 ? -5.384 -17.477 -1.946 1.00 95.75 239 PHE A CA 1
ATOM 1827 C C . PHE A 1 239 ? -5.888 -17.337 -3.373 1.00 95.75 239 PHE A C 1
ATOM 1829 O O . PHE A 1 239 ? -5.871 -16.258 -3.961 1.00 95.75 239 PHE A O 1
ATOM 1836 N N . SER A 1 240 ? -6.339 -18.457 -3.918 1.00 97.19 240 SER A N 1
ATOM 1837 C CA . SER A 1 240 ? -7.006 -18.522 -5.210 1.00 97.19 240 SER A CA 1
ATOM 1838 C C . SER A 1 240 ? -8.348 -19.220 -5.077 1.00 97.19 240 SER A C 1
ATOM 1840 O O . SER A 1 240 ? -8.518 -20.030 -4.166 1.00 97.19 240 SER A O 1
ATOM 1842 N N . GLY A 1 241 ? -9.275 -18.923 -5.977 1.00 97.19 241 GLY A N 1
ATOM 1843 C CA . GLY A 1 241 ? -10.582 -19.566 -6.030 1.00 97.19 241 GLY A CA 1
ATOM 1844 C C . GLY A 1 241 ? -11.349 -19.175 -7.285 1.00 97.19 241 GLY A C 1
ATOM 1845 O O . GLY A 1 241 ? -10.851 -18.420 -8.122 1.00 97.19 241 GLY A O 1
ATOM 1846 N N . ILE A 1 242 ? -12.559 -19.704 -7.401 1.00 97.19 242 ILE A N 1
ATOM 1847 C CA . ILE A 1 242 ? -13.513 -19.383 -8.458 1.00 97.19 242 ILE A CA 1
ATOM 1848 C C . ILE A 1 242 ? -14.690 -18.660 -7.816 1.00 97.19 242 ILE A C 1
ATOM 1850 O O . ILE A 1 242 ? -15.231 -19.142 -6.822 1.00 97.19 242 ILE A O 1
ATOM 1854 N N . VAL A 1 243 ? -15.082 -17.512 -8.363 1.00 95.19 243 VAL A N 1
ATOM 1855 C CA . VAL A 1 243 ? -16.250 -16.764 -7.884 1.00 95.19 243 VAL A CA 1
ATOM 1856 C C . VAL A 1 243 ? -17.515 -17.602 -8.062 1.00 95.19 243 VAL A C 1
ATOM 1858 O O . VAL A 1 243 ? -17.878 -17.946 -9.184 1.00 95.19 243 VAL A O 1
ATOM 1861 N N . GLU A 1 244 ? -18.173 -17.939 -6.950 1.00 93.25 244 GLU A N 1
ATOM 1862 C CA . GLU A 1 244 ? -19.365 -18.800 -6.933 1.00 93.25 244 GLU A CA 1
ATOM 1863 C C . GLU A 1 244 ? -20.646 -17.998 -6.688 1.00 93.25 244 GLU A C 1
ATOM 1865 O O . GLU A 1 244 ? -21.682 -18.289 -7.273 1.00 93.25 244 GLU A O 1
ATOM 1870 N N . GLY A 1 245 ? -20.600 -16.987 -5.820 1.00 86.56 245 GLY A N 1
ATOM 1871 C CA . GLY A 1 245 ? -21.793 -16.208 -5.511 1.00 86.56 245 GLY A CA 1
ATOM 1872 C C . GLY A 1 245 ? -21.508 -14.975 -4.673 1.00 86.56 245 GLY A C 1
ATOM 1873 O O . GLY A 1 245 ? -20.542 -14.936 -3.910 1.00 86.56 245 GLY A O 1
ATOM 1874 N N . CYS A 1 246 ? -22.380 -13.982 -4.788 1.00 83.25 246 CYS A N 1
ATOM 1875 C CA . CYS A 1 246 ? -22.381 -12.828 -3.903 1.00 83.25 246 CYS A CA 1
ATOM 1876 C C . CYS A 1 246 ? -23.048 -13.157 -2.553 1.00 83.25 246 CYS A C 1
ATOM 1878 O O . CYS A 1 246 ? -23.877 -14.066 -2.436 1.00 83.25 246 CYS A O 1
ATOM 1880 N N . GLY A 1 247 ? -22.592 -12.466 -1.511 1.00 80.56 247 GLY A N 1
ATOM 1881 C CA . GLY A 1 247 ? -23.153 -12.483 -0.164 1.00 80.56 247 GLY A CA 1
ATOM 1882 C C . GLY A 1 247 ? -24.176 -11.364 0.045 1.00 80.56 247 GLY A C 1
ATOM 1883 O O . GLY A 1 247 ? -24.813 -10.908 -0.892 1.00 80.56 247 GLY A O 1
ATOM 1884 N N . ASP A 1 248 ? -24.319 -10.894 1.283 1.00 77.62 248 ASP A N 1
ATOM 1885 C CA . ASP A 1 248 ? -25.102 -9.704 1.639 1.00 77.62 248 ASP A CA 1
ATOM 1886 C C . ASP A 1 248 ? -24.468 -9.000 2.858 1.00 77.62 248 ASP A C 1
ATOM 1888 O O . ASP A 1 248 ? -23.343 -9.297 3.254 1.00 77.62 248 ASP A O 1
ATOM 1892 N N . GLN A 1 249 ? -25.164 -8.057 3.500 1.00 71.81 249 GLN A N 1
ATOM 1893 C CA . GLN A 1 249 ? -24.627 -7.365 4.686 1.00 71.81 249 GLN A CA 1
ATOM 1894 C C . GLN A 1 249 ? -24.339 -8.289 5.887 1.00 71.81 249 GLN A C 1
ATOM 1896 O O . GLN A 1 249 ? -23.601 -7.908 6.796 1.00 71.81 249 GLN A O 1
ATOM 1901 N N . SER A 1 250 ? -24.931 -9.480 5.911 1.00 77.19 250 SER A N 1
ATOM 1902 C CA . SER A 1 250 ? -24.818 -10.486 6.969 1.00 77.19 250 SER A CA 1
ATOM 1903 C C . SER A 1 250 ? -24.044 -11.741 6.544 1.00 77.19 250 SER A C 1
ATOM 1905 O O . SER A 1 250 ? -23.537 -12.467 7.405 1.00 77.19 250 SER A O 1
ATOM 1907 N N . ARG A 1 251 ? -23.930 -12.001 5.236 1.00 83.50 251 ARG A N 1
ATOM 1908 C CA . ARG A 1 251 ? -23.293 -13.193 4.661 1.00 83.50 251 ARG A CA 1
ATOM 1909 C C . ARG A 1 251 ? -22.102 -12.811 3.773 1.00 83.50 251 ARG A C 1
ATOM 1911 O O . ARG A 1 251 ? -22.240 -11.912 2.956 1.00 83.50 251 ARG A O 1
ATOM 1918 N N . PRO A 1 252 ? -20.952 -13.495 3.887 1.00 88.69 252 PRO A N 1
ATOM 1919 C CA . PRO A 1 252 ? -19.794 -13.208 3.042 1.00 88.69 252 PRO A CA 1
ATOM 1920 C C . PRO A 1 252 ? -20.034 -13.610 1.581 1.00 88.69 252 PRO A C 1
ATOM 1922 O O . PRO A 1 252 ? -20.826 -14.519 1.310 1.00 88.69 252 PRO A O 1
ATOM 1925 N N . ASP A 1 253 ? -19.296 -12.993 0.656 1.00 90.25 253 ASP A N 1
ATOM 1926 C CA . ASP A 1 253 ? -19.229 -13.464 -0.730 1.00 90.25 253 ASP A CA 1
ATOM 1927 C C . ASP A 1 253 ? -18.514 -14.829 -0.789 1.00 90.25 253 ASP A C 1
ATOM 1929 O O . ASP A 1 253 ? -17.681 -15.156 0.064 1.00 90.25 253 ASP A O 1
ATOM 1933 N N . ARG A 1 254 ? -18.855 -15.662 -1.774 1.00 93.62 254 ARG A N 1
ATOM 1934 C CA . ARG A 1 254 ? -18.457 -17.075 -1.823 1.00 93.62 254 ARG A CA 1
ATOM 1935 C C . ARG A 1 254 ? -17.528 -17.377 -2.986 1.00 93.62 254 ARG A C 1
ATOM 1937 O O . ARG A 1 254 ? -17.803 -17.021 -4.133 1.00 93.62 254 ARG A O 1
ATOM 1944 N N . LEU A 1 255 ? -16.461 -18.104 -2.670 1.00 96.56 255 LEU A N 1
ATOM 1945 C CA . LEU A 1 255 ? -15.517 -18.654 -3.632 1.00 96.56 255 LEU A CA 1
ATOM 1946 C C . LEU A 1 255 ? -15.455 -20.181 -3.492 1.00 96.56 255 LEU A C 1
ATOM 1948 O O . LEU A 1 255 ? -15.308 -20.705 -2.385 1.00 96.56 255 LEU A O 1
ATOM 1952 N N . ALA A 1 256 ? -15.504 -20.882 -4.619 1.00 96.88 256 ALA A N 1
ATOM 1953 C CA . ALA A 1 256 ? -15.349 -22.329 -4.717 1.00 96.88 256 ALA A CA 1
ATOM 1954 C C . ALA A 1 256 ? -13.946 -22.716 -5.208 1.00 96.88 256 ALA A C 1
ATOM 1956 O O . ALA A 1 256 ? -13.166 -21.870 -5.652 1.00 96.88 256 ALA A O 1
ATOM 1957 N N . HIS A 1 257 ? -13.629 -24.014 -5.133 1.00 96.25 257 HIS A N 1
ATOM 1958 C CA . HIS A 1 257 ? -12.347 -24.585 -5.577 1.00 96.25 257 HIS A CA 1
ATOM 1959 C C . HIS A 1 257 ? -11.129 -23.833 -5.024 1.00 96.25 257 HIS A C 1
ATOM 1961 O O . HIS A 1 257 ? -10.132 -23.602 -5.709 1.00 96.25 257 HIS A O 1
ATOM 1967 N N . GLY A 1 258 ? -11.251 -23.411 -3.769 1.00 96.25 258 GLY A N 1
ATOM 1968 C CA . GLY A 1 258 ? -10.304 -22.540 -3.118 1.00 96.25 258 GLY A CA 1
ATOM 1969 C C . GLY A 1 258 ? -8.995 -23.231 -2.776 1.00 96.25 258 GLY A C 1
ATOM 1970 O O . GLY A 1 258 ? -8.957 -24.418 -2.452 1.00 96.25 258 GLY A O 1
ATOM 1971 N N . ARG A 1 259 ? -7.916 -22.456 -2.770 1.00 96.25 259 ARG A N 1
ATOM 1972 C CA . ARG A 1 259 ? -6.611 -22.888 -2.272 1.00 96.25 259 ARG A CA 1
ATOM 1973 C C . ARG A 1 259 ? -5.899 -21.723 -1.604 1.00 96.25 259 ARG A C 1
ATOM 1975 O O . ARG A 1 259 ? -5.770 -20.660 -2.209 1.00 96.25 259 ARG A O 1
ATOM 1982 N N . ILE A 1 260 ? -5.383 -21.944 -0.397 1.00 95.81 260 ILE A N 1
ATOM 1983 C CA . ILE A 1 260 ? -4.390 -21.054 0.214 1.00 95.81 260 ILE A CA 1
ATOM 1984 C C . ILE A 1 260 ? -3.049 -21.353 -0.460 1.00 95.81 260 ILE A C 1
ATOM 1986 O O . ILE A 1 260 ? -2.566 -22.483 -0.421 1.00 95.81 260 ILE A O 1
ATOM 1990 N N . VAL A 1 261 ? -2.498 -20.366 -1.161 1.00 93.56 261 VAL A N 1
ATOM 1991 C CA . VAL A 1 261 ? -1.299 -20.516 -1.994 1.00 93.56 261 VAL A CA 1
ATOM 1992 C C . VAL A 1 261 ? -0.044 -20.414 -1.136 1.00 93.56 261 VAL A C 1
ATOM 1994 O O . VAL A 1 261 ? 0.800 -21.303 -1.193 1.00 93.56 261 VAL A O 1
ATOM 1997 N N . ASP A 1 262 ? 0.063 -19.344 -0.349 1.00 93.38 262 ASP A N 1
ATOM 1998 C CA . ASP A 1 262 ? 1.196 -19.051 0.526 1.00 93.38 262 ASP A CA 1
ATOM 1999 C C . ASP A 1 262 ? 0.828 -17.983 1.576 1.00 93.38 262 ASP A C 1
ATOM 2001 O O . ASP A 1 262 ? -0.293 -17.458 1.602 1.00 93.38 262 ASP A O 1
ATOM 2005 N N . ARG A 1 263 ? 1.781 -17.659 2.463 1.00 91.94 263 ARG A N 1
ATOM 2006 C CA . ARG A 1 263 ? 1.681 -16.471 3.317 1.00 91.94 263 ARG A CA 1
ATOM 2007 C C . ARG A 1 263 ? 2.017 -15.224 2.506 1.00 91.94 263 ARG A C 1
ATOM 2009 O O . ARG A 1 263 ? 3.130 -15.081 1.996 1.00 91.94 263 ARG A O 1
ATOM 2016 N N . ALA A 1 264 ? 1.082 -14.284 2.494 1.00 89.12 264 ALA A N 1
ATOM 2017 C CA . ALA A 1 264 ? 1.296 -12.978 1.904 1.00 89.12 264 ALA A CA 1
ATOM 2018 C C . ALA A 1 264 ? 2.087 -12.088 2.868 1.00 89.12 264 ALA A C 1
ATOM 2020 O O . ALA A 1 264 ? 1.893 -12.113 4.086 1.00 89.12 264 ALA A O 1
ATOM 2021 N N . ARG A 1 265 ? 2.993 -11.277 2.318 1.00 87.12 265 ARG A N 1
ATOM 2022 C CA . ARG A 1 265 ? 3.738 -10.298 3.112 1.00 87.12 265 ARG A CA 1
ATOM 2023 C C . ARG A 1 265 ? 2.863 -9.076 3.370 1.00 87.12 265 ARG A C 1
ATOM 2025 O O . ARG A 1 265 ? 2.083 -8.658 2.513 1.00 87.12 265 ARG A O 1
ATOM 2032 N N . LEU A 1 266 ? 3.022 -8.492 4.552 1.00 86.12 266 LEU A N 1
ATOM 2033 C CA . LEU A 1 266 ? 2.480 -7.169 4.823 1.00 86.12 266 LEU A CA 1
ATOM 2034 C C . LEU A 1 266 ? 3.307 -6.139 4.052 1.00 86.12 266 LEU A C 1
ATOM 2036 O O . LEU A 1 266 ? 4.538 -6.125 4.129 1.00 86.12 266 LEU A O 1
ATOM 2040 N N . SER A 1 267 ? 2.617 -5.289 3.303 1.00 82.50 267 SER A N 1
ATOM 2041 C CA . SER A 1 267 ? 3.190 -4.085 2.708 1.00 82.50 267 SER A CA 1
ATOM 2042 C C . SER A 1 267 ? 3.597 -3.094 3.798 1.00 82.50 267 SER A C 1
ATOM 2044 O O . SER A 1 267 ? 3.136 -3.168 4.942 1.00 82.50 267 SER A O 1
ATOM 2046 N N . ARG A 1 268 ? 4.422 -2.101 3.446 1.00 83.00 268 ARG A N 1
ATOM 2047 C CA . ARG A 1 268 ? 4.830 -1.057 4.402 1.00 83.00 268 ARG A CA 1
ATOM 2048 C C . ARG A 1 268 ? 3.627 -0.303 4.971 1.00 83.00 268 ARG A C 1
ATOM 2050 O O . ARG A 1 268 ? 3.625 0.056 6.144 1.00 83.00 268 ARG A O 1
ATOM 2057 N N . LEU A 1 269 ? 2.600 -0.098 4.147 1.00 79.31 269 LEU A N 1
ATOM 2058 C CA . LEU A 1 269 ? 1.366 0.580 4.539 1.00 79.31 269 LEU A CA 1
ATOM 2059 C C . LEU A 1 269 ? 0.512 -0.257 5.484 1.00 79.31 269 LEU A C 1
ATOM 2061 O O . LEU A 1 269 ? -0.055 0.287 6.427 1.00 79.31 269 LEU A O 1
ATOM 2065 N N . GLU A 1 270 ? 0.424 -1.566 5.257 1.00 82.31 270 GLU A N 1
ATOM 2066 C CA . GLU A 1 270 ? -0.285 -2.462 6.170 1.00 82.31 270 GLU A CA 1
ATOM 2067 C C . GLU A 1 270 ? 0.424 -2.545 7.521 1.00 82.31 270 GLU A C 1
ATOM 2069 O O . GLU A 1 270 ? -0.248 -2.441 8.541 1.00 82.31 270 GLU A O 1
ATOM 2074 N N . ILE A 1 271 ? 1.761 -2.621 7.541 1.00 84.81 271 ILE A N 1
ATOM 2075 C CA . ILE A 1 271 ? 2.550 -2.576 8.785 1.00 84.81 271 ILE A CA 1
ATOM 2076 C C . ILE A 1 271 ? 2.291 -1.266 9.536 1.00 84.81 271 ILE A C 1
ATOM 2078 O O . ILE A 1 271 ? 1.957 -1.290 10.718 1.00 84.81 271 ILE A O 1
ATOM 2082 N N . ALA A 1 272 ? 2.391 -0.122 8.850 1.00 83.31 272 ALA A N 1
ATOM 2083 C CA . ALA A 1 272 ? 2.138 1.184 9.459 1.00 83.31 272 ALA A CA 1
ATOM 2084 C C . ALA A 1 272 ? 0.698 1.307 9.988 1.00 83.31 272 ALA A C 1
ATOM 2086 O O . ALA A 1 272 ? 0.460 1.888 11.046 1.00 83.31 272 ALA A O 1
ATOM 2087 N N . ARG A 1 273 ? -0.277 0.733 9.276 1.00 82.62 273 ARG A N 1
ATOM 2088 C CA . ARG A 1 273 ? -1.677 0.715 9.705 1.00 82.62 273 ARG A CA 1
ATOM 2089 C C . ARG A 1 273 ? -1.909 -0.210 10.895 1.00 82.62 273 ARG A C 1
ATOM 2091 O O . ARG A 1 273 ? -2.694 0.143 11.770 1.00 82.62 273 ARG A O 1
ATOM 2098 N N . GLU A 1 274 ? -1.275 -1.377 10.935 1.00 81.31 274 GLU A N 1
ATOM 2099 C CA . GLU A 1 274 ? -1.323 -2.259 12.101 1.00 81.31 274 GLU A CA 1
ATOM 2100 C C . GLU A 1 274 ? -0.725 -1.583 13.331 1.00 81.31 274 GLU A C 1
ATOM 2102 O O . GLU A 1 274 ? -1.347 -1.628 14.390 1.00 81.31 274 GLU A O 1
ATOM 2107 N N . ASP A 1 275 ? 0.421 -0.915 13.183 1.00 85.38 275 ASP A N 1
ATOM 2108 C CA . ASP A 1 275 ? 1.052 -0.150 14.260 1.00 85.38 275 ASP A CA 1
ATOM 2109 C C . ASP A 1 275 ? 0.113 0.947 14.780 1.00 85.38 275 ASP A C 1
ATOM 2111 O O . ASP A 1 275 ? -0.183 1.010 15.973 1.00 85.38 275 ASP A O 1
ATOM 2115 N N . LEU A 1 276 ? -0.481 1.731 13.873 1.00 86.25 276 LEU A N 1
ATOM 2116 C CA . LEU A 1 276 ? -1.482 2.737 14.228 1.00 86.25 276 LEU A CA 1
ATOM 2117 C C . LEU A 1 276 ? -2.710 2.122 14.918 1.00 86.25 276 LEU A C 1
ATOM 2119 O O . LEU A 1 276 ? -3.220 2.679 15.887 1.00 86.25 276 LEU A O 1
ATOM 2123 N N . ASN A 1 277 ? -3.204 0.977 14.443 1.00 83.38 277 ASN A N 1
ATOM 2124 C CA . ASN A 1 277 ? -4.337 0.290 15.062 1.00 83.38 277 ASN A CA 1
ATOM 2125 C C . ASN A 1 277 ? -4.000 -0.222 16.470 1.00 83.38 277 ASN A C 1
ATOM 2127 O O . ASN A 1 277 ? -4.873 -0.210 17.336 1.00 83.38 277 ASN A O 1
ATOM 2131 N N . ARG A 1 278 ? -2.763 -0.676 16.711 1.00 87.06 278 ARG A N 1
ATOM 2132 C CA . ARG A 1 278 ? -2.290 -1.055 18.052 1.00 87.06 278 ARG A CA 1
ATOM 2133 C C . ARG A 1 278 ? -2.234 0.164 18.960 1.00 87.06 278 ARG A C 1
ATOM 2135 O O . ARG A 1 278 ? -2.844 0.131 20.022 1.00 87.06 278 ARG A O 1
ATOM 2142 N N . ARG A 1 279 ? -1.634 1.261 18.499 1.00 90.94 279 ARG A N 1
ATOM 2143 C CA . ARG A 1 279 ? -1.599 2.535 19.231 1.00 90.94 279 ARG A CA 1
ATOM 2144 C C . ARG A 1 279 ? -2.991 3.049 19.586 1.00 90.94 279 ARG A C 1
ATOM 2146 O O . ARG A 1 279 ? -3.221 3.413 20.725 1.00 90.94 279 ARG A O 1
ATOM 2153 N N . LYS A 1 280 ? -3.956 2.992 18.662 1.00 89.12 280 LYS A N 1
ATOM 2154 C CA . LYS A 1 280 ? -5.357 3.368 18.937 1.00 89.12 280 LYS A CA 1
ATOM 2155 C C . LYS A 1 280 ? -6.031 2.500 20.003 1.00 89.12 280 LYS A C 1
ATOM 2157 O O . LYS A 1 280 ? -6.925 2.962 20.699 1.00 89.12 280 LYS A O 1
ATOM 2162 N N . LYS A 1 281 ? -5.651 1.226 20.115 1.00 88.75 281 LYS A N 1
ATOM 2163 C CA . LYS A 1 281 ? -6.147 0.357 21.191 1.00 88.75 281 LYS A CA 1
ATOM 2164 C C . LYS A 1 281 ? -5.500 0.706 22.531 1.00 88.75 281 LYS A C 1
ATOM 2166 O O . LYS A 1 281 ? -6.204 0.704 23.532 1.00 88.75 281 LYS A O 1
ATOM 2171 N N . VAL A 1 282 ? -4.197 0.996 22.539 1.00 91.12 282 VAL A N 1
ATOM 2172 C CA . VAL A 1 282 ? -3.476 1.494 23.724 1.00 91.12 282 VAL A CA 1
ATOM 2173 C C . VAL A 1 282 ? -4.112 2.797 24.205 1.00 91.12 282 VAL A C 1
ATOM 2175 O O . VAL A 1 282 ? -4.486 2.891 25.367 1.00 91.12 282 VAL A O 1
ATOM 2178 N N . ASP A 1 283 ? -4.340 3.732 23.286 1.00 92.00 283 ASP A N 1
ATOM 2179 C CA . ASP A 1 283 ? -5.047 4.991 23.516 1.00 92.00 283 ASP A CA 1
ATOM 2180 C C . ASP A 1 283 ? -6.415 4.768 24.171 1.00 92.00 283 ASP A C 1
ATOM 2182 O O . ASP A 1 283 ? -6.669 5.266 25.263 1.00 92.00 283 ASP A O 1
ATOM 2186 N N . ALA A 1 284 ? -7.256 3.902 23.596 1.00 90.62 284 ALA A N 1
ATOM 2187 C CA . ALA A 1 284 ? -8.562 3.579 24.170 1.00 90.62 284 ALA A CA 1
ATOM 2188 C C . ALA A 1 284 ? -8.482 2.990 25.595 1.00 90.62 284 ALA A C 1
ATOM 2190 O O . ALA A 1 284 ? -9.353 3.264 26.423 1.00 90.62 284 ALA A O 1
ATOM 2191 N N . ILE A 1 285 ? -7.455 2.184 25.897 1.00 91.69 285 ILE A N 1
ATOM 2192 C CA . ILE A 1 285 ? -7.220 1.656 27.251 1.00 91.69 285 ILE A CA 1
ATOM 2193 C C . ILE A 1 285 ? -6.824 2.796 28.196 1.00 91.69 285 ILE A C 1
ATOM 2195 O O . ILE A 1 285 ? -7.398 2.917 29.275 1.00 91.69 285 ILE A O 1
ATOM 2199 N N . CYS A 1 286 ? -5.887 3.649 27.787 1.00 93.06 286 CYS A N 1
ATOM 2200 C CA . CYS A 1 286 ? -5.411 4.770 28.589 1.00 93.06 286 CYS A CA 1
ATOM 2201 C C . CYS A 1 286 ? -6.497 5.809 28.862 1.00 93.06 286 CYS A C 1
ATOM 2203 O O . CYS A 1 286 ? -6.663 6.213 30.008 1.00 93.06 286 CYS A O 1
ATOM 2205 N N . VAL A 1 287 ? -7.287 6.185 27.854 1.00 92.69 287 VAL A N 1
ATOM 2206 C CA . VAL A 1 287 ? -8.448 7.071 28.020 1.00 92.69 287 VAL A CA 1
ATOM 2207 C C . VAL A 1 287 ? -9.403 6.501 29.062 1.00 92.69 287 VAL A C 1
ATOM 2209 O O . VAL A 1 287 ? -9.861 7.233 29.936 1.00 92.69 287 VAL A O 1
ATOM 2212 N N . LYS A 1 288 ? -9.650 5.183 29.035 1.00 91.81 288 LYS A N 1
ATOM 2213 C CA . LYS A 1 288 ? -10.520 4.551 30.028 1.00 91.81 288 LYS A CA 1
ATOM 2214 C C . LYS A 1 288 ? -9.916 4.552 31.437 1.00 91.81 288 LYS A C 1
ATOM 2216 O O . LYS A 1 288 ? -10.634 4.797 32.403 1.00 91.81 288 LYS A O 1
ATOM 2221 N N . LEU A 1 289 ? -8.612 4.307 31.563 1.00 92.94 289 LEU A N 1
ATOM 2222 C CA . LEU A 1 289 ? -7.903 4.383 32.845 1.00 92.94 289 LEU A CA 1
ATOM 2223 C C . LEU A 1 289 ? -7.938 5.798 33.429 1.00 92.94 289 LEU A C 1
ATOM 2225 O O . LEU A 1 289 ? -8.162 5.957 34.626 1.00 92.94 289 LEU A O 1
ATOM 2229 N N . VAL A 1 290 ? -7.759 6.816 32.587 1.00 93.62 290 VAL A N 1
ATOM 2230 C CA . VAL A 1 290 ? -7.864 8.222 32.985 1.00 93.62 290 VAL A CA 1
ATOM 2231 C C . VAL A 1 290 ? -9.289 8.570 33.406 1.00 93.62 290 VAL A C 1
ATOM 2233 O O . VAL A 1 290 ? -9.461 9.192 34.448 1.00 93.62 290 VAL A O 1
ATOM 2236 N N . GLU A 1 291 ? -10.304 8.152 32.644 1.00 93.44 291 GLU A N 1
ATOM 2237 C CA . GLU A 1 291 ? -11.718 8.363 32.988 1.00 93.44 291 GLU A CA 1
ATOM 2238 C C . GLU A 1 291 ? -12.026 7.804 34.380 1.00 93.44 291 GLU A C 1
ATOM 2240 O O . GLU A 1 291 ? -12.556 8.515 35.231 1.00 93.44 291 GLU A O 1
ATOM 2245 N N . ASP A 1 292 ? -11.623 6.556 34.633 1.00 92.06 292 ASP A N 1
ATOM 2246 C CA . ASP A 1 292 ? -11.844 5.883 35.911 1.00 92.06 292 ASP A CA 1
ATOM 2247 C C . ASP A 1 292 ? -11.048 6.540 37.059 1.00 92.06 292 ASP A C 1
ATOM 2249 O O . ASP A 1 292 ? -11.569 6.701 38.165 1.00 92.06 292 ASP A O 1
ATOM 2253 N N . TYR A 1 293 ? -9.793 6.939 36.811 1.00 92.81 293 TYR A N 1
ATOM 2254 C CA . TYR A 1 293 ? -8.965 7.647 37.790 1.00 92.81 293 TYR A CA 1
ATOM 2255 C C . TYR A 1 293 ? -9.576 9.004 38.153 1.00 92.81 293 TYR A C 1
ATOM 2257 O O . TYR A 1 293 ? -9.674 9.350 39.332 1.00 92.81 293 TYR A O 1
ATOM 2265 N N . PHE A 1 294 ? -10.006 9.770 37.151 1.00 93.19 294 PHE A N 1
ATOM 2266 C CA . PHE A 1 294 ? -10.584 11.092 37.343 1.00 93.19 294 PHE A CA 1
ATOM 2267 C C . PHE A 1 294 ? -11.926 11.011 38.075 1.00 93.19 294 PHE A C 1
ATOM 2269 O O . PHE A 1 294 ? -12.139 11.735 39.048 1.00 93.19 294 PHE A O 1
ATOM 2276 N N . GLU A 1 295 ? -12.795 10.073 37.684 1.00 91.94 295 GLU A N 1
ATOM 2277 C CA . GLU A 1 295 ? -14.071 9.824 38.357 1.00 91.94 295 GLU A CA 1
ATOM 2278 C C . GLU A 1 295 ? -13.872 9.506 39.843 1.00 91.94 295 GLU A C 1
ATOM 2280 O O . GLU A 1 295 ? -14.548 10.090 40.688 1.00 91.94 295 GLU A O 1
ATOM 2285 N N . ALA A 1 296 ? -12.908 8.641 40.173 1.00 91.50 296 ALA A N 1
ATOM 2286 C CA . ALA A 1 296 ? -12.658 8.211 41.546 1.00 91.50 296 ALA A CA 1
ATOM 2287 C C . ALA A 1 296 ? -12.041 9.302 42.440 1.00 91.50 296 ALA A C 1
ATOM 2289 O O . ALA A 1 296 ? -12.337 9.343 43.634 1.00 91.50 296 ALA A O 1
ATOM 2290 N N . ASN A 1 297 ? -11.181 10.166 41.889 1.00 92.06 297 ASN A N 1
ATOM 2291 C CA . ASN A 1 297 ? -10.406 11.130 42.682 1.00 92.06 297 ASN A CA 1
ATOM 2292 C C . ASN A 1 297 ? -10.995 12.548 42.687 1.00 92.06 297 ASN A C 1
ATOM 2294 O O . ASN A 1 297 ? -10.813 13.267 43.665 1.00 92.06 297 ASN A O 1
ATOM 2298 N N . TYR A 1 298 ? -11.705 12.951 41.631 1.00 91.00 298 TYR A N 1
ATOM 2299 C CA . TYR A 1 298 ? -12.245 14.309 41.487 1.00 91.00 298 TYR A CA 1
ATOM 2300 C C . TYR A 1 298 ? -13.774 14.344 41.600 1.00 91.00 298 TYR A C 1
ATOM 2302 O O . TYR A 1 298 ? -14.328 15.356 42.026 1.00 91.00 298 TYR A O 1
ATOM 2310 N N . GLY A 1 299 ? -14.459 13.231 41.305 1.00 88.62 299 GLY A N 1
ATOM 2311 C CA . GLY A 1 299 ? -15.916 13.099 41.402 1.00 88.62 299 GLY A CA 1
ATOM 2312 C C . GLY A 1 299 ? -16.454 13.335 42.813 1.00 88.62 299 GLY A C 1
ATOM 2313 O O . GLY A 1 299 ? -17.170 14.318 43.021 1.00 88.62 299 GLY A O 1
ATOM 2314 N N . PRO A 1 300 ? -16.108 12.484 43.799 1.00 89.56 300 PRO A N 1
ATOM 2315 C CA . PRO A 1 300 ? -16.628 12.614 45.156 1.00 89.56 300 PRO A CA 1
ATOM 2316 C C . PRO A 1 300 ? -16.313 13.973 45.801 1.00 89.56 300 PRO A C 1
ATOM 2318 O O . PRO A 1 300 ? -17.262 14.621 46.247 1.00 89.56 300 PRO A O 1
ATOM 2321 N N . PRO A 1 301 ? -15.059 14.483 45.785 1.00 88.88 301 PRO A N 1
ATOM 2322 C CA . PRO A 1 301 ? -14.757 15.777 46.401 1.00 88.88 301 PRO A CA 1
ATOM 2323 C C . PRO A 1 301 ? -15.521 16.943 45.766 1.00 88.88 301 PRO A C 1
ATOM 2325 O O . PRO A 1 301 ? -16.000 17.827 46.479 1.00 88.88 301 PRO A O 1
ATOM 2328 N N . TRP A 1 302 ? -15.682 16.948 44.438 1.00 89.31 302 TRP A N 1
ATOM 2329 C CA . TRP A 1 302 ? -16.458 17.982 43.751 1.00 89.31 302 TRP A CA 1
ATOM 2330 C C . TRP A 1 302 ? -17.947 17.919 44.117 1.00 89.31 302 TRP A C 1
ATOM 2332 O O . TRP A 1 302 ? -18.554 18.951 44.417 1.00 89.31 302 TRP A O 1
ATOM 2342 N N . ILE A 1 303 ? -18.532 16.716 44.148 1.00 87.06 303 ILE A N 1
ATOM 2343 C CA . ILE A 1 303 ? -19.933 16.500 44.536 1.00 87.06 303 ILE A CA 1
ATOM 2344 C C . ILE A 1 303 ? -20.179 16.938 45.987 1.00 87.06 303 ILE A C 1
ATOM 2346 O O . ILE A 1 303 ? -21.156 17.641 46.256 1.00 87.06 303 ILE A O 1
ATOM 2350 N N . GLU A 1 304 ? -19.283 16.581 46.908 1.00 87.94 304 GLU A N 1
ATOM 2351 C CA . GLU A 1 304 ? -19.358 16.967 48.321 1.00 87.94 304 GLU A CA 1
ATOM 2352 C C . GLU A 1 304 ? -19.264 18.483 48.519 1.00 87.94 304 GLU A C 1
ATOM 2354 O O . GLU A 1 304 ? -20.055 19.058 49.272 1.00 87.94 304 GLU A O 1
ATOM 2359 N N . ALA A 1 305 ? -18.343 19.143 47.812 1.00 87.50 305 ALA A N 1
ATOM 2360 C CA . ALA A 1 305 ? -18.165 20.588 47.892 1.00 87.50 305 ALA A CA 1
ATOM 2361 C C . ALA A 1 305 ? -19.358 21.363 47.311 1.00 87.50 305 ALA A C 1
ATOM 2363 O O . ALA A 1 305 ? -19.758 22.396 47.849 1.00 87.50 305 ALA A O 1
ATOM 2364 N N . MET A 1 306 ? -19.933 20.875 46.210 1.00 83.94 306 MET A N 1
ATOM 2365 C CA . MET A 1 306 ? -20.974 21.588 45.471 1.00 83.94 306 MET A CA 1
ATOM 2366 C C . MET A 1 306 ? -22.387 21.335 46.018 1.00 83.94 306 MET A C 1
ATOM 2368 O O . MET A 1 306 ? -23.268 22.184 45.854 1.00 83.94 306 MET A O 1
ATOM 2372 N N . PHE A 1 307 ? -22.623 20.186 46.664 1.00 83.19 307 PHE A N 1
ATOM 2373 C CA . PHE A 1 307 ? -23.963 19.758 47.086 1.00 83.19 307 PHE A CA 1
ATOM 2374 C C . PHE A 1 307 ? -24.037 19.225 48.531 1.00 83.19 307 PHE A C 1
ATOM 2376 O O . PHE A 1 307 ? -24.680 18.196 48.774 1.00 83.19 307 PHE A O 1
ATOM 2383 N N . PRO A 1 308 ? -23.464 19.932 49.524 1.00 85.50 308 PRO A N 1
ATOM 2384 C CA . PRO A 1 308 ? -23.357 19.418 50.887 1.00 85.50 308 PRO A CA 1
ATOM 2385 C C . PRO A 1 308 ? -24.721 19.133 51.531 1.00 85.50 308 PRO A C 1
ATOM 2387 O O . PRO A 1 308 ? -24.863 18.164 52.272 1.00 85.50 308 PRO A O 1
ATOM 2390 N N . ASP A 1 309 ? -25.749 19.938 51.249 1.00 86.62 309 ASP A N 1
ATOM 2391 C CA . ASP A 1 309 ? -27.056 19.791 51.902 1.00 86.62 309 ASP A CA 1
ATOM 2392 C C . ASP A 1 309 ? -27.903 18.653 51.321 1.00 86.62 309 ASP A C 1
ATOM 2394 O O . ASP A 1 309 ? -28.642 18.000 52.054 1.00 86.62 309 ASP A O 1
ATOM 2398 N N . ARG A 1 310 ? -27.755 18.352 50.026 1.00 82.44 310 ARG A N 1
ATOM 2399 C CA . ARG A 1 310 ? -28.436 17.207 49.398 1.00 82.44 310 ARG A CA 1
ATOM 2400 C C . ARG A 1 310 ? -27.880 15.884 49.910 1.00 82.44 310 ARG A C 1
ATOM 2402 O O . ARG A 1 310 ? -28.650 15.003 50.284 1.00 82.44 310 ARG A O 1
ATOM 2409 N N . LEU A 1 311 ? -26.555 15.786 50.021 1.00 83.19 311 LEU A N 1
ATOM 2410 C CA . LEU A 1 311 ? -25.895 14.611 50.593 1.00 83.19 311 LEU A CA 1
ATOM 2411 C C . LEU A 1 311 ? -26.276 14.410 52.069 1.00 83.19 311 LEU A C 1
ATOM 2413 O O . LEU A 1 311 ? -26.566 13.286 52.472 1.00 83.19 311 LEU A O 1
ATOM 2417 N N . LYS A 1 312 ? -26.374 15.488 52.869 1.00 86.12 312 LYS A N 1
ATOM 2418 C CA . LYS A 1 312 ? -26.881 15.419 54.259 1.00 86.12 312 LYS A CA 1
ATOM 2419 C C . LYS A 1 312 ? -28.311 14.879 54.350 1.00 86.12 312 LYS A C 1
ATOM 2421 O O . LYS A 1 312 ? -28.639 14.214 55.328 1.00 86.12 312 LYS A O 1
ATOM 2426 N N . ASN A 1 313 ? -29.144 15.144 53.345 1.00 85.56 313 ASN A N 1
ATOM 2427 C CA . ASN A 1 313 ? -30.520 14.646 53.271 1.00 85.56 313 ASN A CA 1
ATOM 2428 C C . ASN A 1 313 ? -30.614 13.194 52.762 1.00 85.56 313 ASN A C 1
ATOM 2430 O O . ASN A 1 313 ? -31.718 12.675 52.606 1.00 85.56 313 ASN A O 1
ATOM 2434 N N . GLY A 1 314 ? -29.478 12.533 52.514 1.00 83.00 314 GLY A N 1
ATOM 2435 C CA . GLY A 1 314 ? -29.421 11.160 52.017 1.00 83.00 314 GLY A CA 1
ATOM 2436 C C . GLY A 1 314 ? -29.712 11.024 50.521 1.00 83.00 314 GLY A C 1
ATOM 2437 O O . GLY A 1 314 ? -29.999 9.918 50.068 1.00 83.00 314 GLY A O 1
ATOM 2438 N N . GLU A 1 315 ? -29.664 12.117 49.748 1.00 83.81 315 GLU A N 1
ATOM 2439 C CA . GLU A 1 315 ? -29.809 12.046 48.291 1.00 83.81 315 GLU A CA 1
ATOM 2440 C C . GLU A 1 315 ? -28.543 11.468 47.647 1.00 83.81 315 GLU A C 1
ATOM 2442 O O . GLU A 1 315 ? -27.433 11.951 47.871 1.00 83.81 315 GLU A O 1
ATOM 2447 N N . GLU A 1 316 ? -28.716 10.464 46.787 1.00 82.50 316 GLU A N 1
ATOM 2448 C CA . GLU A 1 316 ? -27.643 9.938 45.944 1.00 82.50 316 GLU A CA 1
ATOM 2449 C C . GLU A 1 316 ? -27.535 10.772 44.660 1.00 82.50 316 GLU A C 1
ATOM 2451 O O . GLU A 1 316 ? -28.474 10.839 43.859 1.00 82.50 316 GLU A O 1
ATOM 2456 N N . ILE A 1 317 ? -26.379 11.401 44.438 1.00 83.38 317 ILE A N 1
ATOM 2457 C CA . ILE A 1 317 ? -26.126 12.193 43.231 1.00 83.38 317 ILE A CA 1
ATOM 2458 C C . ILE A 1 317 ? -25.395 11.320 42.216 1.00 83.38 317 ILE A C 1
ATOM 2460 O O . ILE A 1 317 ? -24.232 10.973 42.403 1.00 83.38 317 ILE A O 1
ATOM 2464 N N . ARG A 1 318 ? -26.070 10.990 41.110 1.00 85.25 318 ARG A N 1
ATOM 2465 C CA . ARG A 1 318 ? -25.434 10.299 39.983 1.00 85.25 318 ARG A CA 1
ATOM 2466 C C . ARG A 1 318 ? -24.620 11.278 39.149 1.00 85.25 318 ARG A C 1
ATOM 2468 O O . ARG A 1 318 ? -25.151 12.291 38.687 1.00 85.25 318 ARG A O 1
ATOM 2475 N N . TYR A 1 319 ? -23.373 10.914 38.895 1.00 87.69 319 TYR A N 1
ATOM 2476 C CA . TYR A 1 319 ? -22.480 11.610 37.983 1.00 87.69 319 TYR A CA 1
ATOM 2477 C C . TYR A 1 319 ? -21.758 10.612 37.073 1.00 87.69 319 TYR A C 1
ATOM 2479 O O . TYR A 1 319 ? -21.856 9.401 37.269 1.00 87.69 319 TYR A O 1
ATOM 2487 N N . ARG A 1 320 ? -21.100 11.128 36.037 1.00 90.56 320 ARG A N 1
ATOM 2488 C CA . ARG A 1 320 ? -20.234 10.362 35.134 1.00 90.56 320 ARG A CA 1
ATOM 2489 C C . ARG A 1 320 ? -19.042 11.219 34.737 1.00 90.56 320 ARG A C 1
ATOM 2491 O O . ARG A 1 320 ? -19.229 12.405 34.463 1.00 90.56 320 ARG A O 1
ATOM 2498 N N . ALA A 1 321 ? -17.866 10.609 34.633 1.00 92.00 321 ALA A N 1
ATOM 2499 C CA . ALA A 1 321 ? -16.713 11.242 34.008 1.00 92.00 321 ALA A CA 1
ATOM 2500 C C . ALA A 1 321 ? -16.682 11.045 32.481 1.00 92.00 321 ALA A C 1
ATOM 2502 O O . ALA A 1 321 ? -17.117 10.020 31.958 1.00 92.00 321 ALA A O 1
ATOM 2503 N N . THR A 1 322 ? -16.144 12.021 31.757 1.00 92.88 322 THR A N 1
ATOM 2504 C CA . THR A 1 322 ? -15.814 11.906 30.331 1.00 92.88 322 THR A CA 1
ATOM 2505 C C . THR A 1 322 ? -14.450 12.513 30.067 1.00 92.88 322 THR A C 1
ATOM 2507 O O . THR A 1 322 ? -14.101 13.525 30.674 1.00 92.88 322 THR A O 1
ATOM 2510 N N . ILE A 1 323 ? -13.713 11.931 29.125 1.00 93.56 323 ILE A N 1
ATOM 2511 C CA . ILE A 1 323 ? -12.384 12.386 28.722 1.00 93.56 323 ILE A CA 1
ATOM 2512 C C . ILE A 1 323 ? -12.419 12.765 27.242 1.00 93.56 323 ILE A C 1
ATOM 2514 O O . ILE A 1 323 ? -12.877 11.981 26.412 1.00 93.56 323 ILE A O 1
ATOM 2518 N N . ASP A 1 324 ? -11.926 13.960 26.935 1.00 92.25 324 ASP A N 1
ATOM 2519 C CA . ASP A 1 324 ? -11.712 14.479 25.588 1.00 92.25 324 ASP A CA 1
ATOM 2520 C C . ASP A 1 324 ? -10.218 14.770 25.419 1.00 92.25 324 ASP A C 1
ATOM 2522 O O . ASP A 1 324 ? -9.685 15.689 26.042 1.00 92.25 324 ASP A O 1
ATOM 2526 N N . THR A 1 325 ? -9.524 13.940 24.644 1.00 92.69 325 THR A N 1
ATOM 2527 C CA . THR A 1 325 ? -8.073 14.035 24.449 1.00 92.69 325 THR A CA 1
ATOM 2528 C C . THR A 1 325 ? -7.726 14.924 23.263 1.00 92.69 325 THR A C 1
ATOM 2530 O O . THR A 1 325 ? -8.269 14.739 22.174 1.00 92.69 325 THR A O 1
ATOM 2533 N N . ASP A 1 326 ? -6.753 15.818 23.433 1.00 91.38 326 ASP A N 1
ATOM 2534 C CA . ASP A 1 326 ? -6.161 16.597 22.335 1.00 91.38 326 ASP A CA 1
ATOM 2535 C C . ASP A 1 326 ? -4.889 15.945 21.756 1.00 91.38 326 ASP A C 1
ATOM 2537 O O . ASP A 1 326 ? -4.416 16.326 20.682 1.00 91.38 326 ASP A O 1
ATOM 2541 N N . THR A 1 327 ? -4.367 14.914 22.425 1.00 88.94 327 THR A N 1
ATOM 2542 C CA . THR A 1 327 ? -3.246 14.086 21.967 1.00 88.94 327 THR A CA 1
ATOM 2543 C C . THR A 1 327 ? -3.697 12.941 21.061 1.00 88.94 327 THR A C 1
ATOM 2545 O O . THR A 1 327 ? -4.684 12.264 21.341 1.00 88.94 327 THR A O 1
ATOM 2548 N N . GLY A 1 328 ? -2.943 12.685 19.988 1.00 86.81 328 GLY A N 1
ATOM 2549 C CA . GLY A 1 328 ? -3.154 11.542 19.100 1.00 86.81 328 GLY A CA 1
ATOM 2550 C C . GLY A 1 328 ? -2.468 10.262 19.586 1.00 86.81 328 GLY A C 1
ATOM 2551 O O . GLY A 1 328 ? -1.577 10.281 20.428 1.00 86.81 328 GLY A O 1
ATOM 2552 N N . ALA 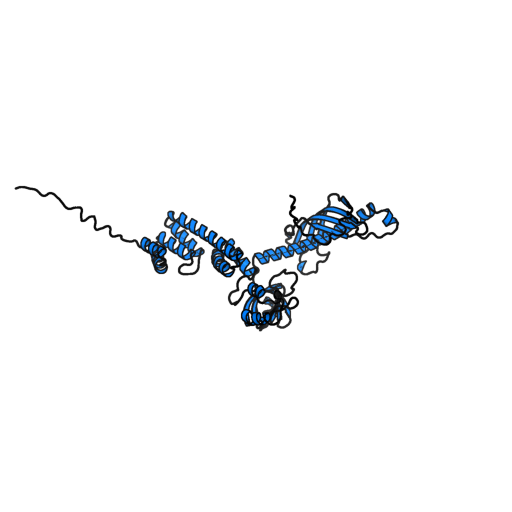A 1 329 ? -2.837 9.123 18.995 1.00 88.75 329 ALA A N 1
ATOM 2553 C CA . ALA A 1 329 ? -2.270 7.819 19.351 1.00 88.75 329 ALA A CA 1
ATOM 2554 C C . ALA A 1 329 ? -0.764 7.670 19.010 1.00 88.75 329 ALA A C 1
ATOM 2556 O O . ALA A 1 329 ? -0.124 6.688 19.380 1.00 88.75 329 ALA A O 1
ATOM 2557 N N . ASP A 1 330 ? -0.172 8.612 18.280 1.00 90.06 330 ASP A N 1
ATOM 2558 C CA . ASP A 1 330 ? 1.250 8.633 17.933 1.00 90.06 330 ASP A CA 1
ATOM 2559 C C . ASP A 1 330 ? 2.176 8.867 19.138 1.00 90.06 330 ASP A C 1
ATOM 2561 O O . ASP A 1 330 ? 3.340 8.464 19.074 1.00 90.06 330 ASP A O 1
ATOM 2565 N N . VAL A 1 331 ? 1.656 9.390 20.257 1.00 94.19 331 VAL A N 1
ATOM 2566 C CA . VAL A 1 331 ? 2.411 9.589 21.512 1.00 94.19 331 VAL A CA 1
ATOM 2567 C C . VAL A 1 331 ? 2.879 8.285 22.165 1.00 94.19 331 VAL A C 1
ATOM 2569 O O . VAL A 1 331 ? 3.817 8.296 22.961 1.00 94.19 331 VAL A O 1
ATOM 2572 N N . TYR A 1 332 ? 2.248 7.154 21.839 1.00 95.06 332 TYR A N 1
ATOM 2573 C CA . TYR A 1 332 ? 2.553 5.867 22.460 1.00 95.06 332 TYR A CA 1
ATOM 2574 C C . TYR A 1 332 ? 3.728 5.169 21.795 1.00 95.06 332 TYR A C 1
ATOM 2576 O O . TYR A 1 332 ? 3.696 4.891 20.602 1.00 95.06 332 TYR A O 1
ATOM 2584 N N . THR A 1 333 ? 4.732 4.783 22.570 1.00 95.00 333 THR A N 1
ATOM 2585 C CA . THR A 1 333 ? 5.900 4.044 22.085 1.00 95.00 333 THR A CA 1
ATOM 2586 C C . THR A 1 333 ? 5.979 2.668 22.727 1.00 95.00 333 THR A C 1
ATOM 2588 O O . THR A 1 333 ? 5.740 2.510 23.926 1.00 95.00 333 THR A O 1
ATOM 2591 N N . GLN A 1 334 ? 6.304 1.659 21.915 1.00 94.56 334 GLN A N 1
ATOM 2592 C CA . GLN A 1 334 ? 6.518 0.309 22.415 1.00 94.56 334 GLN A CA 1
ATOM 2593 C C . GLN A 1 334 ? 7.888 0.210 23.090 1.00 94.56 334 GLN A C 1
ATOM 2595 O O . GLN A 1 334 ? 8.911 0.576 22.508 1.00 94.56 334 GLN A O 1
ATOM 2600 N N . GLN A 1 335 ? 7.891 -0.317 24.305 1.00 95.12 335 GLN A N 1
ATOM 2601 C CA . GLN A 1 335 ? 9.068 -0.556 25.122 1.00 95.12 335 GLN A CA 1
ATOM 2602 C C . GLN A 1 335 ? 9.701 -1.917 24.797 1.00 95.12 335 GLN A C 1
ATOM 2604 O O . GLN A 1 335 ? 9.106 -2.775 24.139 1.00 95.12 335 GLN A O 1
ATOM 2609 N N . ALA A 1 336 ? 10.926 -2.141 25.280 1.00 92.62 336 ALA A N 1
ATOM 2610 C CA . ALA A 1 336 ? 11.679 -3.372 25.017 1.00 92.62 336 ALA A CA 1
ATOM 2611 C C . ALA A 1 336 ? 11.013 -4.642 25.583 1.00 92.62 336 ALA A C 1
ATOM 2613 O O . ALA A 1 336 ? 11.212 -5.731 25.048 1.00 92.62 336 ALA A O 1
ATOM 2614 N N . ASP A 1 337 ? 10.216 -4.508 26.643 1.00 91.50 337 ASP A N 1
ATOM 2615 C CA . ASP A 1 337 ? 9.432 -5.594 27.244 1.00 91.50 337 ASP A CA 1
ATOM 2616 C C . ASP A 1 337 ? 8.087 -5.842 26.528 1.00 91.50 337 ASP A C 1
ATOM 2618 O O . ASP A 1 337 ? 7.317 -6.721 26.917 1.00 91.50 337 ASP A O 1
ATOM 2622 N N . GLY A 1 338 ? 7.806 -5.085 25.463 1.00 90.56 338 GLY A N 1
ATOM 2623 C CA . GLY A 1 338 ? 6.577 -5.155 24.681 1.00 90.56 338 GLY A CA 1
ATOM 2624 C C . GLY A 1 338 ? 5.412 -4.341 25.245 1.00 90.56 338 GLY A C 1
ATOM 2625 O O . GLY A 1 338 ? 4.366 -4.303 24.587 1.00 90.56 338 GLY A O 1
ATOM 2626 N N . SER A 1 339 ? 5.571 -3.702 26.411 1.00 93.56 339 SER A N 1
ATOM 2627 C CA . SER A 1 339 ? 4.609 -2.732 26.941 1.00 93.56 339 SER A CA 1
ATOM 2628 C C . SER A 1 339 ? 4.585 -1.461 26.091 1.00 93.56 339 SER A C 1
ATOM 2630 O O . SER A 1 339 ? 5.456 -1.234 25.251 1.00 93.56 339 SER A O 1
ATOM 2632 N N . TRP A 1 340 ? 3.556 -0.645 26.271 1.00 95.25 340 TRP A N 1
ATOM 2633 C CA . TRP A 1 340 ? 3.392 0.627 25.583 1.00 95.25 340 TRP A CA 1
ATOM 2634 C C . TRP A 1 340 ? 3.306 1.748 26.598 1.00 95.25 340 TRP A C 1
ATOM 2636 O O . TRP A 1 340 ? 2.571 1.630 27.573 1.00 95.25 340 TRP A O 1
ATOM 2646 N N . GLU A 1 341 ? 4.017 2.839 26.344 1.00 96.50 341 GLU A N 1
ATOM 2647 C CA . GLU A 1 341 ? 4.009 4.020 27.204 1.00 96.50 341 GLU A CA 1
ATOM 2648 C C . GLU A 1 341 ? 3.796 5.281 26.382 1.00 96.50 341 GLU A C 1
ATOM 2650 O O . GLU A 1 341 ? 4.302 5.395 25.264 1.00 96.50 341 GLU A O 1
ATOM 2655 N N . GLY A 1 342 ? 3.053 6.230 26.940 1.00 96.25 342 GLY A N 1
ATOM 2656 C CA . GLY A 1 342 ? 2.831 7.533 26.332 1.00 96.25 342 GLY A CA 1
ATOM 2657 C C . GLY A 1 342 ? 2.181 8.503 27.307 1.00 96.25 342 GLY A C 1
ATOM 2658 O O . GLY A 1 342 ? 1.524 8.093 28.266 1.00 96.25 342 GLY A O 1
ATOM 2659 N N . GLN A 1 343 ? 2.370 9.791 27.040 1.00 96.81 343 GLN A N 1
ATOM 2660 C CA . GLN A 1 343 ? 1.712 10.865 27.768 1.00 96.81 343 GLN A CA 1
ATOM 2661 C C . GLN A 1 343 ? 0.517 11.357 26.956 1.00 96.81 343 GLN A C 1
ATOM 2663 O O . GLN A 1 343 ? 0.677 11.742 25.797 1.00 96.81 343 GLN A O 1
ATOM 2668 N N . ILE A 1 344 ? -0.662 11.353 27.571 1.00 95.25 344 ILE A N 1
ATOM 2669 C CA . ILE A 1 344 ? -1.882 11.919 26.992 1.00 95.25 344 ILE A CA 1
ATOM 2670 C C . ILE A 1 344 ? -2.303 13.177 27.724 1.00 95.25 344 ILE A C 1
ATOM 2672 O O . ILE A 1 344 ? -2.050 13.334 28.918 1.00 95.25 344 ILE A O 1
ATOM 2676 N N . GLY A 1 345 ? -2.951 14.070 26.991 1.00 94.75 345 GLY A N 1
ATOM 2677 C CA . GLY A 1 345 ? -3.478 15.323 27.500 1.00 94.75 345 GLY A CA 1
ATOM 2678 C C . GLY A 1 345 ? -4.878 15.584 26.973 1.00 94.75 345 GLY A C 1
ATOM 2679 O O . GLY A 1 345 ? -5.346 14.933 26.032 1.00 94.75 345 GLY A O 1
ATOM 2680 N N . GLY A 1 346 ? -5.565 16.513 27.628 1.00 94.62 346 GLY A N 1
ATOM 2681 C CA . GLY A 1 346 ? -6.848 17.001 27.155 1.00 94.62 346 GLY A CA 1
ATOM 2682 C C . GLY A 1 346 ? -7.697 17.592 28.264 1.00 94.62 346 GLY A C 1
ATOM 2683 O O . GLY A 1 346 ? -7.192 18.195 29.215 1.00 94.62 346 GLY A O 1
ATOM 2684 N N . ARG A 1 347 ? -9.010 17.426 28.123 1.00 94.19 347 ARG A N 1
ATOM 2685 C CA . ARG A 1 347 ? -10.026 17.876 29.072 1.00 94.19 347 ARG A CA 1
ATOM 2686 C C . ARG A 1 347 ? -10.724 16.677 29.690 1.00 94.19 347 ARG A C 1
ATOM 2688 O O . ARG A 1 347 ? -11.223 15.799 28.989 1.00 94.19 347 ARG A O 1
ATOM 2695 N N . ALA A 1 348 ? -10.785 16.666 31.009 1.00 93.94 348 ALA A N 1
ATOM 2696 C CA . ALA A 1 348 ? -11.573 15.729 31.782 1.00 93.94 348 ALA A CA 1
ATOM 2697 C C . ALA A 1 348 ? -12.781 16.468 32.354 1.00 93.94 348 ALA A C 1
ATOM 2699 O O . ALA A 1 348 ? -12.663 17.612 32.794 1.00 93.94 348 ALA A O 1
ATOM 2700 N N . ALA A 1 349 ? -13.948 15.833 32.335 1.00 93.38 349 ALA A N 1
ATOM 2701 C CA . ALA A 1 349 ? -15.167 16.433 32.846 1.00 93.38 349 ALA A CA 1
ATOM 2702 C C . ALA A 1 349 ? -15.952 15.467 33.727 1.00 93.38 349 ALA A C 1
ATOM 2704 O O . ALA A 1 349 ? -15.966 14.269 33.465 1.00 93.38 349 ALA A O 1
ATOM 2705 N N . ILE A 1 350 ? -16.620 15.989 34.756 1.00 92.69 350 ILE A N 1
ATOM 2706 C CA . ILE A 1 350 ? -17.594 15.259 35.575 1.00 92.69 350 ILE A CA 1
ATOM 2707 C C . ILE A 1 350 ? -18.957 15.908 35.377 1.00 92.69 350 ILE A C 1
ATOM 2709 O O . ILE A 1 350 ? -19.148 17.082 35.689 1.00 92.69 350 ILE A O 1
ATOM 2713 N N . HIS A 1 351 ? -19.917 15.130 34.886 1.00 88.88 351 HIS A N 1
ATOM 2714 C CA . HIS A 1 351 ? -21.273 15.581 34.599 1.00 88.88 351 HIS A CA 1
ATOM 2715 C C . HIS A 1 351 ? -22.253 15.078 35.652 1.00 88.88 351 HIS A C 1
ATOM 2717 O O . HIS A 1 351 ? -22.405 13.869 35.830 1.00 88.88 351 HIS A O 1
ATOM 2723 N N . ALA A 1 352 ? -22.988 15.992 36.284 1.00 86.81 352 ALA A N 1
ATOM 2724 C CA . ALA A 1 352 ? -24.130 15.672 37.136 1.00 86.81 352 ALA A CA 1
ATOM 2725 C C . ALA A 1 352 ? -25.437 15.998 36.391 1.00 86.81 352 ALA A C 1
ATOM 2727 O O . ALA A 1 352 ? -25.985 17.091 36.524 1.00 86.81 352 ALA A O 1
ATOM 2728 N N . TYR A 1 353 ? -25.943 15.048 35.594 1.00 77.12 353 TYR A N 1
ATOM 2729 C CA . TYR A 1 353 ? -27.062 15.269 34.657 1.00 77.12 353 TYR A CA 1
ATOM 2730 C C . TYR A 1 353 ? -28.353 15.766 35.311 1.00 77.12 353 TYR A C 1
ATOM 2732 O O . TYR A 1 353 ? -29.032 16.625 34.764 1.00 77.12 353 TYR A O 1
ATOM 2740 N N . VAL A 1 354 ? -28.687 15.256 36.499 1.00 73.31 354 VAL A N 1
ATOM 2741 C CA . VAL A 1 354 ? -29.895 15.669 37.242 1.00 73.31 354 VAL A CA 1
ATOM 2742 C C . VAL A 1 354 ? -29.818 17.141 37.669 1.00 73.31 354 VAL A C 1
ATOM 2744 O O . VAL A 1 354 ? -30.833 17.758 37.977 1.00 73.31 354 VAL A O 1
ATOM 2747 N N . LEU A 1 355 ? -28.607 17.695 37.709 1.00 68.50 355 LEU A N 1
ATOM 2748 C CA . LEU A 1 355 ? -28.307 18.995 38.292 1.00 68.50 355 LEU A CA 1
ATOM 2749 C C . LEU A 1 355 ? -27.797 20.004 37.259 1.00 68.50 355 LEU A C 1
ATOM 2751 O O . LEU A 1 355 ? -27.501 21.127 37.653 1.00 68.50 355 LEU A O 1
ATOM 2755 N N . GLU A 1 356 ? -27.699 19.622 35.978 1.00 81.88 356 GLU A N 1
ATOM 2756 C CA . GLU A 1 356 ? -27.257 20.501 34.883 1.00 81.88 356 GLU A CA 1
ATOM 2757 C C . GLU A 1 356 ? -25.932 21.225 35.211 1.00 81.88 356 GLU A C 1
ATOM 2759 O O . GLU A 1 356 ? -25.747 22.406 34.911 1.00 81.88 356 GLU A O 1
ATOM 2764 N N . LYS A 1 357 ? -24.994 20.519 35.863 1.00 84.38 357 LYS A N 1
ATOM 2765 C CA . LYS A 1 357 ? -23.650 21.026 36.181 1.00 84.38 357 LYS A CA 1
ATOM 2766 C C . LYS A 1 357 ? -22.562 20.098 35.665 1.00 84.38 357 LYS A C 1
ATOM 2768 O O . LYS A 1 357 ? -22.686 18.874 35.751 1.00 84.38 357 LYS A O 1
ATOM 2773 N N . THR A 1 358 ? -21.477 20.708 35.203 1.00 88.31 358 THR A N 1
ATOM 2774 C CA . THR A 1 358 ? -20.266 20.021 34.761 1.00 88.31 358 THR A CA 1
ATOM 2775 C C . THR A 1 358 ? -19.046 20.640 35.432 1.00 88.31 358 THR A C 1
ATOM 2777 O O . THR A 1 358 ? -18.870 21.854 35.379 1.00 88.31 358 THR A O 1
ATOM 2780 N N . TYR A 1 359 ? -18.198 19.818 36.040 1.00 89.88 359 TYR A N 1
ATOM 2781 C CA . TYR A 1 359 ? -16.821 20.193 36.367 1.00 89.88 359 TYR A CA 1
ATOM 2782 C C . TYR A 1 359 ? -15.929 19.876 35.176 1.00 89.88 359 TYR A C 1
ATOM 2784 O O . TYR A 1 359 ? -16.059 18.781 34.636 1.00 89.88 359 TYR A O 1
ATOM 2792 N N . VAL A 1 360 ? -15.049 20.788 34.771 1.00 90.44 360 VAL A N 1
ATOM 2793 C CA . VAL A 1 360 ? -14.099 20.579 33.669 1.00 90.44 360 VAL A CA 1
ATOM 2794 C C . VAL A 1 360 ? -12.699 20.938 34.138 1.00 90.44 360 VAL A C 1
ATOM 2796 O O . VAL A 1 360 ? -12.505 21.965 34.782 1.00 90.44 360 VAL A O 1
ATOM 2799 N N . GLU A 1 361 ? -11.715 20.115 33.791 1.00 91.44 361 GLU A N 1
ATOM 2800 C CA . GLU A 1 361 ? -10.314 20.358 34.114 1.00 91.44 361 GLU A CA 1
ATOM 2801 C C . GLU A 1 361 ? -9.390 19.895 32.986 1.00 91.44 361 GLU A C 1
ATOM 2803 O O . GLU A 1 361 ? -9.611 18.855 32.360 1.00 91.44 361 GLU A O 1
ATOM 2808 N N . HIS A 1 362 ? -8.336 20.669 32.730 1.00 94.38 362 HIS A N 1
ATOM 2809 C CA . HIS A 1 362 ? -7.259 20.243 31.847 1.00 94.38 362 HIS A CA 1
ATOM 2810 C C . HIS A 1 362 ? -6.313 19.300 32.581 1.00 94.38 362 HIS A C 1
ATOM 2812 O O . HIS A 1 362 ? -5.904 19.582 33.711 1.00 94.38 362 HIS A O 1
ATOM 2818 N N . PHE A 1 363 ? -5.934 18.208 31.921 1.00 94.62 363 PHE A N 1
ATOM 2819 C CA . PHE A 1 363 ? -5.061 17.199 32.505 1.00 94.62 363 PHE A CA 1
ATOM 2820 C C . PHE A 1 363 ? -3.919 16.795 31.572 1.00 94.62 363 PHE A C 1
ATOM 2822 O O . PHE A 1 363 ? -4.014 16.916 30.349 1.00 94.62 363 PHE A O 1
ATOM 2829 N N . THR A 1 364 ? -2.864 16.252 32.175 1.00 96.44 364 THR A N 1
ATOM 2830 C CA . THR A 1 364 ? -1.896 15.373 31.517 1.00 96.44 364 THR A CA 1
ATOM 2831 C C . THR A 1 364 ? -1.725 14.095 32.331 1.00 96.44 364 THR A C 1
ATOM 2833 O O . THR A 1 364 ? -1.738 14.125 33.563 1.00 96.44 364 THR A O 1
ATOM 2836 N N . ALA A 1 365 ? -1.589 12.959 31.653 1.00 96.19 365 ALA A N 1
ATOM 2837 C CA . ALA A 1 365 ? -1.436 11.657 32.285 1.00 96.19 365 ALA A CA 1
ATOM 2838 C C . ALA A 1 365 ? -0.392 10.805 31.561 1.00 96.19 365 ALA A C 1
ATOM 2840 O O . ALA A 1 365 ? -0.478 10.606 30.348 1.00 96.19 365 ALA A O 1
ATOM 2841 N N . ASP A 1 366 ? 0.554 10.259 32.319 1.00 97.31 366 ASP A N 1
ATOM 2842 C CA . ASP A 1 366 ? 1.490 9.249 31.833 1.00 97.31 366 ASP A CA 1
ATOM 2843 C C . ASP A 1 366 ? 0.835 7.879 31.992 1.00 97.31 366 ASP A C 1
ATOM 2845 O O . ASP A 1 366 ? 0.475 7.474 33.100 1.00 97.31 366 ASP A O 1
ATOM 2849 N N . CYS A 1 367 ? 0.662 7.163 30.886 1.00 95.56 367 CYS A N 1
ATOM 2850 C CA . CYS A 1 367 ? -0.017 5.876 30.859 1.00 95.56 367 CYS A CA 1
ATOM 2851 C C . CYS A 1 367 ? 0.921 4.773 30.372 1.00 95.56 367 CYS A C 1
ATOM 2853 O O . CYS A 1 367 ? 1.637 4.950 29.382 1.00 95.56 367 CYS A O 1
ATOM 2855 N N . ARG A 1 368 ? 0.853 3.610 31.027 1.00 95.50 368 ARG A N 1
ATOM 2856 C CA . ARG A 1 368 ? 1.491 2.368 30.585 1.00 95.50 368 ARG A CA 1
ATOM 2857 C C . ARG A 1 368 ? 0.443 1.293 30.333 1.00 95.50 368 ARG A C 1
ATOM 2859 O O . ARG A 1 368 ? -0.428 1.070 31.167 1.00 95.50 368 ARG A O 1
ATOM 2866 N N . VAL A 1 369 ? 0.569 0.570 29.223 1.00 94.50 369 VAL A N 1
ATOM 2867 C CA . VAL A 1 369 ? -0.244 -0.608 28.886 1.00 94.50 369 VAL A CA 1
ATOM 2868 C C . VAL A 1 369 ? 0.664 -1.822 28.728 1.00 94.50 369 VAL A C 1
ATOM 2870 O O . VAL A 1 369 ? 1.646 -1.790 27.989 1.00 94.50 369 VAL A O 1
ATOM 2873 N N . ALA A 1 370 ? 0.341 -2.908 29.424 1.00 92.06 370 ALA A N 1
ATOM 2874 C CA . ALA A 1 370 ? 1.112 -4.142 29.412 1.00 92.06 370 ALA A CA 1
ATOM 2875 C C . ALA A 1 370 ? 1.124 -4.817 28.027 1.00 92.06 370 ALA A C 1
ATOM 2877 O O . ALA A 1 370 ? 0.208 -4.667 27.212 1.00 92.06 370 ALA A O 1
ATOM 2878 N N . ALA A 1 371 ? 2.159 -5.620 27.774 1.00 88.56 371 ALA A N 1
ATOM 2879 C CA . ALA A 1 371 ? 2.250 -6.433 26.567 1.00 88.56 371 ALA A CA 1
ATOM 2880 C C . ALA A 1 371 ? 1.078 -7.434 26.456 1.00 88.56 371 ALA A C 1
ATOM 2882 O O . ALA A 1 371 ? 0.550 -7.924 27.455 1.00 88.56 371 ALA A O 1
ATOM 2883 N N . GLY A 1 372 ? 0.693 -7.795 25.228 1.00 81.50 372 GLY A N 1
ATOM 2884 C CA . GLY A 1 372 ? -0.323 -8.826 24.977 1.00 81.50 372 GLY A CA 1
ATOM 2885 C C . GLY A 1 372 ? -1.776 -8.368 25.145 1.00 81.50 372 GLY A C 1
ATOM 2886 O O . GLY A 1 372 ? -2.684 -9.206 25.097 1.00 81.50 372 GLY A O 1
ATOM 2887 N N . PHE A 1 373 ? -2.014 -7.059 25.282 1.00 81.31 373 PHE A N 1
ATOM 2888 C CA . PHE A 1 373 ? -3.350 -6.457 25.342 1.00 81.31 373 PHE A CA 1
ATOM 2889 C C . PHE A 1 373 ? -4.237 -6.816 24.139 1.00 81.31 373 PHE A C 1
ATOM 2891 O O . PHE A 1 373 ? -5.460 -6.798 24.242 1.00 81.31 373 PHE A O 1
ATOM 2898 N N . GLU A 1 374 ? -3.661 -7.209 23.000 1.00 70.56 374 GLU A N 1
ATOM 2899 C CA . GLU A 1 374 ? -4.411 -7.553 21.793 1.00 70.56 374 GLU A CA 1
ATOM 2900 C C . GLU A 1 374 ? -5.229 -8.845 21.919 1.00 70.56 374 GLU A C 1
ATOM 2902 O O . GLU A 1 374 ? -6.183 -9.037 21.162 1.00 70.56 374 GLU A O 1
ATOM 2907 N N . LYS A 1 375 ? -4.860 -9.738 22.846 1.00 63.66 375 LYS A N 1
ATOM 2908 C CA . LYS A 1 375 ? -5.498 -11.054 23.030 1.00 63.66 375 LYS A CA 1
ATOM 2909 C C . LYS A 1 375 ? -6.620 -11.045 24.066 1.00 63.66 375 LYS A C 1
ATOM 2911 O O . LYS A 1 375 ? -7.284 -12.063 24.256 1.00 63.66 375 LYS A O 1
ATOM 2916 N N . MET A 1 376 ? -6.826 -9.927 24.752 1.00 56.09 376 MET A N 1
ATOM 2917 C CA . MET A 1 376 ? -7.726 -9.828 25.894 1.00 56.09 376 MET A CA 1
ATOM 2918 C C . MET A 1 376 ? -8.729 -8.710 25.621 1.00 56.09 376 MET A C 1
ATOM 2920 O O . MET A 1 376 ? -8.355 -7.614 25.218 1.00 56.09 376 MET A O 1
ATOM 2924 N N . ALA A 1 377 ? -10.025 -8.994 25.785 1.00 52.47 377 ALA A N 1
ATOM 2925 C CA . ALA A 1 377 ? -11.044 -7.949 25.726 1.00 52.47 377 ALA A CA 1
ATOM 2926 C C . ALA A 1 377 ? -10.662 -6.862 26.740 1.00 52.47 377 ALA A C 1
ATOM 2928 O O . ALA A 1 377 ? -10.380 -7.216 27.881 1.00 52.47 377 ALA A O 1
ATOM 2929 N N . ALA A 1 378 ? -10.593 -5.601 26.296 1.00 53.00 378 ALA A N 1
ATOM 2930 C CA . ALA A 1 378 ? -10.096 -4.450 27.049 1.00 53.00 378 ALA A CA 1
ATOM 2931 C C . ALA A 1 378 ? -10.553 -4.489 28.516 1.00 53.00 378 ALA A C 1
ATOM 2933 O O . ALA A 1 378 ? -11.706 -4.197 28.834 1.00 53.00 378 ALA A O 1
ATOM 2934 N N . ARG A 1 379 ? -9.652 -4.919 29.401 1.00 58.97 379 ARG A N 1
ATOM 2935 C CA . ARG A 1 379 ? -9.874 -4.964 30.841 1.00 58.97 379 ARG A CA 1
ATOM 2936 C C . ARG A 1 379 ? -9.031 -3.874 31.495 1.00 58.97 379 ARG A C 1
ATOM 2938 O O . ARG A 1 379 ? -7.933 -3.568 31.037 1.00 58.97 379 ARG A O 1
ATOM 2945 N N . LYS A 1 380 ? -9.559 -3.313 32.584 1.00 57.88 380 LYS A N 1
ATOM 2946 C CA . LYS A 1 380 ? -8.907 -2.277 33.401 1.00 57.88 380 LYS A CA 1
ATOM 2947 C C . LYS A 1 380 ? -7.593 -2.748 34.051 1.00 57.88 380 LYS A C 1
ATOM 2949 O O . LYS A 1 380 ? -6.841 -1.924 34.538 1.00 57.88 380 LYS A O 1
ATOM 2954 N N . ASP A 1 381 ? -7.320 -4.055 34.063 1.00 69.62 381 ASP A N 1
ATOM 2955 C CA . ASP A 1 381 ? -6.102 -4.668 34.615 1.00 69.62 381 ASP A CA 1
ATOM 2956 C C . ASP A 1 381 ? -4.904 -4.645 33.645 1.00 69.62 381 ASP A C 1
ATOM 2958 O O . ASP A 1 381 ? -3.818 -5.088 34.007 1.00 69.62 381 ASP A O 1
ATOM 2962 N N . MET A 1 382 ? -5.082 -4.133 32.421 1.00 79.81 382 MET A N 1
ATOM 2963 C CA . MET A 1 382 ? -4.055 -4.175 31.373 1.00 79.81 382 MET A CA 1
ATOM 2964 C C . MET A 1 382 ? -3.158 -2.936 31.324 1.00 79.81 382 MET A C 1
ATOM 2966 O O . MET A 1 382 ? -2.261 -2.881 30.485 1.00 79.81 382 MET A O 1
ATOM 2970 N N . GLY A 1 383 ? -3.380 -1.942 32.179 1.00 86.50 383 GLY A N 1
ATOM 2971 C CA . GLY A 1 383 ? -2.552 -0.746 32.213 1.00 86.50 383 GLY A CA 1
ATOM 2972 C C . GLY A 1 383 ? -2.661 0.017 33.522 1.00 86.50 383 GLY A C 1
ATOM 2973 O O . GLY A 1 383 ? -3.478 -0.301 34.383 1.00 86.50 383 GLY A O 1
ATOM 2974 N N . GLU A 1 384 ? -1.813 1.025 33.658 1.00 92.88 384 GLU A N 1
ATOM 2975 C CA . GLU A 1 384 ? -1.692 1.855 34.848 1.00 92.88 384 GLU A CA 1
ATOM 2976 C C . GLU A 1 384 ? -1.434 3.317 34.470 1.00 92.88 384 GLU A C 1
ATOM 2978 O O . GLU A 1 384 ? -0.804 3.617 33.451 1.00 92.88 384 GLU A O 1
ATOM 2983 N N . ILE A 1 385 ? -1.924 4.227 35.315 1.00 93.81 385 ILE A N 1
ATOM 2984 C CA . ILE A 1 385 ? -1.558 5.643 35.272 1.00 93.81 385 ILE A CA 1
ATOM 2985 C C . ILE A 1 385 ? -0.324 5.820 36.155 1.00 93.81 385 ILE A C 1
ATOM 2987 O O . ILE A 1 385 ? -0.392 5.623 37.368 1.00 93.81 385 ILE A O 1
ATOM 2991 N N . LEU A 1 386 ? 0.803 6.168 35.539 1.00 94.12 386 LEU A N 1
ATOM 2992 C CA . LEU A 1 386 ? 2.088 6.373 36.210 1.00 94.12 386 LEU A CA 1
ATOM 2993 C C . LEU A 1 386 ? 2.148 7.737 36.902 1.00 94.12 386 LEU A C 1
ATOM 2995 O O . LEU A 1 386 ? 2.719 7.867 37.984 1.00 94.12 386 LEU A O 1
ATOM 2999 N N . ALA A 1 387 ? 1.551 8.748 36.273 1.00 94.81 387 ALA A N 1
ATOM 3000 C CA . ALA A 1 387 ? 1.438 10.099 36.797 1.00 94.81 387 ALA A CA 1
ATOM 3001 C C . ALA A 1 387 ? 0.179 10.772 36.240 1.00 94.81 387 ALA A C 1
ATOM 3003 O O . ALA A 1 387 ? -0.193 10.539 35.092 1.00 94.81 387 ALA A O 1
ATOM 3004 N N . PHE A 1 388 ? -0.456 11.622 37.047 1.00 94.62 388 PHE A N 1
ATOM 3005 C CA . PHE A 1 388 ? -1.608 12.428 36.650 1.00 94.62 388 PHE A CA 1
ATOM 3006 C C . PHE A 1 388 ? -1.435 13.848 37.184 1.00 94.62 388 PHE A C 1
ATOM 3008 O O . PHE A 1 388 ? -1.223 14.037 38.382 1.00 94.62 388 PHE A O 1
ATOM 3015 N N . ASN A 1 389 ? -1.523 14.839 36.301 1.00 93.62 389 ASN A N 1
ATOM 3016 C CA . ASN A 1 389 ? -1.455 16.252 36.648 1.00 93.62 389 ASN A CA 1
ATOM 3017 C C . ASN A 1 389 ? -2.708 16.951 36.136 1.00 93.62 389 ASN A C 1
ATOM 3019 O O . ASN A 1 389 ? -3.083 16.773 34.980 1.00 93.62 389 ASN A O 1
ATOM 3023 N N . ALA A 1 390 ? -3.313 17.782 36.977 1.00 87.94 390 ALA A N 1
ATOM 3024 C CA . ALA A 1 390 ? -4.510 18.537 36.641 1.00 87.94 390 ALA A CA 1
ATOM 3025 C C . ALA A 1 390 ? -4.316 20.014 37.005 1.00 87.94 390 ALA A C 1
ATOM 3027 O O . ALA A 1 390 ? -3.655 20.330 38.001 1.00 87.94 390 ALA A O 1
ATOM 3028 N N . GLN A 1 391 ? -4.809 20.915 36.155 1.00 77.75 391 GLN A N 1
ATOM 3029 C CA . GLN A 1 391 ? -4.593 22.357 36.277 1.00 77.75 391 GLN A CA 1
ATOM 3030 C C . GLN A 1 391 ? -5.883 23.090 36.658 1.00 77.75 391 GLN A C 1
ATOM 3032 O O . GLN A 1 391 ? -6.427 23.819 35.841 1.00 77.75 391 GLN A O 1
ATOM 3037 N N . GLY A 1 392 ? -6.343 22.908 37.898 1.00 71.00 392 GLY A N 1
ATOM 3038 C CA . GLY A 1 392 ? -7.368 23.726 38.557 1.00 71.00 392 GLY A CA 1
ATOM 3039 C C . GLY A 1 392 ? -8.673 23.853 37.771 1.00 71.00 392 GLY A C 1
ATOM 3040 O O . GLY A 1 392 ? -8.830 24.775 36.975 1.00 71.00 392 GLY A O 1
ATOM 3041 N N . GLY A 1 393 ? -9.626 22.956 38.019 1.00 76.69 393 GLY A N 1
ATOM 3042 C CA . GLY A 1 393 ? -10.859 22.912 37.237 1.00 76.69 393 GLY A CA 1
ATOM 3043 C C . GLY A 1 393 ? -11.867 24.027 37.522 1.00 76.69 393 GLY A C 1
ATOM 3044 O O . GLY A 1 393 ? -11.876 24.677 38.571 1.00 76.69 393 GLY A O 1
ATOM 3045 N N . GLU A 1 394 ? -12.766 24.211 36.562 1.00 85.88 394 GLU A N 1
ATOM 3046 C CA . GLU A 1 394 ? -13.879 25.152 36.611 1.00 85.88 394 GLU A CA 1
ATOM 3047 C C . GLU A 1 394 ? -15.225 24.418 36.621 1.00 85.88 394 GLU A C 1
ATOM 3049 O O . GLU A 1 394 ? -15.343 23.266 36.206 1.00 85.88 394 GLU A O 1
ATOM 3054 N N . THR A 1 395 ? -16.270 25.076 37.129 1.00 83.81 395 THR A N 1
ATOM 3055 C CA . THR A 1 395 ? -17.636 24.532 37.106 1.00 83.81 395 THR A CA 1
ATOM 3056 C C . THR A 1 395 ? -18.500 25.339 36.151 1.00 83.81 395 THR A C 1
ATOM 3058 O O . THR A 1 395 ? -18.677 26.542 36.330 1.00 83.81 395 THR A O 1
ATOM 3061 N N . VAL A 1 396 ? -19.102 24.649 35.188 1.00 84.56 396 VAL A N 1
ATOM 3062 C CA . VAL A 1 396 ? -20.013 25.205 34.187 1.00 84.56 396 VAL A CA 1
ATOM 3063 C C . VAL A 1 396 ? -21.439 24.737 34.489 1.00 84.56 396 VAL A C 1
ATOM 3065 O O . VAL A 1 396 ? -21.669 23.578 34.845 1.00 84.56 396 VAL A O 1
ATOM 3068 N N . THR A 1 397 ? -22.409 25.646 34.381 1.00 80.81 397 THR A N 1
ATOM 3069 C CA . THR A 1 397 ? -23.845 25.332 34.489 1.00 80.81 397 THR A CA 1
ATOM 3070 C C . THR A 1 397 ? -24.441 25.351 33.091 1.00 80.81 397 THR A C 1
ATOM 3072 O O . THR A 1 397 ? -24.164 26.283 32.340 1.00 80.81 397 THR A O 1
ATOM 3075 N N . TRP A 1 398 ? -25.232 24.339 32.745 1.00 70.44 398 TRP A N 1
ATOM 3076 C CA . TRP A 1 398 ? -25.767 24.203 31.393 1.00 70.44 398 TRP A CA 1
ATOM 3077 C C . TRP A 1 398 ? -26.810 25.298 31.143 1.00 70.44 398 TRP A C 1
ATOM 3079 O O . TRP A 1 398 ? -27.669 25.564 31.991 1.00 70.44 398 TRP A O 1
ATOM 3089 N N . GLY A 1 399 ? -26.739 25.945 29.980 1.00 52.53 399 GLY A N 1
ATOM 3090 C CA . GLY A 1 399 ? -27.766 26.889 29.539 1.00 52.53 399 GLY A CA 1
ATOM 3091 C C . GLY A 1 399 ? -29.036 26.164 29.081 1.00 52.53 399 GLY A C 1
ATOM 3092 O O . GLY A 1 399 ? -28.988 25.015 28.649 1.00 52.53 399 GLY A O 1
ATOM 3093 N N . ALA A 1 400 ? -30.194 26.835 29.110 1.00 47.06 400 ALA A N 1
ATOM 3094 C CA . ALA A 1 400 ? -31.459 26.253 28.638 1.00 47.06 400 ALA A CA 1
ATOM 3095 C C . ALA A 1 400 ? -31.430 25.809 27.153 1.00 47.06 400 ALA A C 1
ATOM 3097 O O . ALA A 1 400 ? -32.240 24.966 26.769 1.00 47.06 400 ALA A O 1
ATOM 3098 N N . GLU A 1 401 ? -30.497 26.336 26.350 1.00 41.91 401 GLU A N 1
ATOM 3099 C CA . GLU A 1 401 ? -30.275 25.996 24.933 1.00 41.91 401 GLU A CA 1
ATOM 3100 C C . GLU A 1 401 ? -29.388 24.752 24.718 1.00 41.91 401 GLU A C 1
ATOM 3102 O O . GLU A 1 401 ? -29.488 24.107 23.681 1.00 41.91 401 GLU A O 1
ATOM 3107 N N . GLU A 1 402 ? -28.596 24.323 25.707 1.00 43.81 402 GLU A N 1
ATOM 3108 C CA . GLU A 1 402 ? -27.722 23.135 25.601 1.00 43.81 402 GLU A CA 1
ATOM 3109 C C . GLU A 1 402 ? -28.452 21.818 25.932 1.00 43.81 402 GLU A C 1
ATOM 3111 O O . GLU A 1 402 ? -27.879 20.728 25.876 1.00 43.81 402 GLU A O 1
ATOM 3116 N N . ARG A 1 403 ? -29.749 21.900 26.265 1.00 45.03 403 ARG A N 1
ATOM 3117 C CA . ARG A 1 403 ? -30.592 20.764 26.679 1.00 45.03 403 ARG A CA 1
ATOM 3118 C C . ARG A 1 403 ? -30.862 19.737 25.576 1.00 45.03 403 ARG A C 1
ATOM 3120 O O . ARG A 1 403 ? -31.278 18.624 25.890 1.00 45.03 403 ARG A O 1
ATOM 3127 N N . PHE A 1 404 ? -30.625 20.076 24.308 1.00 37.78 404 PHE A N 1
ATOM 3128 C CA . PHE A 1 404 ? -30.848 19.184 23.168 1.00 37.78 404 PHE A CA 1
ATOM 3129 C C . PHE A 1 404 ? -29.720 19.310 22.137 1.00 37.78 404 PHE A C 1
ATOM 3131 O O . PHE A 1 404 ? -29.886 19.913 21.088 1.00 37.78 404 PHE A O 1
ATOM 3138 N N . GLY A 1 405 ? -28.563 18.721 22.441 1.00 32.66 405 GLY A N 1
ATOM 3139 C CA . GLY A 1 405 ? -27.386 18.732 21.560 1.00 32.66 405 GLY A CA 1
ATOM 3140 C C . GLY A 1 405 ? -26.746 17.362 21.369 1.00 32.66 405 GLY A C 1
ATOM 3141 O O . GLY A 1 405 ? -25.541 17.253 21.193 1.00 32.66 405 GLY A O 1
ATOM 3142 N N . GLY A 1 406 ? -27.543 16.296 21.432 1.00 36.41 406 GLY A N 1
ATOM 3143 C CA . GLY A 1 406 ? -27.145 14.957 21.010 1.00 36.41 406 GLY A CA 1
ATOM 3144 C C . GLY A 1 406 ? -27.470 14.697 19.540 1.00 36.41 406 GLY A C 1
ATOM 3145 O O . GLY A 1 406 ? -27.998 13.635 19.249 1.00 36.41 406 GLY A O 1
ATOM 3146 N N . GLN A 1 407 ? -27.242 15.654 18.637 1.00 31.95 407 GLN A N 1
ATOM 3147 C CA . GLN A 1 407 ? -27.132 15.441 17.190 1.00 31.95 407 GLN A CA 1
ATOM 3148 C C . GLN A 1 407 ? -26.630 16.726 16.524 1.00 31.95 407 GLN A C 1
ATOM 3150 O O . GLN A 1 407 ? -27.074 17.818 16.853 1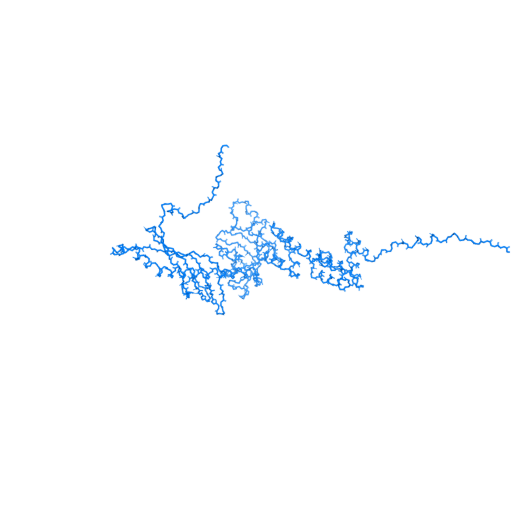.00 31.95 407 GLN A O 1
ATOM 3155 N N . ALA A 1 408 ? -25.668 16.562 15.618 1.00 37.94 408 ALA A N 1
ATOM 3156 C CA . ALA A 1 408 ? -25.086 17.617 14.806 1.00 37.94 408 ALA A CA 1
ATOM 3157 C C . ALA A 1 408 ? -26.158 18.436 14.070 1.00 37.94 408 ALA A C 1
ATOM 3159 O O . ALA A 1 408 ? -26.996 17.851 13.383 1.00 37.94 408 ALA A O 1
ATOM 3160 N N . GLU A 1 409 ? -26.066 19.764 14.133 1.00 27.39 409 GLU A N 1
ATOM 3161 C CA . GLU A 1 409 ? -26.674 20.632 13.128 1.00 27.39 409 GLU A CA 1
ATOM 3162 C C . GLU A 1 409 ? -25.611 21.082 12.129 1.00 27.39 409 GLU A C 1
ATOM 3164 O O . GLU A 1 409 ? -24.560 21.628 12.458 1.00 27.39 409 GLU A O 1
ATOM 3169 N N . VAL A 1 410 ? -25.915 20.733 10.886 1.00 31.70 410 VAL A N 1
ATOM 3170 C CA . VAL A 1 410 ? -25.255 21.107 9.646 1.00 31.70 410 VAL A CA 1
ATOM 3171 C C . VAL A 1 410 ? -25.382 22.619 9.466 1.00 31.70 410 VAL A C 1
ATOM 3173 O O . VAL A 1 410 ? -26.486 23.152 9.554 1.00 31.70 410 VAL A O 1
ATOM 3176 N N . GLU A 1 411 ? -24.272 23.294 9.162 1.00 25.59 411 GLU A N 1
ATOM 3177 C CA . GLU A 1 411 ? -24.287 24.650 8.609 1.00 25.59 411 GLU A CA 1
ATOM 3178 C C . GLU A 1 411 ? -25.182 24.683 7.364 1.00 25.59 411 GLU A C 1
ATOM 3180 O O . GLU A 1 411 ? -24.856 24.109 6.323 1.00 25.59 411 GLU A O 1
ATOM 3185 N N . VAL A 1 412 ? -26.314 25.376 7.461 1.00 29.03 412 VAL A N 1
ATOM 3186 C CA . VAL A 1 412 ? -27.037 25.877 6.294 1.00 29.03 412 VAL A CA 1
ATOM 3187 C C . VAL A 1 412 ? -26.687 27.356 6.173 1.00 29.03 412 VAL A C 1
ATOM 3189 O O . VAL A 1 412 ? -27.199 28.195 6.910 1.00 29.03 412 VAL A O 1
ATOM 3192 N N . GLU A 1 413 ? -25.779 27.673 5.250 1.00 28.86 413 GLU A N 1
ATOM 3193 C CA . GLU A 1 413 ? -25.536 29.041 4.792 1.00 28.86 413 GLU A CA 1
ATOM 3194 C C . GLU A 1 413 ? -26.792 29.562 4.068 1.00 28.86 413 GLU A C 1
ATOM 3196 O O . GLU A 1 413 ? -27.012 29.297 2.885 1.00 28.86 413 GLU A O 1
ATOM 3201 N N . GLU A 1 414 ? -27.624 30.340 4.761 1.00 29.23 414 GLU A N 1
ATOM 3202 C CA . GLU A 1 414 ? -28.592 31.219 4.104 1.00 29.23 414 GLU A CA 1
ATOM 3203 C C . GLU A 1 414 ? -27.910 32.533 3.709 1.00 29.23 414 GLU A C 1
ATOM 3205 O O . GLU A 1 414 ? -27.672 33.441 4.510 1.00 29.23 414 GLU A O 1
ATOM 3210 N N . HIS A 1 415 ? -27.599 32.635 2.419 1.00 31.73 415 HIS A N 1
ATOM 3211 C CA . HIS A 1 415 ? -27.168 33.869 1.783 1.00 31.73 415 HIS A CA 1
ATOM 3212 C C . HIS A 1 415 ? -28.318 34.890 1.821 1.00 31.73 415 HIS A C 1
ATOM 3214 O O . HIS A 1 415 ? -29.339 34.736 1.146 1.00 31.73 415 HIS A O 1
ATOM 3220 N N . LYS A 1 416 ? -28.146 35.949 2.619 1.00 33.38 416 LYS A N 1
ATOM 3221 C CA . LYS A 1 416 ? -29.048 37.105 2.684 1.00 33.38 416 LYS A CA 1
ATOM 3222 C C . LYS A 1 416 ? -29.253 37.710 1.291 1.00 33.38 416 LYS A C 1
ATOM 3224 O O . LYS A 1 416 ? -28.307 38.198 0.679 1.00 33.38 416 LYS A O 1
ATOM 3229 N N . ARG A 1 417 ? -30.508 37.772 0.840 1.00 33.47 417 ARG A N 1
ATOM 3230 C CA . ARG A 1 417 ? -30.970 38.778 -0.125 1.00 33.47 417 ARG A CA 1
ATOM 3231 C C . ARG A 1 417 ? -31.655 39.895 0.652 1.00 33.47 417 ARG A C 1
ATOM 3233 O O . ARG A 1 417 ? -32.694 39.664 1.262 1.00 33.47 417 ARG A O 1
ATOM 3240 N N . GLY A 1 418 ? -31.056 41.076 0.621 1.00 35.12 418 GLY A N 1
ATOM 3241 C CA . GLY A 1 418 ? -31.688 42.338 0.972 1.00 35.12 418 GLY A CA 1
ATOM 3242 C C . GLY A 1 418 ? -31.342 43.349 -0.115 1.00 35.12 418 GLY A C 1
ATOM 3243 O O . GLY A 1 418 ? -30.156 43.572 -0.345 1.00 35.12 418 GLY A O 1
ATOM 3244 N N . ASP A 1 419 ? -32.406 43.872 -0.725 1.00 33.69 419 ASP A N 1
ATOM 3245 C CA . ASP A 1 419 ? -32.540 45.005 -1.657 1.00 33.69 419 ASP A CA 1
ATOM 3246 C C . ASP A 1 419 ? -31.936 44.928 -3.072 1.00 33.69 419 ASP A C 1
ATOM 3248 O O . ASP A 1 419 ? -30.699 44.838 -3.244 1.00 33.69 419 ASP A O 1
#

Sequence (419 aa):
MPRSLRLFAPLLLTLALTGCFESKEERALGAYRDRDYETAIALARELAEDGSARGYELLALASAQGIGGERDYTAAMRWIDKAVAADPGFETARTRLRAQITADAETARKAFDKGDFDRAAKLAEPLAAYGSPAGRDLLDRLYAGHFVALPGSEMSWRQFWNECSGTVRRETEGADAAAFEDSCAGRKVVWEGFLVAKRGPTAFIQMNPGRGRVRQDLALTLAEEPDPALAEPGAKVRFSGIVEGCGDQSRPDRLAHGRIVDRARLSRLEIAREDLNRRKKVDAICVKLVEDYFEANYGPPWIEAMFPDRLKNGEEIRYRATIDTDTGADVYTQQADGSWEGQIGGRAAIHAYVLEKTYVEHFTADCRVAAGFEKMAARKDMGEILAFNAQGGETVTWGAEERFGGQAEVEVEEHKRGD

pLDDT: mean 84.62, std 17.13, range [25.59, 98.5]

Radius of gyration: 35.64 Å; chains: 1; bounding box: 97×74×132 Å

Foldseek 3Di:
DDDDDDDDDDPPVVPPPPPPPQDLLNQLVVCVVVVVLVSNLVSLVVCVVVLALSSLLSQLVCLCVQNPHARANVSNLVSLVSSCVSPVVSVVVNVVSVVSLVVLLVVLVVCVVVLVLVSSLSSLVNSVVNPPPSSQVSNLCSQLVQSAADPPFPGTPVCCCCQPAQANDPDDPDPNVVSNVVPAAFGKGKHKFFFAADDVQWTFTHSHPPPVQDSGQEIEREPDDADPVQRDGGFIFIKIFGQHHHAHSHGHGYGYNMDGDGGDDRRPVNVVVVVLVVLVVQVVLVQVQVQVVCCVPVVPVVCCVPPVVCVVVVDDFDKGKHWDWPDGSVQWDQDPQRKIKGKTWDKMWIDRPVQQKIKIWTKIWIKIFAHPCVVDDSDNVGIDTPDMDIDDIDMDGHDPVNPDDPDDDDDDDDDDDDD

Secondary structure (DSSP, 8-state):
---------SSSSSSS-------HHHHHHHHHHTT-HHHHHHHHHHHHHTT-HHHHHHHHHHHHHTTTSS--HHHHHHHHHHHHHH-GGGHHHHHHHHHHHHHHHHHHHHHHHTT-HHHHHHHHHHHHHHT-HHHHHHHHHHHHTT-SPPTT-SS-HHHHHHHT-TTT----TTHHHHHHHHHTTT-EEEEEEEEEEEETTEEEEESSTT-TT-S-SEEEEESSPPPTTT--TT-EEEEEEEEEE---SSS-EEEEEEEEEEEPPPPHHHHHHHHHHHHHHHHHHHHHHHHHHHHHHHHHHHHHHH-HHHHHTT-----EEEEEE-S-GGG-EE-TTS-EEEEEEEEEEEEEGGGTEEEEEEEEEEEEE-TTGGGS---GGGEEEEEEEE---EEEE--TTTTS-SSPPP---------